Protein AF-A0AAE9J9N2-F1 (afdb_monomer)

InterPro domains:
  IPR027307 WASH complex subunit 7 [PTHR31409] (2-637)
  IPR028282 WASH complex subunit 7, central domain [PF14744] (95-453)
  IPR028283 WASH complex subunit 7, C-terminal [PF14746] (477-602)

Radius of gyration: 47.82 Å; Cα contacts (8 Å, |Δi|>4): 523; chains: 1; bounding box: 106×55×152 Å

Secondary structure (DSSP, 8-state):
-HHHHHHHHT--S---HHHHHHHHHHHHHHHHTSSS--HHHHHHHHHHHHHTTGGGSS-HHHHHHHHHHHHHHHHHT-HHHHHHHHT--HHHHH-HHHHHHHHHTHHHH---HHHHHHHHHHHHHHHHHHTTTT-HHHHHHHHHHHHIIIIIHHHHHHHHHHHHHHH-TTS---HHHHTSS-HHHHHHHHHIIIII-EEEETTEEEEHHHHHHHHHHHHHHHHHHH-GGGHHHHHHHHHHHHHHH----S-S-----STTHHHHHHHHHHTHHHHHHHEEEETTTTEEEES--SSSS--EEEHHHHHHHHHHH-TTHHHHHHHHHHHHHHHHHHHHHHHHTSHHHHHHHHHHHHHHHHHTTSS-----HHHHHHHHHHHHHTTTS-----------TT-PPPTT---------HHHHHHHHHHHHHHHHHHHHHHHHHHHHTT--TTTTHHHHHHHHHHHHHH-----HHHHHHHHHHHHHHHHHTT---HHHHHHHHHHHHHHHS---HHHHHHHHHGGGGHHHHHHHHHHHHHHHHHHHHHHTT-TT-TT-----THHHHHHHHHHHHHT-HHHHHHT-HHHHHHHHHHHHHHHHHHTSS--HHHHHHHHHHHHHHHHHHHHHHHHHHHHHHHT--

Organism: Caenorhabditis briggsae (NCBI:txid6238)

Sequence (638 aa):
MEDAKKSYVGSKNKIKVEEIAKLSLFHIAESQLVGEMNPSKNLAFNLAYEFGRLDLHVSGSDKQQVQDLMSRLDDFNCPRGLLERAAYTGLIVTDRTVMITYFDTMFQRRPDENCIKAFTSAIGGCLKASVATGHNDVILRQFRTIVEQTLFAEMVTKVDTDLRLLSNPNLKIGRYERSRIPEQEQLYVEYLLRNIKRLQLADNVISIADEVPELLQAMWYQLETLAPHNAKMYTQMFQLAEMKYGMKMLDTQLPQVGIDESVVLMDLLRNFPHFVANYCLSMQNQMFIEKSSVAKQLRLIRLEDLGKALRQHGIGIVPTAVNAAYQLIRHKMQTVFSFLAEDTVRHQVLKYLQKMEENENKKSAMYKVGWAESVVQALGQQNRTKGVLSTTPTPSEFGEMTDDGSTDQIHATHFDKFRQIITQIGNAISFIRLLCQAAEENEIDHLELFPSIKKHMEDLESSSGIPSDKSAYRLGLIKNMFERISNQGDFVGLMILEFKSLLLNNSLSQERIEVLDYFHGVLPALFLSQMNYSTAHENRIKKVFALNQHRNLVVCDDGLGAGCAFLLHVMDGWDAYDNLNWFESFVNEKEDELKLLKRSGTLSRAEELRCERLRHEHEVFCRMNHNFSIQNAVFQRK

Mean predicted aligned error: 19.54 Å

pLDDT: mean 73.06, std 16.3, range [24.91, 93.94]

Foldseek 3Di:
DVQLVVQLVPDDDDDDPVSVVLVVLVVLLVVLPPDDHAPVSLVSNVCSCVVSVSLVSDDPVVSVVVVVVSVVVVCVNCVVVVVLVVLQLVVCLVDLVNLLVCLQCCLVVVDDLVVLQVSLASQLSVLVVCVVVVCNVVSVVSNVVSCCVHNLVVLLVLLVVVLLCVLCVPPPPDPVVVVPDPPSSVVSSLCCLPPVQWRDRNPDIDGPLQVNLVVNQVVLVVVCVVPLQCLVSVLSSQVVCCVPNVRDHDDSCDPNPPPPLQVVVVVCLVVVLCQLLQWFDDVVQQKIWGNDDPDPDIDIDHLVSLLSNCVVVNPVVLVSLLVSLLVLLVVLVVVLLVVLLPPQNVVLLVVQVVVLVVCVVPPDRARALVSLVVSLVSQQCPVVPDDDDDPDDDPDPPFDDDPPPDGPPPPQTPLNVSLSSLLSNLSSLSVSVSSLVSCVVNPSQLPPCPPPVVVVVVVVVVPDPDDPVVVVVVVVVVVVVSVVCNVDSCSLLVSLVVLLVVLVVPPDDPSSLSSLVRVLSNVSNSLVVVLVVQVVVQVVVCVVVVPPPPPDPGPRRLSNLSSSLSVCSSSVCVVVNVSNVHLVNLLVVLVVVLVVLVVVPDHDPVSVVVNVVSVVSNVNSVVSVVSSVVSNVVSPDD

Structure (mmCIF, N/CA/C/O backbone):
data_AF-A0AAE9J9N2-F1
#
_entry.id   AF-A0AAE9J9N2-F1
#
loop_
_atom_site.group_PDB
_atom_site.id
_atom_site.type_symbol
_atom_site.label_atom_id
_atom_site.label_alt_id
_atom_site.label_comp_id
_atom_site.label_asym_id
_atom_site.label_entity_id
_atom_site.label_seq_id
_atom_site.pdbx_PDB_ins_code
_atom_site.Cartn_x
_atom_site.Cartn_y
_atom_site.Cartn_z
_atom_site.occupancy
_atom_site.B_iso_or_equiv
_atom_site.auth_seq_id
_atom_site.auth_comp_id
_atom_site.auth_asym_id
_atom_site.auth_atom_id
_atom_site.pdbx_PDB_model_num
ATOM 1 N N . MET A 1 1 ? 51.854 6.605 -86.767 1.00 54.28 1 MET A N 1
ATOM 2 C CA . MET A 1 1 ? 51.088 5.506 -87.407 1.00 54.28 1 MET A CA 1
ATOM 3 C C . MET A 1 1 ? 51.377 5.403 -88.899 1.00 54.28 1 MET A C 1
ATOM 5 O O . MET A 1 1 ? 51.755 4.321 -89.333 1.00 54.28 1 MET A O 1
ATOM 9 N N . GLU A 1 2 ? 51.292 6.494 -89.672 1.00 48.62 2 GLU A N 1
ATOM 10 C CA . GLU A 1 2 ? 51.681 6.464 -91.094 1.00 48.62 2 GLU A CA 1
ATOM 11 C C . GLU A 1 2 ? 53.125 6.002 -91.328 1.00 48.62 2 GLU A C 1
ATOM 13 O O . GLU A 1 2 ? 53.363 5.222 -92.243 1.00 48.62 2 GLU A O 1
ATOM 18 N N . ASP A 1 3 ? 54.077 6.419 -90.492 1.00 48.91 3 ASP A N 1
ATOM 19 C CA . ASP A 1 3 ? 55.486 6.045 -90.675 1.00 48.91 3 ASP A CA 1
ATOM 20 C C . ASP A 1 3 ? 55.768 4.580 -90.313 1.00 48.91 3 ASP A C 1
ATOM 22 O O . ASP A 1 3 ? 56.536 3.911 -91.001 1.00 48.91 3 ASP A O 1
ATOM 26 N N . ALA A 1 4 ? 55.063 4.029 -89.318 1.00 53.00 4 ALA A N 1
ATOM 27 C CA . ALA A 1 4 ? 55.102 2.600 -88.993 1.00 53.00 4 ALA A CA 1
ATOM 28 C C . ALA A 1 4 ? 54.476 1.749 -90.118 1.00 53.00 4 ALA A C 1
ATOM 30 O O . ALA A 1 4 ? 55.025 0.718 -90.505 1.00 53.00 4 ALA A O 1
ATOM 31 N N . LYS A 1 5 ? 53.371 2.229 -90.708 1.00 54.34 5 LYS A N 1
ATOM 32 C CA . LYS A 1 5 ? 52.709 1.631 -91.880 1.00 54.34 5 LYS A CA 1
ATOM 33 C C . LYS A 1 5 ? 53.618 1.673 -93.117 1.00 54.34 5 LYS A C 1
ATOM 35 O O . LYS A 1 5 ? 53.758 0.661 -93.796 1.00 54.34 5 LYS A O 1
ATOM 40 N N . LYS A 1 6 ? 54.298 2.800 -93.377 1.00 56.72 6 LYS A N 1
ATOM 41 C CA . LYS A 1 6 ? 55.289 2.959 -94.463 1.00 56.72 6 LYS A CA 1
ATOM 42 C C . LYS A 1 6 ? 56.519 2.061 -94.260 1.00 56.72 6 LYS A C 1
ATOM 44 O O . LYS A 1 6 ? 56.957 1.424 -95.214 1.00 56.72 6 LYS A O 1
ATOM 49 N N . SER A 1 7 ? 57.024 1.958 -93.027 1.00 55.16 7 SER A N 1
ATOM 50 C CA . SER A 1 7 ? 58.136 1.071 -92.642 1.00 55.16 7 SER A CA 1
ATOM 51 C C . SER A 1 7 ? 57.803 -0.412 -92.873 1.00 55.16 7 SER A C 1
ATOM 53 O O . SER A 1 7 ? 58.617 -1.159 -93.414 1.00 55.16 7 SER A O 1
ATOM 55 N N . TYR A 1 8 ? 56.570 -0.830 -92.565 1.00 52.06 8 TYR A N 1
ATOM 56 C CA . TYR A 1 8 ? 56.106 -2.208 -92.755 1.00 52.06 8 TYR A CA 1
ATOM 57 C C . TYR A 1 8 ? 55.862 -2.580 -94.231 1.00 52.06 8 TYR A C 1
ATOM 59 O O . TYR A 1 8 ? 56.260 -3.657 -94.673 1.00 52.06 8 TYR A O 1
ATOM 67 N N . VAL A 1 9 ? 55.278 -1.679 -95.033 1.00 56.84 9 VAL A N 1
ATOM 68 C CA . VAL A 1 9 ? 55.012 -1.902 -96.474 1.00 56.84 9 VAL A CA 1
ATOM 69 C C . VAL A 1 9 ? 56.305 -2.077 -97.296 1.00 56.84 9 VAL A C 1
ATOM 71 O O . VAL A 1 9 ? 56.284 -2.696 -98.360 1.00 56.84 9 VAL A O 1
ATOM 74 N N . GLY A 1 10 ? 57.453 -1.601 -96.798 1.00 55.19 10 GLY A N 1
ATOM 75 C CA . GLY A 1 10 ? 58.767 -1.783 -97.432 1.00 55.19 10 GLY A CA 1
ATOM 76 C C . GLY A 1 10 ? 59.349 -3.207 -97.359 1.00 55.19 10 GLY A C 1
ATOM 77 O O . GLY A 1 10 ? 60.293 -3.516 -98.090 1.00 55.19 10 GLY A O 1
ATOM 78 N N . SER A 1 11 ? 58.797 -4.092 -96.521 1.00 55.00 11 SER A N 1
ATOM 79 C CA . SER A 1 11 ? 59.271 -5.468 -96.313 1.00 55.00 11 SER A CA 1
ATOM 80 C C . SER A 1 11 ? 58.793 -6.412 -97.428 1.00 55.00 11 SER A C 1
ATOM 82 O O . SER A 1 11 ? 57.763 -7.076 -97.322 1.00 55.00 11 SER A O 1
ATOM 84 N N . LYS A 1 12 ? 59.539 -6.494 -98.535 1.00 50.56 12 LYS A N 1
ATOM 85 C CA . LYS A 1 12 ? 59.262 -7.434 -99.636 1.00 50.56 12 LYS A CA 1
ATOM 86 C C . LYS A 1 12 ? 59.740 -8.851 -99.297 1.00 50.56 12 LYS A C 1
ATOM 88 O O . LYS A 1 12 ? 60.901 -9.151 -99.545 1.00 50.56 12 LYS A O 1
ATOM 93 N N . ASN A 1 13 ? 58.858 -9.726 -98.804 1.00 49.97 13 ASN A N 1
ATOM 94 C CA . ASN A 1 13 ? 58.925 -11.184 -99.010 1.00 49.97 13 ASN A CA 1
ATOM 95 C C . ASN A 1 13 ? 57.584 -11.873 -98.662 1.00 49.97 13 ASN A C 1
ATOM 97 O O . ASN A 1 13 ? 56.911 -11.467 -97.733 1.00 49.97 13 ASN A O 1
ATOM 101 N N . LYS A 1 14 ? 57.207 -12.885 -99.464 1.00 51.00 14 LYS A N 1
ATOM 102 C CA . LYS A 1 14 ? 56.003 -13.759 -99.437 1.00 51.00 14 LYS A CA 1
ATOM 103 C C . LYS A 1 14 ? 55.050 -13.643 -98.225 1.00 51.00 14 LYS A C 1
ATOM 105 O O . LYS A 1 14 ? 55.364 -14.147 -97.152 1.00 51.00 14 LYS A O 1
ATOM 110 N N . ILE A 1 15 ? 53.831 -13.165 -98.507 1.00 51.81 15 ILE A N 1
ATOM 111 C CA . ILE A 1 15 ? 52.726 -12.946 -97.560 1.00 51.81 15 ILE A CA 1
ATOM 112 C C . ILE A 1 15 ? 52.381 -14.225 -96.783 1.00 51.81 15 ILE A C 1
ATOM 114 O O . ILE A 1 15 ? 51.724 -15.130 -97.305 1.00 51.81 15 ILE A O 1
ATOM 118 N N . LYS A 1 16 ? 52.809 -14.297 -95.522 1.00 59.81 16 LYS A N 1
ATOM 119 C CA . LYS A 1 16 ? 52.311 -15.285 -94.549 1.00 59.81 16 LYS A CA 1
ATOM 120 C C . LYS A 1 16 ? 50.991 -14.772 -93.962 1.00 59.81 16 LYS A C 1
ATOM 122 O O . LYS A 1 16 ? 50.820 -13.571 -93.796 1.00 59.81 16 LYS A O 1
ATOM 127 N N . VAL A 1 17 ? 50.060 -15.662 -93.601 1.00 59.00 17 VAL A N 1
ATOM 128 C CA . VAL A 1 17 ? 48.771 -15.307 -92.947 1.00 59.00 17 VAL A CA 1
ATOM 129 C C . VAL A 1 17 ? 48.971 -14.363 -91.747 1.00 59.00 17 VAL A C 1
ATOM 131 O O . VAL A 1 17 ? 48.171 -13.463 -91.504 1.00 59.00 17 VAL A O 1
ATOM 134 N N . GLU A 1 18 ? 50.097 -14.517 -91.052 1.00 61.56 18 GLU A N 1
ATOM 135 C CA . GLU A 1 18 ? 50.534 -13.676 -89.936 1.00 61.56 18 GLU A CA 1
ATOM 136 C C . GLU A 1 18 ? 50.769 -12.196 -90.316 1.00 61.56 18 GLU A C 1
ATOM 138 O O . GLU A 1 18 ? 50.543 -11.300 -89.507 1.00 61.56 18 GLU A O 1
ATOM 143 N N . GLU A 1 19 ? 51.190 -11.913 -91.549 1.00 62.19 19 GLU A N 1
ATOM 144 C CA . GLU A 1 19 ? 51.483 -10.555 -92.030 1.00 62.19 19 GLU A CA 1
ATOM 145 C C . GLU A 1 19 ? 50.202 -9.788 -92.396 1.00 62.19 19 GLU A C 1
ATOM 147 O O . GLU A 1 19 ? 50.076 -8.598 -92.105 1.00 62.19 19 GLU A O 1
ATOM 152 N N . ILE A 1 20 ? 49.191 -10.484 -92.933 1.00 65.62 20 ILE A N 1
ATOM 153 C CA . ILE A 1 20 ? 47.848 -9.919 -93.165 1.00 65.62 20 ILE A CA 1
ATOM 154 C C . ILE A 1 20 ? 47.160 -9.603 -91.831 1.00 65.62 20 ILE A C 1
ATOM 156 O O . ILE A 1 20 ? 46.513 -8.560 -91.692 1.00 65.62 20 ILE A O 1
ATOM 160 N N . ALA A 1 21 ? 47.319 -10.478 -90.833 1.00 66.69 21 ALA A N 1
ATOM 161 C CA . ALA A 1 21 ? 46.768 -10.271 -89.497 1.00 66.69 21 ALA A CA 1
ATOM 162 C C . ALA A 1 21 ? 47.352 -9.013 -88.831 1.00 66.69 21 ALA A C 1
ATOM 164 O O . ALA A 1 21 ? 46.597 -8.191 -88.312 1.00 66.69 21 ALA A O 1
ATOM 165 N N . LYS A 1 22 ? 48.673 -8.797 -88.925 1.00 70.38 22 LYS A N 1
ATOM 166 C CA . LYS A 1 22 ? 49.333 -7.583 -88.408 1.00 70.38 22 LYS A CA 1
ATOM 167 C C . LYS A 1 22 ? 48.824 -6.316 -89.097 1.00 70.38 22 LYS A C 1
ATOM 169 O O . LYS A 1 22 ? 48.486 -5.350 -88.420 1.00 70.38 22 LYS A O 1
ATOM 174 N N . LEU A 1 23 ? 48.687 -6.331 -90.423 1.00 69.38 23 LEU A N 1
ATOM 175 C CA . LEU A 1 23 ? 48.177 -5.185 -91.187 1.00 69.38 23 LEU A CA 1
ATOM 176 C C . LEU A 1 23 ? 46.710 -4.855 -90.852 1.00 69.38 23 LEU A C 1
ATOM 178 O O . LEU A 1 23 ? 46.329 -3.686 -90.790 1.00 69.38 23 LEU A O 1
ATOM 182 N N . SER A 1 24 ? 45.907 -5.881 -90.564 1.00 74.88 24 SER A N 1
ATOM 183 C CA . SER A 1 24 ? 44.525 -5.723 -90.095 1.00 74.88 24 SER A CA 1
ATOM 184 C C . SER A 1 24 ? 44.471 -5.097 -88.697 1.00 74.88 24 SER A C 1
ATOM 186 O O . SER A 1 24 ? 43.661 -4.204 -88.466 1.00 74.88 24 SER A O 1
ATOM 188 N N . LEU A 1 25 ? 45.373 -5.485 -87.787 1.00 78.12 25 LEU A N 1
ATOM 189 C CA . LEU A 1 25 ? 45.490 -4.886 -86.449 1.00 78.12 25 LEU A CA 1
ATOM 190 C C . LEU A 1 25 ? 45.898 -3.406 -86.504 1.00 78.12 25 LEU A C 1
ATOM 192 O O . LEU A 1 25 ? 45.338 -2.599 -85.766 1.00 78.12 25 LEU A O 1
ATOM 196 N N . PHE A 1 26 ? 46.791 -3.019 -87.423 1.00 75.25 26 PHE A N 1
ATOM 197 C CA . PHE A 1 26 ? 47.099 -1.605 -87.673 1.00 75.25 26 PHE A CA 1
ATOM 198 C C . PHE A 1 26 ? 45.866 -0.813 -88.118 1.00 75.25 26 PHE A C 1
ATOM 200 O O . PHE A 1 26 ? 45.637 0.292 -87.628 1.00 75.25 26 PHE A O 1
ATOM 207 N N . HIS A 1 27 ? 45.072 -1.368 -89.038 1.00 78.62 27 HIS A N 1
ATOM 208 C CA . HIS A 1 27 ? 43.861 -0.710 -89.523 1.00 78.62 27 HIS A CA 1
ATOM 209 C C . HIS A 1 27 ? 42.795 -0.595 -88.428 1.00 78.62 27 HIS A C 1
ATOM 211 O O . HIS A 1 27 ? 42.143 0.440 -88.307 1.00 78.62 27 HIS A O 1
ATOM 217 N N . ILE A 1 28 ? 42.667 -1.622 -87.584 1.00 81.06 28 ILE A N 1
ATOM 218 C CA . ILE A 1 28 ? 41.800 -1.589 -86.406 1.00 81.06 28 ILE A CA 1
ATOM 219 C C . ILE A 1 28 ? 42.264 -0.478 -85.459 1.00 81.06 28 ILE A C 1
ATOM 221 O O . ILE A 1 28 ? 41.460 0.394 -85.144 1.00 81.06 28 ILE A O 1
ATOM 225 N N . ALA A 1 29 ? 43.545 -0.427 -85.085 1.00 78.44 29 ALA A N 1
ATOM 226 C CA . ALA A 1 29 ? 44.082 0.618 -84.211 1.00 78.44 29 ALA A CA 1
ATOM 227 C C . ALA A 1 29 ? 43.863 2.035 -84.781 1.00 78.44 29 ALA A C 1
ATOM 229 O O . ALA A 1 29 ? 43.419 2.926 -84.064 1.00 78.44 29 ALA A O 1
ATOM 230 N N . GLU A 1 30 ? 44.105 2.235 -86.080 1.00 79.31 30 GLU A N 1
ATOM 231 C CA . GLU A 1 30 ? 43.841 3.499 -86.781 1.00 79.31 30 GLU A CA 1
ATOM 232 C C . GLU A 1 30 ? 42.347 3.865 -86.742 1.00 79.31 30 GLU A C 1
ATOM 234 O O . GLU A 1 30 ? 42.003 4.990 -86.396 1.00 79.31 30 GLU A O 1
ATOM 239 N N . SER A 1 31 ? 41.450 2.907 -87.004 1.00 81.12 31 SER A N 1
ATOM 240 C CA . SER A 1 31 ? 39.997 3.129 -86.983 1.00 81.12 31 SER A CA 1
ATOM 241 C C . SER A 1 31 ? 39.450 3.494 -85.600 1.00 81.12 31 SER A C 1
ATOM 243 O O . SER A 1 31 ? 38.509 4.279 -85.506 1.00 81.12 31 SER A O 1
ATOM 245 N N . GLN A 1 32 ? 40.034 2.949 -84.524 1.00 81.81 32 GLN A N 1
ATOM 246 C CA . GLN A 1 32 ? 39.579 3.227 -83.160 1.00 81.81 32 GLN A CA 1
ATOM 247 C C . GLN A 1 32 ? 39.950 4.642 -82.700 1.00 81.81 32 GLN A C 1
ATOM 249 O O . GLN A 1 32 ? 39.215 5.215 -81.901 1.00 81.81 32 GLN A O 1
ATOM 254 N N . LEU A 1 33 ? 41.031 5.219 -83.240 1.00 76.00 33 LEU A N 1
ATOM 255 C CA . LEU A 1 33 ? 41.469 6.591 -82.950 1.00 76.00 33 LEU A CA 1
ATOM 256 C C . LEU A 1 33 ? 40.646 7.668 -83.678 1.00 76.00 33 LEU A C 1
ATOM 258 O O . LEU A 1 33 ? 40.810 8.856 -83.400 1.00 76.00 33 LEU A O 1
ATOM 262 N N . VAL A 1 34 ? 39.779 7.285 -84.621 1.00 78.00 34 VAL A N 1
ATOM 263 C CA . VAL A 1 34 ? 38.943 8.231 -85.367 1.00 78.00 34 VAL A CA 1
ATOM 264 C C . VAL A 1 34 ? 37.652 8.526 -84.592 1.00 78.00 34 VAL A C 1
ATOM 266 O O . VAL A 1 34 ? 36.827 7.644 -84.328 1.00 78.00 34 VAL A O 1
ATOM 269 N N . GLY A 1 35 ? 37.453 9.806 -84.265 1.00 74.81 35 GLY A N 1
ATOM 270 C CA . GLY A 1 35 ? 36.280 10.313 -83.546 1.00 74.81 35 GLY A CA 1
ATOM 271 C C . GLY A 1 35 ? 36.447 10.313 -82.023 1.00 74.81 35 GLY A C 1
ATOM 272 O O . GLY A 1 35 ? 37.558 10.265 -81.507 1.00 74.81 35 GLY A O 1
ATOM 273 N N . GLU A 1 36 ? 35.333 10.391 -81.290 1.00 76.75 36 GLU A N 1
ATOM 274 C CA . GLU A 1 36 ? 35.352 10.383 -79.821 1.00 76.75 36 GLU A CA 1
ATOM 275 C C . GLU A 1 36 ? 35.860 9.036 -79.281 1.00 76.75 36 GLU A C 1
ATOM 277 O O . GLU A 1 36 ? 35.384 7.966 -79.694 1.00 76.75 36 GLU A O 1
ATOM 282 N N . MET A 1 37 ? 36.824 9.101 -78.356 1.00 75.44 37 MET A N 1
ATOM 283 C CA . MET A 1 37 ? 37.356 7.943 -77.637 1.00 75.44 37 MET A CA 1
ATOM 284 C C . MET A 1 37 ? 36.423 7.566 -76.485 1.00 75.44 37 MET A C 1
ATOM 286 O O . MET A 1 37 ? 35.979 8.421 -75.727 1.00 75.44 37 MET A O 1
ATOM 290 N N . ASN A 1 38 ? 36.132 6.273 -76.355 1.00 78.50 38 ASN A N 1
ATOM 291 C CA . ASN A 1 38 ? 35.371 5.702 -75.245 1.00 78.50 38 ASN A CA 1
ATOM 292 C C . ASN A 1 38 ? 36.144 4.499 -74.658 1.00 78.50 38 ASN A C 1
ATOM 294 O O . ASN A 1 38 ? 37.072 4.010 -75.311 1.00 78.50 38 ASN A O 1
ATOM 298 N N . PRO A 1 39 ? 35.792 3.987 -73.461 1.00 77.31 39 PRO A N 1
ATOM 299 C CA . PRO A 1 39 ? 36.547 2.907 -72.814 1.00 77.31 39 PRO A CA 1
ATOM 300 C C . PRO A 1 39 ? 36.705 1.646 -73.680 1.00 77.31 39 PRO A C 1
ATOM 302 O O . PRO A 1 39 ? 37.761 1.019 -73.682 1.00 77.31 39 PRO A O 1
ATOM 305 N N . SER A 1 40 ? 35.685 1.293 -74.468 1.00 79.62 40 SER A N 1
ATOM 306 C CA . SER A 1 40 ? 35.717 0.127 -75.360 1.00 79.62 40 SER A CA 1
ATOM 307 C C . SER A 1 40 ? 36.652 0.323 -76.557 1.00 79.62 40 SER A C 1
ATOM 309 O O . SER A 1 40 ? 37.394 -0.593 -76.904 1.00 79.62 40 SER A O 1
ATOM 311 N N . LYS A 1 41 ? 36.659 1.518 -77.161 1.00 82.56 41 LYS A N 1
ATOM 312 C CA . LYS A 1 41 ? 37.595 1.904 -78.225 1.00 82.56 41 LYS A CA 1
ATOM 313 C C . LYS A 1 41 ? 39.025 1.975 -77.701 1.00 82.56 41 LYS A C 1
ATOM 315 O O . LYS A 1 41 ? 39.929 1.529 -78.397 1.00 82.56 41 LYS A O 1
ATOM 320 N N . ASN A 1 42 ? 39.226 2.471 -76.475 1.00 81.31 42 ASN A N 1
ATOM 321 C CA . ASN A 1 42 ? 40.547 2.510 -75.848 1.00 81.31 42 ASN A CA 1
ATOM 322 C C . ASN A 1 42 ? 41.082 1.099 -75.585 1.00 81.31 42 ASN A C 1
ATOM 324 O O . ASN A 1 42 ? 42.218 0.801 -75.927 1.00 81.31 42 ASN A O 1
ATOM 328 N N . LEU A 1 43 ? 40.238 0.188 -75.089 1.00 81.38 43 LEU A N 1
ATOM 329 C CA . LEU A 1 43 ? 40.606 -1.218 -74.921 1.00 81.38 43 LEU A CA 1
ATOM 330 C C . LEU A 1 43 ? 40.928 -1.889 -76.265 1.00 81.38 43 LEU A C 1
ATOM 332 O O . LEU A 1 43 ? 41.944 -2.567 -76.384 1.00 81.38 43 LEU A O 1
ATOM 336 N N . ALA A 1 44 ? 40.091 -1.689 -77.286 1.00 83.00 44 ALA A N 1
ATOM 337 C CA . ALA A 1 44 ? 40.324 -2.237 -78.621 1.00 83.00 44 ALA A CA 1
ATOM 338 C C . ALA A 1 44 ? 41.609 -1.681 -79.255 1.00 83.00 44 ALA A C 1
ATOM 340 O O . ALA A 1 44 ? 42.349 -2.426 -79.898 1.00 83.00 44 ALA A O 1
ATOM 341 N N . PHE A 1 45 ? 41.903 -0.397 -79.035 1.00 83.88 45 PHE A N 1
ATOM 342 C CA . PHE A 1 45 ? 43.155 0.236 -79.432 1.00 83.88 45 PHE A CA 1
ATOM 343 C C . PHE A 1 45 ? 44.356 -0.358 -78.685 1.00 83.88 45 PHE A C 1
ATOM 345 O O . PHE A 1 45 ? 45.312 -0.771 -79.335 1.00 83.88 45 PHE A O 1
ATOM 352 N N . ASN A 1 46 ? 44.286 -0.478 -77.355 1.00 81.19 46 ASN A N 1
ATOM 353 C CA . ASN A 1 46 ? 45.342 -1.052 -76.514 1.00 81.19 46 ASN A CA 1
ATOM 354 C C . ASN A 1 46 ? 45.649 -2.502 -76.918 1.00 81.19 46 ASN A C 1
ATOM 356 O O . ASN A 1 46 ? 46.811 -2.852 -77.119 1.00 81.19 46 ASN A O 1
ATOM 360 N N . LEU A 1 47 ? 44.616 -3.322 -77.138 1.00 83.12 47 LEU A N 1
ATOM 361 C CA . LEU A 1 47 ? 44.764 -4.704 -77.601 1.00 83.12 47 LEU A CA 1
ATOM 362 C C . LEU A 1 47 ? 45.351 -4.772 -79.015 1.00 83.12 47 LEU A C 1
ATOM 364 O O . LEU A 1 47 ? 46.241 -5.578 -79.268 1.00 83.12 47 LEU A O 1
ATOM 368 N N . ALA A 1 48 ? 44.897 -3.926 -79.943 1.00 82.31 48 ALA A N 1
ATOM 369 C CA . ALA A 1 48 ? 45.455 -3.882 -81.294 1.00 82.31 48 ALA A CA 1
ATOM 370 C C . ALA A 1 48 ? 46.919 -3.404 -81.302 1.00 82.31 48 ALA A C 1
ATOM 372 O O . ALA A 1 48 ? 47.732 -3.918 -82.073 1.00 82.31 48 ALA A O 1
ATOM 373 N N . TYR A 1 49 ? 47.266 -2.465 -80.418 1.00 80.75 49 TYR A N 1
ATOM 374 C CA . TYR A 1 49 ? 48.622 -1.959 -80.225 1.00 80.75 49 TYR A CA 1
ATOM 375 C C . TYR A 1 49 ? 49.560 -3.031 -79.643 1.00 80.75 49 TYR A C 1
ATOM 377 O O . TYR A 1 49 ? 50.675 -3.210 -80.143 1.00 80.75 49 TYR A O 1
ATOM 385 N N . GLU A 1 50 ? 49.089 -3.787 -78.645 1.00 80.81 50 GLU A N 1
ATOM 386 C CA . GLU A 1 50 ? 49.831 -4.872 -77.992 1.00 80.81 50 GLU A CA 1
ATOM 387 C C . GLU A 1 50 ? 49.974 -6.110 -78.895 1.00 80.81 50 GLU A C 1
ATOM 389 O O . GLU A 1 50 ? 51.096 -6.544 -79.172 1.00 80.81 50 GLU A O 1
ATOM 394 N N . PHE A 1 51 ? 48.867 -6.647 -79.426 1.00 79.25 51 PHE A N 1
ATOM 395 C CA . PHE A 1 51 ? 48.883 -7.819 -80.315 1.00 79.25 51 PHE A CA 1
ATOM 396 C C . PHE A 1 51 ? 49.611 -7.544 -81.629 1.00 79.25 51 PHE A C 1
ATOM 398 O O . PHE A 1 51 ? 50.273 -8.429 -82.173 1.00 79.25 51 PHE A O 1
ATOM 405 N N . GLY A 1 52 ? 49.513 -6.315 -82.139 1.00 72.00 52 GLY A N 1
ATOM 406 C CA . GLY A 1 52 ? 50.222 -5.892 -83.340 1.00 72.00 52 GLY A CA 1
ATOM 407 C C . GLY A 1 52 ? 51.729 -5.724 -83.136 1.00 72.00 52 GLY A C 1
ATOM 408 O O . GLY A 1 52 ? 52.442 -5.608 -84.132 1.00 72.00 52 GLY A O 1
ATOM 409 N N . ARG A 1 53 ? 52.227 -5.706 -81.884 1.00 72.38 53 ARG A N 1
ATOM 410 C CA . ARG A 1 53 ? 53.617 -5.337 -81.540 1.00 72.38 53 ARG A CA 1
ATOM 411 C C . ARG A 1 53 ? 54.033 -4.027 -82.215 1.00 72.38 53 ARG A C 1
ATOM 413 O O . ARG A 1 53 ? 55.135 -3.888 -82.751 1.00 72.38 53 ARG A O 1
ATOM 420 N N . LEU A 1 54 ? 53.112 -3.059 -82.217 1.00 67.56 54 LEU A N 1
ATOM 421 C CA . LEU A 1 54 ? 53.308 -1.760 -82.871 1.00 67.56 54 LEU A CA 1
ATOM 422 C C . LEU A 1 54 ? 54.459 -0.972 -82.234 1.00 67.56 54 LEU A C 1
ATOM 424 O O . LEU A 1 54 ? 55.104 -0.148 -82.876 1.00 67.56 54 LEU A O 1
ATOM 428 N N . ASP A 1 55 ? 54.765 -1.321 -80.990 1.00 67.69 55 ASP A N 1
ATOM 429 C CA . ASP A 1 55 ? 55.854 -0.830 -80.167 1.00 67.69 55 ASP A CA 1
ATOM 430 C C . ASP A 1 55 ? 57.265 -1.110 -80.726 1.00 67.69 55 ASP A C 1
ATOM 432 O O . ASP A 1 55 ? 58.220 -0.465 -80.288 1.00 67.69 55 ASP A O 1
ATOM 436 N N . LEU A 1 56 ? 57.409 -2.071 -81.648 1.00 70.06 56 LEU A N 1
ATOM 437 C CA . LEU A 1 56 ? 58.661 -2.388 -82.350 1.00 70.06 56 LEU A CA 1
ATOM 438 C C . LEU A 1 56 ? 58.846 -1.571 -83.640 1.00 70.06 56 LEU A C 1
ATOM 440 O O . LEU A 1 56 ? 59.952 -1.505 -84.171 1.00 70.06 56 LEU A O 1
ATOM 444 N N . HIS A 1 57 ? 57.770 -0.971 -84.156 1.00 67.38 57 HIS A N 1
ATOM 445 C CA . HIS A 1 57 ? 57.731 -0.291 -85.456 1.00 67.38 57 HIS A CA 1
ATOM 446 C C . HIS A 1 57 ? 57.661 1.241 -85.348 1.00 67.38 57 HIS A C 1
ATOM 448 O O . HIS A 1 57 ? 57.609 1.933 -86.365 1.00 67.38 57 HIS A O 1
ATOM 454 N N . VAL A 1 58 ? 57.668 1.766 -84.123 1.00 67.31 58 VAL A N 1
ATOM 455 C CA . VAL A 1 58 ? 57.651 3.193 -83.790 1.00 67.31 58 VAL A CA 1
ATOM 456 C C . VAL A 1 58 ? 59.017 3.585 -83.213 1.00 67.31 58 VAL A C 1
ATOM 458 O O . VAL A 1 58 ? 59.641 2.799 -82.499 1.00 67.31 58 VAL A O 1
ATOM 461 N N . SER A 1 59 ? 59.507 4.783 -83.546 1.00 69.19 59 SER A N 1
ATOM 462 C CA . SER A 1 59 ? 60.792 5.291 -83.050 1.00 69.19 59 SER A CA 1
ATOM 463 C C . SER A 1 59 ? 60.780 5.439 -81.516 1.00 69.19 59 SER A C 1
ATOM 465 O O . SER A 1 59 ? 59.723 5.605 -80.906 1.00 69.19 59 SER A O 1
ATOM 467 N N . GLY A 1 60 ? 61.946 5.366 -80.863 1.00 69.00 60 GLY A N 1
ATOM 468 C CA . GLY A 1 60 ? 62.028 5.347 -79.394 1.00 69.00 60 GLY A CA 1
ATOM 469 C C . GLY A 1 60 ? 61.386 6.557 -78.695 1.00 69.00 60 GLY A C 1
ATOM 470 O O . GLY A 1 60 ? 60.770 6.382 -77.646 1.00 69.00 60 GLY A O 1
ATOM 471 N N . SER A 1 61 ? 61.467 7.757 -79.283 1.00 71.06 61 SER A N 1
ATOM 472 C CA . SER A 1 61 ? 60.832 8.974 -78.751 1.00 71.06 61 SER A CA 1
ATOM 473 C C . SER A 1 61 ? 59.312 8.951 -78.893 1.00 71.06 61 SER A C 1
ATOM 475 O O . SER A 1 61 ? 58.589 9.303 -77.962 1.00 71.06 61 SER A O 1
ATOM 477 N N . ASP A 1 62 ? 58.820 8.487 -80.040 1.00 74.00 62 ASP A N 1
ATOM 478 C CA . ASP A 1 62 ? 57.389 8.458 -80.344 1.00 74.00 62 ASP A CA 1
ATOM 479 C C . ASP A 1 62 ? 56.689 7.340 -79.561 1.00 74.00 62 ASP A C 1
ATOM 481 O O . ASP A 1 62 ? 55.527 7.469 -79.182 1.00 74.00 62 ASP A O 1
ATOM 485 N N . LYS A 1 63 ? 57.412 6.256 -79.246 1.00 73.25 63 LYS A N 1
ATOM 486 C CA . LYS A 1 63 ? 56.928 5.158 -78.400 1.00 73.25 63 LYS A CA 1
ATOM 487 C C . LYS A 1 63 ? 56.551 5.650 -77.004 1.00 73.25 63 LYS A C 1
ATOM 489 O O . LYS A 1 63 ? 55.487 5.290 -76.506 1.00 73.25 63 LYS A O 1
ATOM 494 N N . GLN A 1 64 ? 57.400 6.477 -76.396 1.00 77.62 64 GLN A N 1
ATOM 495 C CA . GLN A 1 64 ? 57.141 7.038 -75.071 1.00 77.62 64 GLN A CA 1
ATOM 496 C C . GLN A 1 64 ? 55.960 8.017 -75.103 1.00 77.62 64 GLN A C 1
ATOM 498 O O . GLN A 1 64 ? 55.077 7.936 -74.258 1.00 77.62 64 GLN A O 1
ATOM 503 N N . GLN A 1 65 ? 55.874 8.865 -76.133 1.00 80.94 65 GLN A N 1
ATOM 504 C CA . GLN A 1 65 ? 54.739 9.780 -76.301 1.00 80.94 65 GLN A CA 1
ATOM 505 C C . GLN A 1 65 ? 53.404 9.048 -76.480 1.00 80.94 65 GLN A C 1
ATOM 507 O O . GLN A 1 65 ? 52.395 9.460 -75.912 1.00 80.94 65 GLN A O 1
ATOM 512 N N . VAL A 1 66 ? 53.381 7.956 -77.250 1.00 77.19 66 VAL A N 1
ATOM 513 C CA . VAL A 1 66 ? 52.173 7.139 -77.434 1.00 77.19 66 VAL A CA 1
ATOM 514 C C . VAL A 1 66 ? 51.760 6.478 -76.117 1.00 77.19 66 VAL A C 1
ATOM 516 O O . VAL A 1 66 ? 50.584 6.525 -75.772 1.00 77.19 66 VAL A O 1
ATOM 519 N N . GLN A 1 67 ? 52.709 5.938 -75.347 1.00 78.06 67 GLN A N 1
ATOM 520 C CA . GLN A 1 67 ? 52.432 5.360 -74.027 1.00 78.06 67 GLN A CA 1
ATOM 521 C C . GLN A 1 67 ? 51.904 6.403 -73.027 1.00 78.06 67 GLN A C 1
ATOM 523 O O . GLN A 1 67 ? 50.931 6.132 -72.324 1.00 78.06 67 GLN A O 1
ATOM 528 N N . ASP A 1 68 ? 52.477 7.608 -73.009 1.00 82.50 68 ASP A N 1
ATOM 529 C CA . ASP A 1 68 ? 52.012 8.705 -72.153 1.00 82.50 68 ASP A CA 1
ATOM 530 C C . ASP A 1 68 ? 50.595 9.162 -72.532 1.00 82.50 68 ASP A C 1
ATOM 532 O O . ASP A 1 68 ? 49.761 9.420 -71.663 1.00 82.50 68 ASP A O 1
ATOM 536 N N . LEU A 1 69 ? 50.292 9.248 -73.831 1.00 82.31 69 LEU A N 1
ATOM 537 C CA . LEU A 1 69 ? 48.956 9.602 -74.314 1.00 82.31 69 LEU A CA 1
ATOM 538 C C . LEU A 1 69 ? 47.925 8.507 -74.019 1.00 82.31 69 LEU A C 1
ATOM 540 O O . LEU A 1 69 ? 46.810 8.840 -73.625 1.00 82.31 69 LEU A O 1
ATOM 544 N N . MET A 1 70 ? 48.291 7.229 -74.155 1.00 78.00 70 MET A N 1
ATOM 545 C CA . MET A 1 70 ? 47.436 6.093 -73.786 1.00 78.00 70 MET A CA 1
ATOM 546 C C . MET A 1 70 ? 47.109 6.109 -72.291 1.00 78.00 70 MET A C 1
ATOM 548 O O . MET A 1 70 ? 45.938 6.052 -71.929 1.00 78.00 70 MET A O 1
ATOM 552 N N . SER A 1 71 ? 48.123 6.300 -71.441 1.00 80.81 71 SER A N 1
ATOM 553 C CA . SER A 1 71 ? 47.962 6.413 -69.985 1.00 80.81 71 SER A CA 1
ATOM 554 C C . SER A 1 71 ? 47.027 7.566 -69.603 1.00 80.81 71 SER A C 1
ATOM 556 O O . SER A 1 71 ? 46.071 7.393 -68.849 1.00 80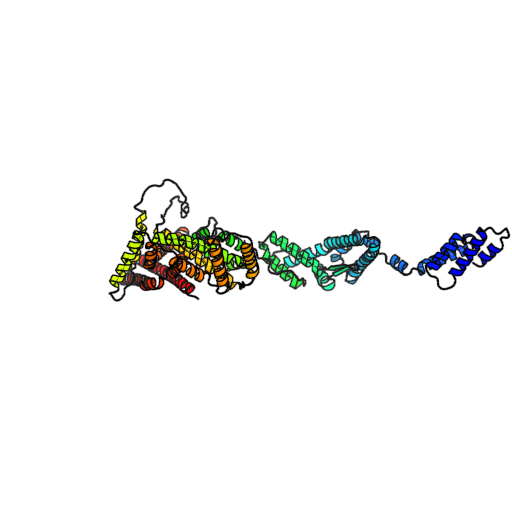.81 71 SER A O 1
ATOM 558 N N . ARG A 1 72 ? 47.217 8.741 -70.218 1.00 81.81 72 ARG A N 1
ATOM 559 C CA . ARG A 1 72 ? 46.336 9.897 -70.001 1.00 81.81 72 ARG A CA 1
ATOM 560 C C . ARG A 1 72 ? 44.911 9.637 -70.482 1.00 81.81 72 ARG A C 1
ATOM 562 O O . ARG A 1 72 ? 43.974 10.078 -69.828 1.00 81.81 72 ARG A O 1
ATOM 569 N N . LEU A 1 73 ? 44.726 8.960 -71.615 1.00 79.56 73 LEU A N 1
ATOM 570 C CA . LEU A 1 73 ? 43.397 8.607 -72.119 1.00 79.56 73 LEU A CA 1
ATOM 571 C C . LEU A 1 73 ? 42.693 7.599 -71.207 1.00 79.56 73 LEU A C 1
ATOM 573 O O . LEU A 1 73 ? 41.494 7.743 -70.990 1.00 79.56 73 LEU A O 1
ATOM 577 N N . ASP A 1 74 ? 43.410 6.626 -70.645 1.00 77.00 74 ASP A N 1
ATOM 578 C CA . ASP A 1 74 ? 42.856 5.698 -69.653 1.00 77.00 74 ASP A CA 1
ATOM 579 C C . ASP A 1 74 ? 42.383 6.437 -68.390 1.00 77.00 74 ASP A C 1
ATOM 581 O O . ASP A 1 74 ? 41.271 6.197 -67.911 1.00 77.00 74 ASP A O 1
ATOM 585 N N . ASP A 1 75 ? 43.165 7.408 -67.918 1.00 74.56 75 ASP A N 1
ATOM 586 C CA . ASP A 1 75 ? 42.795 8.286 -66.806 1.00 74.56 75 ASP A CA 1
ATOM 587 C C . ASP A 1 75 ? 41.563 9.159 -67.148 1.00 74.56 75 ASP A C 1
ATOM 589 O O . ASP A 1 75 ? 40.579 9.186 -66.403 1.00 74.56 75 ASP A O 1
ATOM 593 N N . PHE A 1 76 ? 41.556 9.833 -68.306 1.00 76.62 76 PHE A N 1
ATOM 594 C CA . PHE A 1 76 ? 40.452 10.709 -68.735 1.00 76.62 76 PHE A CA 1
ATOM 595 C C . PHE A 1 76 ? 39.149 9.963 -69.036 1.00 76.62 76 PHE A C 1
ATOM 597 O O . PHE A 1 76 ? 38.072 10.517 -68.817 1.00 76.62 76 PHE A O 1
ATOM 604 N N . ASN A 1 77 ? 39.222 8.721 -69.518 1.00 76.50 77 ASN A N 1
ATOM 605 C CA . ASN A 1 77 ? 38.046 7.906 -69.827 1.00 76.50 77 ASN A CA 1
ATOM 606 C C . ASN A 1 77 ? 37.361 7.340 -68.568 1.00 76.50 77 ASN A C 1
ATOM 608 O O . ASN A 1 77 ? 36.261 6.793 -68.671 1.00 76.50 77 ASN A O 1
ATOM 612 N N . CYS A 1 78 ? 37.960 7.497 -67.380 1.00 72.50 78 CYS A N 1
ATOM 613 C CA . CYS A 1 78 ? 37.388 7.066 -66.105 1.00 72.50 78 CYS A CA 1
ATOM 614 C C . CYS A 1 78 ? 37.446 8.173 -65.026 1.00 72.50 78 CYS A C 1
ATOM 616 O O . CYS A 1 78 ? 38.016 7.974 -63.947 1.00 72.50 78 CYS A O 1
ATOM 618 N N . PRO A 1 79 ? 36.803 9.339 -65.247 1.00 74.25 79 PRO A N 1
ATOM 619 C CA . PRO A 1 79 ? 36.884 10.469 -64.316 1.00 74.25 79 PRO A CA 1
ATOM 620 C C . PRO A 1 79 ? 36.291 10.128 -62.942 1.00 74.25 79 PRO A C 1
ATOM 622 O O . PRO A 1 79 ? 36.762 10.603 -61.910 1.00 74.25 79 PRO A O 1
ATOM 625 N N . ARG A 1 80 ? 35.286 9.244 -62.912 1.00 72.69 80 ARG A N 1
ATOM 626 C CA . ARG A 1 80 ? 34.691 8.728 -61.678 1.00 72.69 80 ARG A CA 1
ATOM 627 C C . ARG A 1 80 ? 35.666 7.849 -60.890 1.00 72.69 80 ARG A C 1
ATOM 629 O O . ARG A 1 80 ? 35.780 8.028 -59.685 1.00 72.69 80 ARG A O 1
ATOM 636 N N . GLY A 1 81 ? 36.406 6.966 -61.563 1.00 71.69 81 GLY A N 1
ATOM 637 C CA . GLY A 1 81 ? 37.415 6.121 -60.920 1.00 71.69 81 GLY A CA 1
ATOM 638 C C . GLY A 1 81 ? 38.601 6.927 -60.386 1.00 71.69 81 GLY A C 1
ATOM 639 O O . GLY A 1 81 ? 39.117 6.622 -59.315 1.00 71.69 81 GLY A O 1
ATOM 640 N N . LEU A 1 82 ? 39.000 8.001 -61.077 1.00 76.25 82 LEU A N 1
ATOM 641 C CA . LEU A 1 82 ? 40.005 8.940 -60.568 1.00 76.25 82 LEU A CA 1
ATOM 642 C C . LEU A 1 82 ? 39.535 9.667 -59.306 1.00 76.25 82 LEU A C 1
ATOM 644 O O . LEU A 1 82 ? 40.286 9.743 -58.336 1.00 76.25 82 LEU A O 1
ATOM 648 N N . LEU A 1 83 ? 38.297 10.168 -59.298 1.00 75.12 83 LEU A N 1
ATOM 649 C CA . LEU A 1 83 ? 37.712 10.813 -58.120 1.00 75.12 83 LEU A CA 1
ATOM 650 C C . LEU A 1 83 ? 37.593 9.839 -56.941 1.00 75.12 83 LEU A C 1
ATOM 652 O O . LEU A 1 83 ? 37.944 10.199 -55.822 1.00 75.12 83 LEU A O 1
ATOM 656 N N . GLU A 1 84 ? 37.167 8.599 -57.187 1.00 73.06 84 GLU A N 1
ATOM 657 C CA . GLU A 1 84 ? 37.076 7.552 -56.162 1.00 73.06 84 GLU A CA 1
ATOM 658 C C . GLU A 1 84 ? 38.458 7.175 -55.599 1.00 73.06 84 GLU A C 1
ATOM 660 O O . GLU A 1 84 ? 38.603 7.012 -54.388 1.00 73.06 84 GLU A O 1
ATOM 665 N N . ARG A 1 85 ? 39.497 7.111 -56.445 1.00 74.00 85 ARG A N 1
ATOM 666 C CA . ARG A 1 85 ? 40.886 6.872 -56.014 1.00 74.00 85 ARG A CA 1
ATOM 667 C C . ARG A 1 85 ? 41.465 8.046 -55.225 1.00 74.00 85 ARG A C 1
ATOM 669 O O . ARG A 1 85 ? 42.144 7.823 -54.227 1.00 74.00 85 ARG A O 1
ATOM 676 N N . ALA A 1 86 ? 41.206 9.280 -55.654 1.00 73.38 86 ALA A N 1
ATOM 677 C CA . ALA A 1 86 ? 41.707 10.485 -54.994 1.00 73.38 86 ALA A CA 1
ATOM 678 C C . ALA A 1 86 ? 41.006 10.760 -53.652 1.00 73.38 86 ALA A C 1
ATOM 680 O O . ALA A 1 86 ? 41.630 11.271 -52.726 1.00 73.38 86 ALA A O 1
ATOM 681 N N . ALA A 1 87 ? 39.728 10.392 -53.530 1.00 70.31 87 ALA A N 1
ATOM 682 C CA . ALA A 1 87 ? 38.932 10.535 -52.313 1.00 70.31 87 ALA A CA 1
ATOM 683 C C . ALA A 1 87 ? 38.939 9.273 -51.427 1.00 70.31 87 ALA A C 1
ATOM 685 O O . ALA A 1 87 ? 38.092 9.136 -50.542 1.00 70.31 87 ALA A O 1
ATOM 686 N N . TYR A 1 88 ? 39.864 8.332 -51.653 1.00 73.50 88 TYR A N 1
ATOM 687 C CA . TYR A 1 88 ? 39.897 7.076 -50.911 1.00 73.50 88 TYR A CA 1
ATOM 688 C C . TYR A 1 88 ? 40.354 7.282 -49.460 1.00 73.50 88 TYR A C 1
ATOM 690 O O . TYR A 1 88 ? 41.523 7.530 -49.171 1.00 73.50 88 TYR A O 1
ATOM 698 N N . THR A 1 89 ? 39.426 7.110 -48.524 1.00 73.62 89 THR A N 1
ATOM 699 C CA . THR A 1 89 ? 39.627 7.304 -47.078 1.00 73.62 89 THR A CA 1
ATOM 700 C C . THR A 1 89 ? 39.887 5.999 -46.314 1.00 73.62 89 THR A C 1
ATOM 702 O O . THR A 1 89 ? 39.872 5.986 -45.083 1.00 73.62 89 THR A O 1
ATOM 705 N N . GLY A 1 90 ? 40.160 4.889 -47.016 1.00 72.44 90 GLY A N 1
ATOM 706 C CA . GLY A 1 90 ? 40.203 3.534 -46.438 1.00 72.44 90 GLY A CA 1
ATOM 707 C C . GLY A 1 90 ? 41.203 3.327 -45.301 1.00 72.44 90 GLY A C 1
ATOM 708 O O . GLY A 1 90 ? 40.993 2.458 -44.454 1.00 72.44 90 GLY A O 1
ATOM 709 N N . LEU A 1 91 ? 42.255 4.146 -45.226 1.00 73.25 91 LEU A N 1
ATOM 710 C CA . LEU A 1 91 ? 43.230 4.094 -44.136 1.00 73.25 91 LEU A CA 1
ATOM 711 C C . LEU A 1 91 ? 42.585 4.382 -42.768 1.00 73.25 91 LEU A C 1
ATOM 713 O O . LEU A 1 91 ? 42.930 3.723 -41.793 1.00 73.25 91 LEU A O 1
ATOM 717 N N . ILE A 1 92 ? 41.604 5.293 -42.714 1.00 75.94 92 ILE A N 1
ATOM 718 C CA . ILE A 1 92 ? 40.898 5.684 -41.478 1.00 75.94 92 ILE A CA 1
ATOM 719 C C . ILE A 1 92 ? 40.123 4.500 -40.890 1.00 75.94 92 ILE A C 1
ATOM 721 O O . ILE A 1 92 ? 40.017 4.365 -39.676 1.00 75.94 92 ILE A O 1
ATOM 725 N N . VAL A 1 93 ? 39.585 3.635 -41.752 1.00 72.81 93 VAL A N 1
ATOM 726 C CA . VAL A 1 93 ? 38.831 2.444 -41.337 1.00 72.81 93 VAL A CA 1
ATOM 727 C C . VAL A 1 93 ? 39.751 1.258 -41.056 1.00 72.81 93 VAL A C 1
ATOM 729 O O . VAL A 1 93 ? 39.450 0.438 -40.191 1.00 72.81 93 VAL A O 1
ATOM 732 N N . THR A 1 94 ? 40.873 1.163 -41.772 1.00 73.88 94 THR A N 1
ATOM 733 C CA . THR A 1 94 ? 41.829 0.058 -41.616 1.00 73.88 94 THR A CA 1
ATOM 734 C C . THR A 1 94 ? 42.573 0.151 -40.283 1.00 73.88 94 THR A C 1
ATOM 736 O O . THR A 1 94 ? 42.772 -0.869 -39.625 1.00 73.88 94 THR A O 1
ATOM 739 N N . ASP A 1 95 ? 42.938 1.362 -39.852 1.00 80.88 95 ASP A N 1
ATOM 740 C CA . ASP A 1 95 ? 43.551 1.594 -38.545 1.00 80.88 95 ASP A CA 1
ATOM 741 C C . ASP A 1 95 ? 42.520 2.087 -37.520 1.00 80.88 95 ASP A C 1
ATOM 743 O O . ASP A 1 95 ? 42.145 3.261 -37.474 1.00 80.88 95 ASP A O 1
ATOM 747 N N . ARG A 1 96 ? 42.092 1.176 -36.639 1.00 80.94 96 ARG A N 1
ATOM 748 C CA . ARG A 1 96 ? 41.144 1.475 -35.553 1.00 80.94 96 ARG A CA 1
ATOM 749 C C . ARG A 1 96 ? 41.644 2.568 -34.611 1.00 80.94 96 ARG A C 1
ATOM 751 O O . ARG A 1 96 ? 40.825 3.277 -34.028 1.00 80.94 96 ARG A O 1
ATOM 758 N N . THR A 1 97 ? 42.960 2.716 -34.471 1.00 85.62 97 THR A N 1
ATOM 759 C CA . THR A 1 97 ? 43.580 3.688 -33.564 1.00 85.62 97 THR A CA 1
ATOM 760 C C . THR A 1 97 ? 43.162 5.106 -33.924 1.00 85.62 97 THR A C 1
ATOM 762 O O . THR A 1 97 ? 42.836 5.891 -33.042 1.00 85.62 97 THR A O 1
ATOM 765 N N . VAL A 1 98 ? 43.062 5.417 -35.221 1.00 86.19 98 VAL A N 1
ATOM 766 C CA . VAL A 1 98 ? 42.669 6.748 -35.703 1.00 86.19 98 VAL A CA 1
ATOM 767 C C . VAL A 1 98 ? 41.253 7.106 -35.251 1.00 86.19 98 VAL A C 1
ATOM 769 O O . VAL A 1 98 ? 41.021 8.219 -34.778 1.00 86.19 98 VAL A O 1
ATOM 772 N N . MET A 1 99 ? 40.309 6.164 -35.356 1.00 85.62 99 MET A N 1
ATOM 773 C CA . MET A 1 99 ? 38.928 6.370 -34.908 1.00 85.62 99 MET A CA 1
ATOM 774 C C . MET A 1 99 ? 38.842 6.516 -33.389 1.00 85.62 99 MET A C 1
ATOM 776 O O . MET A 1 99 ? 38.198 7.447 -32.909 1.00 85.62 99 MET A O 1
ATOM 780 N N . ILE A 1 100 ? 39.526 5.643 -32.645 1.00 88.25 100 ILE A N 1
ATOM 781 C CA . ILE A 1 100 ? 39.556 5.688 -31.178 1.00 88.25 100 ILE A CA 1
ATOM 782 C C . ILE A 1 100 ? 40.129 7.028 -30.712 1.00 88.25 100 ILE A C 1
ATOM 784 O O . ILE A 1 100 ? 39.453 7.763 -30.002 1.00 88.25 100 ILE A O 1
ATOM 788 N N . THR A 1 101 ? 41.323 7.405 -31.178 1.00 88.88 101 THR A N 1
ATOM 789 C CA . THR A 1 101 ? 41.971 8.667 -30.799 1.00 88.88 101 THR A CA 1
ATOM 790 C C . THR A 1 101 ? 41.133 9.881 -31.190 1.00 88.88 101 THR A C 1
ATOM 792 O O . THR A 1 101 ? 41.115 10.871 -30.458 1.00 88.88 101 THR A O 1
ATOM 795 N N . TYR A 1 102 ? 40.414 9.837 -32.319 1.00 90.50 102 TYR A N 1
ATOM 796 C CA . TYR A 1 102 ? 39.551 10.944 -32.717 1.00 90.50 102 TYR A CA 1
ATOM 797 C C . TYR A 1 102 ? 38.441 11.200 -31.689 1.00 90.50 102 TYR A C 1
ATOM 799 O O . TYR A 1 102 ? 38.280 12.342 -31.251 1.00 90.50 102 TYR A O 1
ATOM 807 N N . PHE A 1 103 ? 37.697 10.164 -31.298 1.00 90.00 103 PHE A N 1
ATOM 808 C CA . PHE A 1 103 ? 36.594 10.314 -30.349 1.00 90.00 103 PHE A CA 1
ATOM 809 C C . PHE A 1 103 ? 37.073 10.502 -28.903 1.00 90.00 103 PHE A C 1
ATOM 811 O O . PHE A 1 103 ? 36.495 11.319 -28.196 1.00 90.00 103 PHE A O 1
ATOM 818 N N . ASP A 1 104 ? 38.161 9.844 -28.501 1.00 88.69 104 ASP A N 1
ATOM 819 C CA . ASP A 1 104 ? 38.767 9.962 -27.163 1.00 88.69 104 ASP A CA 1
ATOM 820 C C . ASP A 1 104 ? 39.289 11.385 -26.882 1.00 88.69 104 ASP A C 1
ATOM 822 O O . ASP A 1 104 ? 39.158 11.937 -25.796 1.00 88.69 104 ASP A O 1
ATOM 826 N N . THR A 1 105 ? 39.810 12.065 -27.907 1.00 89.19 105 THR A N 1
ATOM 827 C CA . THR A 1 105 ? 40.283 13.457 -27.781 1.00 89.19 105 THR A CA 1
ATOM 828 C C . THR A 1 105 ? 39.207 14.500 -28.103 1.00 89.19 105 THR A C 1
ATOM 830 O O . THR A 1 105 ? 39.514 15.694 -28.206 1.00 89.19 105 THR A O 1
ATOM 833 N N . MET A 1 106 ? 37.944 14.099 -28.295 1.00 88.00 106 MET A N 1
ATOM 834 C CA . MET A 1 106 ? 36.892 15.001 -28.777 1.00 88.00 106 MET A CA 1
ATOM 835 C C . MET A 1 106 ? 36.583 16.125 -27.777 1.00 88.00 106 MET A C 1
ATOM 837 O O . MET A 1 106 ? 36.465 17.277 -28.192 1.00 88.00 106 MET A O 1
ATOM 841 N N . PHE A 1 107 ? 36.522 15.838 -26.474 1.00 85.75 107 PHE A N 1
ATOM 842 C CA . PHE A 1 107 ? 36.242 16.848 -25.438 1.00 85.75 107 PHE A CA 1
ATOM 843 C C . PHE A 1 107 ? 37.398 17.830 -25.213 1.00 85.75 107 PHE A C 1
ATOM 845 O O . PHE A 1 107 ? 37.178 18.983 -24.831 1.00 85.75 107 PHE A O 1
ATOM 852 N N . GLN A 1 108 ? 38.626 17.402 -25.514 1.00 85.75 108 GLN A N 1
ATOM 853 C CA . GLN A 1 108 ? 39.818 18.248 -25.444 1.00 85.75 108 GLN A CA 1
ATOM 854 C C . GLN A 1 108 ? 39.909 19.181 -26.657 1.00 85.75 108 GLN A C 1
ATOM 856 O O . GLN A 1 108 ? 40.153 20.376 -26.503 1.00 85.75 108 GLN A O 1
ATOM 861 N N . ARG A 1 109 ? 39.690 18.642 -27.866 1.00 87.38 109 ARG A N 1
ATOM 862 C CA . ARG A 1 109 ? 39.820 19.383 -29.133 1.00 87.38 109 ARG A CA 1
ATOM 863 C C . ARG A 1 109 ? 38.597 20.228 -29.478 1.00 87.38 109 ARG A C 1
ATOM 865 O O . ARG A 1 109 ? 38.752 21.246 -30.142 1.00 87.38 109 ARG A O 1
ATOM 872 N N . ARG A 1 110 ? 37.406 19.795 -29.053 1.00 88.88 110 ARG A N 1
ATOM 873 C CA . ARG A 1 110 ? 36.103 20.443 -29.287 1.00 88.88 110 ARG A CA 1
ATOM 874 C C . ARG A 1 110 ? 35.874 20.818 -30.760 1.00 88.88 110 ARG A C 1
ATOM 876 O O . ARG A 1 110 ? 35.689 21.996 -31.065 1.00 88.88 110 ARG A O 1
ATOM 883 N N . PRO A 1 111 ? 35.953 19.842 -31.685 1.00 88.50 111 PRO A N 1
ATOM 884 C CA . PRO A 1 111 ? 35.735 20.099 -33.103 1.00 88.50 111 PRO A CA 1
ATOM 885 C C . PRO A 1 111 ? 34.343 20.688 -33.367 1.00 88.50 111 PRO A C 1
ATOM 887 O O . PRO A 1 111 ? 33.370 20.361 -32.690 1.00 88.50 111 PRO A O 1
ATOM 890 N N . ASP A 1 112 ? 34.247 21.542 -34.382 1.00 88.00 112 ASP A N 1
ATOM 891 C CA . ASP A 1 112 ? 32.969 22.075 -34.839 1.00 88.00 112 ASP A CA 1
ATOM 892 C C . ASP A 1 112 ? 32.166 21.019 -35.620 1.00 88.00 112 ASP A C 1
ATOM 894 O O . ASP A 1 112 ? 32.665 19.959 -36.020 1.00 88.00 112 ASP A O 1
ATOM 898 N N . GLU A 1 113 ? 30.894 21.325 -35.868 1.00 87.94 113 GLU A N 1
ATOM 899 C CA . GLU A 1 113 ? 29.983 20.464 -36.625 1.00 87.94 113 GLU A CA 1
ATOM 900 C C . GLU A 1 113 ? 30.556 20.056 -37.994 1.00 87.94 113 GLU A C 1
ATOM 902 O O . GLU A 1 113 ? 30.396 18.908 -38.414 1.00 87.94 113 GLU A O 1
ATOM 907 N N . ASN A 1 114 ? 31.273 20.956 -38.677 1.00 88.19 114 ASN A N 1
ATOM 908 C CA . ASN A 1 114 ? 31.866 20.670 -39.983 1.00 88.19 114 ASN A CA 1
ATOM 909 C C . ASN A 1 114 ? 32.989 19.638 -39.885 1.00 88.19 114 ASN A C 1
ATOM 911 O O . ASN A 1 114 ? 33.025 18.712 -40.694 1.00 88.19 114 ASN A O 1
ATOM 915 N N . CYS A 1 115 ? 33.875 19.750 -38.891 1.00 89.31 115 CYS A N 1
ATOM 916 C CA . CYS A 1 115 ? 34.930 18.765 -38.664 1.00 89.31 115 CYS A CA 1
ATOM 917 C C . CYS A 1 115 ? 34.361 17.375 -38.355 1.00 89.31 115 CYS A C 1
ATOM 919 O O . CYS A 1 115 ? 34.884 16.370 -38.841 1.00 89.31 115 CYS A O 1
ATOM 921 N N . ILE A 1 116 ? 33.279 17.306 -37.577 1.00 88.94 116 ILE A N 1
ATOM 922 C CA . ILE A 1 116 ? 32.623 16.039 -37.224 1.00 88.94 116 ILE A CA 1
ATOM 923 C C . ILE A 1 116 ? 31.927 15.433 -38.446 1.00 88.94 116 ILE A C 1
ATOM 925 O O . ILE A 1 116 ? 32.076 14.237 -38.717 1.00 88.94 116 ILE A O 1
ATOM 929 N N . LYS A 1 117 ? 31.231 16.250 -39.244 1.00 88.00 117 LYS A N 1
ATOM 930 C CA . LYS A 1 117 ? 30.629 15.822 -40.517 1.00 88.00 117 LYS A CA 1
ATOM 931 C C . LYS A 1 117 ? 31.676 15.368 -41.528 1.00 88.00 117 LYS A C 1
ATOM 933 O O . LYS A 1 117 ? 31.479 14.355 -42.187 1.00 88.00 117 LYS A O 1
ATOM 938 N N . ALA A 1 118 ? 32.797 16.074 -41.641 1.00 87.19 118 ALA A N 1
ATOM 939 C CA . ALA A 1 118 ? 33.882 15.697 -42.540 1.00 87.19 118 ALA A CA 1
ATOM 940 C C . ALA A 1 118 ? 34.482 14.339 -42.147 1.00 87.19 118 ALA A C 1
ATOM 942 O O . ALA A 1 118 ? 34.659 13.474 -43.003 1.00 87.19 118 ALA A O 1
ATOM 943 N N . PHE A 1 119 ? 34.725 14.119 -40.851 1.00 88.94 119 PHE A N 1
ATOM 944 C CA . PHE A 1 119 ? 35.258 12.854 -40.347 1.00 88.94 119 PHE A CA 1
ATOM 945 C C . PHE A 1 119 ? 34.280 11.684 -40.543 1.00 88.94 119 PHE A C 1
ATOM 947 O O . PHE A 1 119 ? 34.653 10.633 -41.062 1.00 88.94 119 PHE A O 1
ATOM 954 N N . THR A 1 120 ? 33.006 11.872 -40.199 1.00 87.75 120 THR A N 1
ATOM 955 C CA . THR A 1 120 ? 31.964 10.844 -40.387 1.00 87.75 120 THR A CA 1
ATOM 956 C C . THR A 1 120 ? 31.672 10.564 -41.866 1.00 87.75 120 THR A C 1
ATOM 958 O O . THR A 1 120 ? 31.503 9.407 -42.249 1.00 87.75 120 THR A O 1
ATOM 961 N N . SER A 1 121 ? 31.723 11.586 -42.727 1.00 86.00 121 SER A N 1
ATOM 962 C CA . SER A 1 121 ? 31.629 11.449 -44.187 1.00 86.00 121 SER A CA 1
ATOM 963 C C . SER A 1 121 ? 32.805 10.663 -44.771 1.00 86.00 121 SER A C 1
ATOM 965 O O . SER A 1 121 ? 32.599 9.789 -45.614 1.00 86.00 121 SER A O 1
ATOM 967 N N . ALA A 1 122 ? 34.027 10.891 -44.274 1.00 85.69 122 ALA A N 1
ATOM 968 C CA . ALA A 1 122 ? 35.203 10.125 -44.680 1.00 85.69 122 ALA A CA 1
ATOM 969 C C . ALA A 1 122 ? 35.031 8.624 -44.388 1.00 85.69 122 ALA A C 1
ATOM 971 O O . ALA A 1 122 ? 35.336 7.790 -45.239 1.00 85.69 122 ALA A O 1
ATOM 972 N N . ILE A 1 123 ? 34.468 8.269 -43.231 1.00 85.06 123 ILE A N 1
ATOM 973 C CA . ILE A 1 123 ? 34.157 6.873 -42.884 1.00 85.06 123 ILE A CA 1
ATOM 974 C C . ILE A 1 123 ? 33.001 6.341 -43.746 1.00 85.06 123 ILE A C 1
ATOM 976 O O . ILE A 1 123 ? 33.071 5.225 -44.262 1.00 85.06 123 ILE A O 1
ATOM 980 N N . GLY A 1 124 ? 31.962 7.151 -43.971 1.00 82.88 124 GLY A N 1
ATOM 981 C CA . GLY A 1 124 ? 30.837 6.811 -44.845 1.00 82.88 124 GLY A CA 1
ATOM 982 C C . GLY A 1 124 ? 31.256 6.518 -46.292 1.00 82.88 124 GLY A C 1
ATOM 983 O O . GLY A 1 124 ? 30.693 5.625 -46.925 1.00 82.88 124 GLY A O 1
ATOM 984 N N . GLY A 1 125 ? 32.278 7.208 -46.807 1.00 79.69 125 GLY A N 1
ATOM 985 C CA . GLY A 1 125 ? 32.878 6.929 -48.115 1.00 79.69 125 GLY A CA 1
ATOM 986 C C . GLY A 1 125 ? 33.476 5.521 -48.201 1.00 79.69 125 GLY A C 1
ATOM 987 O O . GLY A 1 125 ? 33.185 4.780 -49.141 1.00 79.69 125 GLY A O 1
ATOM 988 N N . CYS A 1 126 ? 34.230 5.102 -47.179 1.00 77.81 126 CYS A N 1
ATOM 989 C CA . CYS A 1 126 ? 34.741 3.730 -47.081 1.00 77.81 126 CYS A CA 1
ATOM 990 C C . CYS A 1 126 ? 33.624 2.700 -46.958 1.00 77.81 126 CYS A C 1
ATOM 992 O O . CYS A 1 126 ? 33.733 1.602 -47.498 1.00 77.81 126 CYS A O 1
ATOM 994 N N . LEU A 1 127 ? 32.554 3.055 -46.249 1.00 78.12 127 LEU A N 1
ATOM 995 C CA . LEU A 1 127 ? 31.418 2.174 -46.052 1.00 78.12 127 LEU A CA 1
ATOM 996 C C . LEU A 1 127 ? 30.702 1.859 -47.368 1.00 78.12 127 LEU A C 1
ATOM 998 O O . LEU A 1 127 ? 30.371 0.711 -47.638 1.00 78.12 127 LEU A O 1
ATOM 1002 N N . LYS A 1 128 ? 30.534 2.863 -48.234 1.00 75.94 128 LYS A N 1
ATOM 1003 C CA . LYS A 1 128 ? 29.983 2.658 -49.581 1.00 75.94 128 LYS A CA 1
ATOM 1004 C C . LYS A 1 128 ? 30.878 1.758 -50.434 1.00 75.94 128 LYS A C 1
ATOM 1006 O O . LYS A 1 128 ? 30.367 0.920 -51.170 1.00 75.94 128 LYS A O 1
ATOM 1011 N N . ALA A 1 129 ? 32.200 1.885 -50.304 1.00 72.81 129 ALA A N 1
ATOM 1012 C CA . ALA A 1 129 ? 33.150 1.026 -51.009 1.00 72.81 129 ALA A CA 1
ATOM 1013 C C . ALA A 1 129 ? 33.145 -0.426 -50.485 1.00 72.81 129 ALA A C 1
ATOM 1015 O O . ALA A 1 129 ? 33.282 -1.366 -51.267 1.00 72.81 129 ALA A O 1
ATOM 1016 N N . SER A 1 130 ? 32.939 -0.635 -49.181 1.00 74.50 130 SER A N 1
ATOM 1017 C CA . SER A 1 130 ? 32.921 -1.968 -48.562 1.00 74.50 130 SER A CA 1
ATOM 1018 C C . SER A 1 130 ? 31.636 -2.764 -48.816 1.00 74.50 130 SER A C 1
ATOM 1020 O O . SER A 1 130 ? 31.610 -3.971 -48.563 1.00 74.50 130 SER A O 1
ATOM 1022 N N . VAL A 1 131 ? 30.594 -2.139 -49.382 1.00 76.38 131 VAL A N 1
ATOM 1023 C CA . VAL A 1 131 ? 29.418 -2.847 -49.922 1.00 76.38 131 VAL A CA 1
ATOM 1024 C C . VAL A 1 131 ? 29.844 -3.840 -51.005 1.00 76.38 131 VAL A C 1
ATOM 1026 O O . VAL A 1 131 ? 29.381 -4.977 -51.005 1.00 76.38 131 VAL A O 1
ATOM 1029 N N . ALA A 1 132 ? 30.783 -3.454 -51.877 1.00 70.62 132 ALA A N 1
ATOM 1030 C CA . ALA A 1 132 ? 31.280 -4.319 -52.947 1.00 70.62 132 ALA A CA 1
ATOM 1031 C C . ALA A 1 132 ? 32.063 -5.539 -52.426 1.00 70.62 132 ALA A C 1
ATOM 1033 O O . ALA A 1 132 ? 32.152 -6.552 -53.115 1.00 70.62 132 ALA A O 1
ATOM 1034 N N . THR A 1 133 ? 32.618 -5.460 -51.211 1.00 72.81 133 THR A N 1
ATOM 1035 C CA . THR A 1 133 ? 33.407 -6.533 -50.584 1.00 72.81 133 THR A CA 1
ATOM 1036 C C . THR A 1 133 ? 32.641 -7.305 -49.506 1.00 72.81 133 THR A C 1
ATOM 1038 O O . THR A 1 133 ? 33.203 -8.232 -48.928 1.00 72.81 133 THR A O 1
ATOM 1041 N N . GLY A 1 134 ? 31.395 -6.930 -49.191 1.00 74.56 134 GLY A N 1
ATOM 1042 C CA . GLY A 1 134 ? 30.578 -7.564 -48.147 1.00 74.56 134 GLY A CA 1
ATOM 1043 C C . GLY A 1 134 ? 31.015 -7.280 -46.700 1.00 74.56 134 GLY A C 1
ATOM 1044 O O . GLY A 1 134 ? 30.513 -7.916 -45.780 1.00 74.56 134 GLY A O 1
ATOM 1045 N N . HIS A 1 135 ? 31.934 -6.335 -46.467 1.00 77.69 135 HIS A N 1
ATOM 1046 C CA . HIS A 1 135 ? 32.483 -6.032 -45.130 1.00 77.69 135 HIS A CA 1
ATOM 1047 C C . HIS A 1 135 ? 31.793 -4.848 -44.420 1.00 77.69 135 HIS A C 1
ATOM 1049 O O . HIS A 1 135 ? 32.248 -4.405 -43.363 1.00 77.69 135 HIS A O 1
ATOM 1055 N N . ASN A 1 136 ? 30.695 -4.337 -44.981 1.00 80.50 136 ASN A N 1
ATOM 1056 C CA . ASN A 1 136 ? 29.952 -3.173 -44.485 1.00 80.50 136 ASN A CA 1
ATOM 1057 C C . ASN A 1 136 ? 29.530 -3.320 -43.003 1.00 80.50 136 ASN A C 1
ATOM 1059 O O . ASN A 1 136 ? 29.904 -2.504 -42.158 1.00 80.50 136 ASN A O 1
ATOM 1063 N N . ASP A 1 137 ? 28.872 -4.428 -42.653 1.00 80.00 137 ASP A N 1
ATOM 1064 C CA . ASP A 1 137 ? 28.342 -4.656 -41.298 1.00 80.00 137 ASP A CA 1
ATOM 1065 C C . ASP A 1 137 ? 29.424 -4.764 -40.220 1.00 80.00 137 ASP A C 1
ATOM 1067 O O . ASP A 1 137 ? 29.180 -4.498 -39.041 1.00 80.00 137 ASP A O 1
ATOM 1071 N N . VAL A 1 138 ? 30.623 -5.207 -40.601 1.00 82.44 138 VAL A N 1
ATOM 1072 C CA . VAL A 1 138 ? 31.757 -5.338 -39.682 1.00 82.44 138 VAL A CA 1
ATOM 1073 C C . VAL A 1 138 ? 32.303 -3.957 -39.329 1.00 82.44 138 VAL A C 1
ATOM 1075 O O . VAL A 1 138 ? 32.602 -3.700 -38.165 1.00 82.44 138 VAL A O 1
ATOM 1078 N N . ILE A 1 139 ? 32.386 -3.059 -40.312 1.00 81.31 139 ILE A N 1
ATOM 1079 C CA . ILE A 1 139 ? 32.853 -1.682 -40.122 1.00 81.31 139 ILE A CA 1
ATOM 1080 C C . ILE A 1 139 ? 31.836 -0.885 -39.300 1.00 81.31 139 ILE A C 1
ATOM 1082 O O . ILE A 1 139 ? 32.228 -0.188 -38.367 1.00 81.31 139 ILE A O 1
ATOM 1086 N N . LEU A 1 140 ? 30.536 -1.041 -39.575 1.00 83.62 140 LEU A N 1
ATOM 1087 C CA . LEU A 1 140 ? 29.472 -0.388 -38.803 1.00 83.62 140 LEU A CA 1
ATOM 1088 C C . LEU A 1 140 ? 29.476 -0.798 -37.334 1.00 83.62 140 LEU A C 1
ATOM 1090 O O . LEU A 1 140 ? 29.434 0.065 -36.459 1.00 83.62 140 LEU A O 1
ATOM 1094 N N . ARG A 1 141 ? 29.566 -2.104 -37.054 1.00 84.81 141 ARG A N 1
ATOM 1095 C CA . ARG A 1 141 ? 29.639 -2.603 -35.676 1.00 84.81 141 ARG A CA 1
ATOM 1096 C C . ARG A 1 141 ? 30.875 -2.082 -34.956 1.00 84.81 141 ARG A C 1
ATOM 1098 O O . ARG A 1 141 ? 30.760 -1.614 -33.832 1.00 84.81 141 ARG A O 1
ATOM 1105 N N . GLN A 1 142 ? 32.034 -2.102 -35.616 1.00 84.88 142 GLN A N 1
ATOM 1106 C CA . GLN A 1 142 ? 33.267 -1.558 -35.043 1.00 84.88 142 GLN A CA 1
ATOM 1107 C C . GLN A 1 142 ? 33.147 -0.065 -34.736 1.00 84.88 142 GLN A C 1
ATOM 1109 O O . GLN A 1 142 ? 33.529 0.359 -33.650 1.00 84.88 142 GLN A O 1
ATOM 1114 N N . PHE A 1 143 ? 32.589 0.721 -35.658 1.00 86.94 143 PHE A N 1
ATOM 1115 C CA . PHE A 1 143 ? 32.366 2.145 -35.441 1.00 86.94 143 PHE A CA 1
ATOM 1116 C C . PHE A 1 143 ? 31.424 2.393 -34.259 1.00 86.94 143 PHE A C 1
ATOM 1118 O O . PHE A 1 143 ? 31.750 3.198 -33.390 1.00 86.94 143 PHE A O 1
ATOM 1125 N N . ARG A 1 144 ? 30.297 1.668 -34.185 1.00 87.62 144 ARG A N 1
ATOM 1126 C CA . ARG A 1 144 ? 29.337 1.796 -33.079 1.00 87.62 144 ARG A CA 1
ATOM 1127 C C . ARG A 1 144 ? 29.999 1.487 -31.736 1.00 87.62 144 ARG A C 1
ATOM 1129 O O . ARG A 1 144 ? 29.922 2.311 -30.835 1.00 87.62 144 ARG A O 1
ATOM 1136 N N . THR A 1 145 ? 30.735 0.378 -31.642 1.00 88.44 145 THR A N 1
ATOM 1137 C CA . THR A 1 145 ? 31.462 0.003 -30.419 1.00 88.44 145 THR A CA 1
ATOM 1138 C C . THR A 1 145 ? 32.495 1.053 -30.010 1.00 88.44 145 THR A C 1
ATOM 1140 O O . THR A 1 145 ? 32.612 1.352 -28.827 1.00 88.44 145 THR A O 1
ATOM 1143 N N . ILE A 1 146 ? 33.230 1.640 -30.961 1.00 88.81 146 ILE A N 1
ATOM 1144 C CA . ILE A 1 146 ? 34.200 2.701 -30.651 1.00 88.81 146 ILE A CA 1
ATOM 1145 C C . ILE A 1 146 ? 33.475 3.932 -30.102 1.00 88.81 146 ILE A C 1
ATOM 1147 O O . ILE A 1 146 ? 33.840 4.416 -29.037 1.00 88.81 146 ILE A O 1
ATOM 1151 N N . VAL A 1 147 ? 32.423 4.405 -30.777 1.00 90.06 147 VAL A N 1
ATOM 1152 C CA . VAL A 1 147 ? 31.647 5.574 -30.332 1.00 90.06 147 VAL A CA 1
ATOM 1153 C C . VAL A 1 147 ? 31.026 5.349 -28.951 1.00 90.06 147 VAL A C 1
ATOM 1155 O O . VAL A 1 147 ? 31.085 6.247 -28.113 1.00 90.06 147 VAL A O 1
ATOM 1158 N N . GLU A 1 148 ? 30.486 4.158 -28.689 1.00 88.19 148 GLU A N 1
ATOM 1159 C CA . GLU A 1 148 ? 29.949 3.775 -27.379 1.00 88.19 148 GLU A CA 1
ATOM 1160 C C . GLU A 1 148 ? 31.029 3.820 -26.285 1.00 88.19 148 GLU A C 1
ATOM 1162 O O . GLU A 1 148 ? 30.815 4.420 -25.231 1.00 88.19 148 GLU A O 1
ATOM 1167 N N . GLN A 1 149 ? 32.201 3.228 -26.543 1.00 88.75 149 GLN A N 1
ATOM 1168 C CA . GLN A 1 149 ? 33.285 3.100 -25.562 1.00 88.75 149 GLN A CA 1
ATOM 1169 C C . GLN A 1 149 ? 34.038 4.403 -25.291 1.00 88.75 149 GLN A C 1
ATOM 1171 O O . GLN A 1 149 ? 34.561 4.567 -24.192 1.00 88.75 149 GLN A O 1
ATOM 1176 N N . THR A 1 150 ? 34.113 5.315 -26.262 1.00 89.44 150 THR A N 1
ATOM 1177 C CA . THR A 1 150 ? 34.840 6.581 -26.104 1.00 89.44 150 THR A CA 1
ATOM 1178 C C . THR A 1 150 ? 33.882 7.747 -25.884 1.00 89.44 150 THR A C 1
ATOM 1180 O O . THR A 1 150 ? 33.867 8.347 -24.815 1.00 89.44 150 THR A O 1
ATOM 1183 N N . LEU A 1 151 ? 33.035 8.059 -26.872 1.00 90.38 151 LEU A N 1
ATOM 1184 C CA . LEU A 1 151 ? 32.218 9.271 -26.854 1.00 90.38 151 LEU A CA 1
ATOM 1185 C C . LEU A 1 151 ? 31.071 9.147 -25.849 1.00 90.38 151 LEU A C 1
ATOM 1187 O O . LEU A 1 151 ? 30.926 10.007 -24.985 1.00 90.38 151 LEU A O 1
ATOM 1191 N N . PHE A 1 152 ? 30.258 8.091 -25.943 1.00 92.06 152 PHE A N 1
ATOM 1192 C CA . PHE A 1 152 ? 29.086 7.951 -25.074 1.00 92.06 152 PHE A CA 1
ATOM 1193 C C . PHE A 1 152 ? 29.471 7.666 -23.627 1.00 92.06 152 PHE A C 1
ATOM 1195 O O . PHE A 1 152 ? 28.924 8.312 -22.738 1.00 92.06 152 PHE A O 1
ATOM 1202 N N . ALA A 1 153 ? 30.445 6.788 -23.378 1.00 89.50 153 ALA A N 1
ATOM 1203 C CA . ALA A 1 153 ? 30.940 6.529 -22.026 1.00 89.50 153 ALA A CA 1
ATOM 1204 C C . ALA A 1 153 ? 31.420 7.812 -21.321 1.00 89.50 153 ALA A C 1
ATOM 1206 O O . ALA A 1 153 ? 31.069 8.064 -20.162 1.00 89.50 153 ALA A O 1
ATOM 1207 N N . GLU A 1 154 ? 32.171 8.662 -22.027 1.00 88.69 154 GLU A N 1
ATOM 1208 C CA . GLU A 1 154 ? 32.622 9.938 -21.479 1.00 88.69 154 GLU A CA 1
ATOM 1209 C C . GLU A 1 154 ? 31.464 10.941 -21.299 1.00 88.69 154 GLU A C 1
ATOM 1211 O O . GLU A 1 154 ? 31.384 11.592 -20.253 1.00 88.69 154 GLU A O 1
ATOM 1216 N N . MET A 1 155 ? 30.514 11.024 -22.243 1.00 89.50 155 MET A N 1
ATOM 1217 C CA . MET A 1 155 ? 29.310 11.861 -22.093 1.00 89.50 155 MET A CA 1
ATOM 1218 C C . MET A 1 155 ? 28.475 11.457 -20.877 1.00 89.50 155 MET A C 1
ATOM 1220 O O . MET A 1 155 ? 28.136 12.314 -20.063 1.00 89.50 155 MET A O 1
ATOM 1224 N N . VAL A 1 156 ? 28.171 10.166 -20.732 1.00 90.62 156 VAL A N 1
ATOM 1225 C CA . VAL A 1 156 ? 27.373 9.613 -19.626 1.00 90.62 156 VAL A CA 1
ATOM 1226 C C . VAL A 1 156 ? 28.032 9.938 -18.288 1.00 90.62 156 VAL A C 1
ATOM 1228 O O . VAL A 1 156 ? 27.368 10.429 -17.379 1.00 90.62 156 VAL A O 1
ATOM 1231 N N . THR A 1 157 ? 29.352 9.761 -18.188 1.00 88.44 157 THR A N 1
ATOM 1232 C CA . THR A 1 157 ? 30.104 10.044 -16.958 1.00 88.44 157 THR A CA 1
ATOM 1233 C C . THR A 1 157 ? 30.057 11.531 -16.595 1.00 88.44 157 THR A C 1
ATOM 1235 O O . THR A 1 157 ? 29.814 11.881 -15.437 1.00 88.44 157 THR A O 1
ATOM 1238 N N . LYS A 1 158 ? 30.257 12.432 -17.569 1.00 87.25 158 LYS A N 1
ATOM 1239 C CA . LYS A 1 158 ? 30.217 13.884 -17.323 1.00 87.25 158 LYS A CA 1
ATOM 1240 C C . LYS A 1 158 ? 28.807 14.374 -16.978 1.00 87.25 158 LYS A C 1
ATOM 1242 O O . LYS A 1 158 ? 28.674 15.188 -16.065 1.00 87.25 158 LYS A O 1
ATOM 1247 N N . VAL A 1 159 ? 27.774 13.875 -17.663 1.00 88.44 159 VAL A N 1
ATOM 1248 C CA . VAL A 1 159 ? 26.368 14.228 -17.391 1.00 88.44 159 VAL A CA 1
ATOM 1249 C C . VAL A 1 159 ? 25.922 13.704 -16.025 1.00 88.44 159 VAL A C 1
ATOM 1251 O O . VAL A 1 159 ? 25.348 14.468 -15.253 1.00 88.44 159 VAL A O 1
ATOM 1254 N N . ASP A 1 160 ? 26.227 12.450 -15.677 1.00 88.44 160 ASP A N 1
ATOM 1255 C CA . ASP A 1 160 ? 25.902 11.895 -14.354 1.00 88.44 160 ASP A CA 1
ATOM 1256 C C . ASP A 1 160 ? 26.551 12.705 -13.236 1.00 88.44 160 ASP A C 1
ATOM 1258 O O . ASP A 1 160 ? 25.868 13.124 -12.301 1.00 88.44 160 ASP A O 1
ATOM 1262 N N . THR A 1 161 ? 27.854 12.975 -13.362 1.00 85.06 161 THR A N 1
ATOM 1263 C CA . THR A 1 161 ? 28.600 13.711 -12.337 1.00 85.06 161 THR A CA 1
ATOM 1264 C C . THR A 1 161 ? 28.000 15.100 -12.135 1.00 85.06 161 THR A C 1
ATOM 1266 O O . THR A 1 161 ? 27.777 15.518 -11.002 1.00 85.06 161 THR A O 1
ATOM 1269 N N . ASP A 1 162 ? 27.680 15.806 -13.218 1.00 85.12 162 ASP A N 1
ATOM 1270 C CA . ASP A 1 162 ? 27.041 17.118 -13.158 1.00 85.12 162 ASP A CA 1
ATOM 1271 C C . ASP A 1 162 ? 25.676 17.094 -12.459 1.00 85.12 162 ASP A C 1
ATOM 1273 O O . ASP A 1 162 ? 25.444 17.831 -11.500 1.00 85.12 162 ASP A O 1
ATOM 1277 N N . LEU A 1 163 ? 24.776 16.216 -12.902 1.00 85.94 163 LEU A N 1
ATOM 1278 C CA . LEU A 1 163 ? 23.423 16.130 -12.355 1.00 85.94 163 LEU A CA 1
ATOM 1279 C C . LEU A 1 163 ? 23.437 15.701 -10.884 1.00 85.94 163 LEU A C 1
ATOM 1281 O O . LEU A 1 163 ? 22.670 16.225 -10.074 1.00 85.94 163 LEU A O 1
ATOM 1285 N N . ARG A 1 164 ? 24.359 14.811 -10.506 1.00 83.62 164 ARG A N 1
ATOM 1286 C CA . ARG A 1 164 ? 24.548 14.358 -9.123 1.00 83.62 164 ARG A CA 1
ATOM 1287 C C . ARG A 1 164 ? 25.069 15.479 -8.218 1.00 83.62 164 ARG A C 1
ATOM 1289 O O . ARG A 1 164 ? 24.639 15.579 -7.067 1.00 83.62 164 ARG A O 1
ATOM 1296 N N . LEU A 1 165 ? 25.950 16.344 -8.732 1.00 78.88 165 LEU A N 1
ATOM 1297 C CA . LEU A 1 165 ? 26.415 17.550 -8.033 1.00 78.88 165 LEU A CA 1
ATOM 1298 C C . LEU A 1 165 ? 25.283 18.575 -7.856 1.00 78.88 165 LEU A C 1
ATOM 1300 O O . LEU A 1 165 ? 25.169 19.170 -6.783 1.00 78.88 165 LEU A O 1
ATOM 1304 N N . LEU A 1 166 ? 24.445 18.769 -8.880 1.00 77.00 166 LEU A N 1
ATOM 1305 C CA . LEU A 1 166 ? 23.308 19.697 -8.844 1.00 77.00 166 LEU A CA 1
ATOM 1306 C C . LEU A 1 166 ? 22.196 19.231 -7.896 1.00 77.00 166 LEU A C 1
ATOM 1308 O O . LEU A 1 166 ? 21.625 20.043 -7.170 1.00 77.00 166 LEU A O 1
ATOM 1312 N 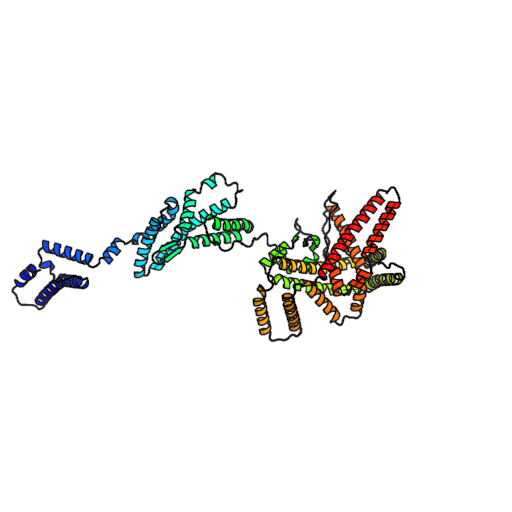N . SER A 1 167 ? 21.917 17.928 -7.863 1.00 73.88 167 SER A N 1
ATOM 1313 C CA . SER A 1 167 ? 20.871 17.348 -7.016 1.00 73.88 167 SER A CA 1
ATOM 1314 C C . SER A 1 167 ? 21.231 17.353 -5.522 1.00 73.88 167 SER A C 1
ATOM 1316 O O . SER A 1 167 ? 20.338 17.332 -4.680 1.00 73.88 167 SER A O 1
ATOM 1318 N N . ASN A 1 168 ? 22.520 17.440 -5.167 1.00 70.06 168 ASN A N 1
ATOM 1319 C CA . ASN A 1 168 ? 22.997 17.498 -3.781 1.00 70.06 168 ASN A CA 1
ATOM 1320 C C . ASN A 1 168 ? 23.770 18.797 -3.475 1.00 70.06 168 ASN A C 1
ATOM 1322 O O . ASN A 1 168 ? 24.994 18.776 -3.297 1.00 70.06 168 ASN A O 1
ATOM 1326 N N . PRO A 1 169 ? 23.081 19.939 -3.303 1.00 58.97 169 PRO A N 1
ATOM 1327 C CA . PRO A 1 169 ? 23.742 21.209 -2.998 1.00 58.97 169 PRO A CA 1
ATOM 1328 C C . PRO A 1 169 ? 24.465 21.208 -1.636 1.00 58.97 169 PRO A C 1
ATOM 1330 O O . PRO A 1 169 ? 25.425 21.961 -1.455 1.00 58.97 169 PRO A O 1
ATOM 1333 N N . ASN A 1 170 ? 24.041 20.339 -0.706 1.00 52.19 170 ASN A N 1
ATOM 1334 C CA . ASN A 1 170 ? 24.544 20.240 0.671 1.00 52.19 170 ASN A CA 1
ATOM 1335 C C . ASN A 1 170 ? 25.685 19.230 0.867 1.00 52.19 170 ASN A C 1
ATOM 1337 O O . ASN A 1 170 ? 26.262 19.178 1.958 1.00 52.19 170 ASN A O 1
ATOM 1341 N N . LEU A 1 171 ? 26.034 18.429 -0.149 1.00 53.78 171 LEU A N 1
ATOM 1342 C CA . LEU A 1 171 ? 27.259 17.635 -0.087 1.00 53.78 171 LEU A CA 1
ATOM 1343 C C . LEU A 1 171 ? 28.429 18.622 -0.008 1.00 53.78 171 LEU A C 1
ATOM 1345 O O . LEU A 1 171 ? 28.651 19.416 -0.925 1.00 53.78 171 LEU A O 1
ATOM 1349 N N . LYS A 1 172 ? 29.188 18.580 1.096 1.00 47.00 172 LYS A N 1
ATOM 1350 C CA . LYS A 1 172 ? 30.482 19.267 1.224 1.00 47.00 172 LYS A CA 1
ATOM 1351 C C . LYS A 1 172 ? 31.511 18.566 0.334 1.00 47.00 172 LYS A C 1
ATOM 1353 O O . LYS A 1 172 ? 32.492 18.015 0.816 1.00 47.00 172 LYS A O 1
ATOM 1358 N N . ILE A 1 173 ? 31.265 18.577 -0.969 1.00 48.62 173 ILE A N 1
ATOM 1359 C CA . ILE A 1 173 ? 32.267 18.289 -1.983 1.00 48.62 173 ILE A CA 1
ATOM 1360 C C . ILE A 1 173 ? 33.347 19.348 -1.779 1.00 48.62 173 ILE A C 1
ATOM 1362 O O . ILE A 1 173 ? 33.060 20.552 -1.790 1.00 48.62 173 ILE A O 1
ATOM 1366 N N . GLY A 1 174 ? 34.574 18.915 -1.490 1.00 44.84 174 GLY A N 1
ATOM 1367 C CA . GLY A 1 174 ? 35.690 19.837 -1.321 1.00 44.84 174 GLY A CA 1
ATOM 136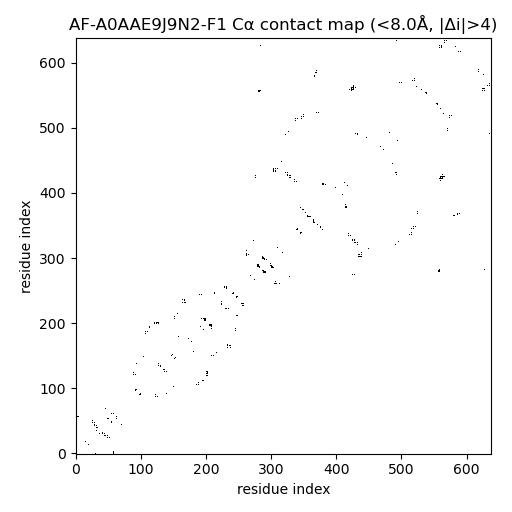8 C C . GLY A 1 174 ? 35.786 20.745 -2.549 1.00 44.84 174 GLY A C 1
ATOM 1369 O O . GLY A 1 174 ? 35.532 20.301 -3.669 1.00 44.84 174 GLY A O 1
ATOM 1370 N N . ARG A 1 175 ? 36.171 22.019 -2.373 1.00 45.47 175 ARG A N 1
ATOM 1371 C CA . ARG A 1 175 ? 36.347 22.979 -3.489 1.00 45.47 175 ARG A CA 1
ATOM 1372 C C . ARG A 1 175 ? 37.194 22.421 -4.656 1.00 45.47 175 ARG A C 1
ATOM 1374 O O . ARG A 1 175 ? 37.062 22.911 -5.767 1.00 45.47 175 ARG A O 1
ATOM 1381 N N . TYR A 1 176 ? 38.000 21.389 -4.396 1.00 46.94 176 TYR A N 1
ATOM 1382 C CA . TYR A 1 176 ? 38.848 20.651 -5.334 1.00 46.94 176 TYR A CA 1
ATOM 1383 C C . TYR A 1 176 ? 38.124 19.727 -6.339 1.00 46.94 176 TYR A C 1
ATOM 1385 O O . TYR A 1 176 ? 38.663 19.481 -7.415 1.00 46.94 176 TYR A O 1
ATOM 1393 N N . GLU A 1 177 ? 36.934 19.201 -6.034 1.00 49.62 177 GLU A N 1
ATOM 1394 C CA . GLU A 1 177 ? 36.207 18.283 -6.938 1.00 49.62 177 GLU A CA 1
ATOM 1395 C C . GLU A 1 177 ? 35.270 19.035 -7.893 1.00 49.62 177 GLU A C 1
ATOM 1397 O O . GLU A 1 177 ? 35.192 18.694 -9.070 1.00 49.62 177 GLU A O 1
ATOM 1402 N N . ARG A 1 178 ? 34.658 20.142 -7.441 1.00 49.22 178 ARG A N 1
ATOM 1403 C CA . ARG A 1 178 ? 33.904 21.056 -8.325 1.00 49.22 178 ARG A CA 1
ATOM 1404 C C . ARG A 1 178 ? 34.795 21.749 -9.364 1.00 49.22 178 ARG A C 1
ATOM 1406 O O . ARG A 1 178 ? 34.305 22.121 -10.419 1.00 49.22 178 ARG A O 1
ATOM 1413 N N . SER A 1 179 ? 36.095 21.896 -9.093 1.00 49.97 179 SER A N 1
ATOM 1414 C CA . SER A 1 179 ? 37.069 22.481 -10.026 1.00 49.97 179 SER A CA 1
ATOM 1415 C C . SER A 1 179 ? 37.630 21.497 -11.063 1.00 49.97 179 SER A C 1
ATOM 1417 O O . SER A 1 179 ? 38.439 21.907 -11.890 1.00 49.97 179 SER A O 1
ATOM 1419 N N . ARG A 1 180 ? 37.275 20.202 -11.002 1.00 51.97 180 ARG A N 1
ATOM 1420 C CA . ARG A 1 180 ? 37.818 19.166 -11.904 1.00 51.97 180 ARG A CA 1
ATOM 1421 C C . ARG A 1 180 ? 37.053 18.995 -13.212 1.00 51.97 180 ARG A C 1
ATOM 1423 O O . ARG A 1 180 ? 37.633 18.441 -14.135 1.00 51.97 180 ARG A O 1
ATOM 1430 N N . ILE A 1 181 ? 35.803 19.450 -13.303 1.00 56.22 181 ILE A N 1
ATOM 1431 C CA . ILE A 1 181 ? 35.074 19.497 -14.575 1.00 56.22 181 ILE A CA 1
ATOM 1432 C C . ILE A 1 181 ? 35.297 20.898 -15.141 1.00 56.22 181 ILE A C 1
ATOM 1434 O O . ILE A 1 181 ? 34.776 21.860 -14.572 1.00 56.22 181 ILE A O 1
ATOM 1438 N N . PRO A 1 182 ? 36.080 21.068 -16.218 1.00 64.31 182 PRO A N 1
ATOM 1439 C CA . PRO A 1 182 ? 36.182 22.362 -16.865 1.00 64.31 182 PRO A CA 1
ATOM 1440 C C . PRO A 1 182 ? 34.786 22.754 -17.351 1.00 64.31 182 PRO A C 1
ATOM 1442 O O . PRO A 1 182 ? 34.165 22.012 -18.109 1.00 64.31 182 PRO A O 1
ATOM 1445 N N . GLU A 1 183 ? 34.300 23.928 -16.951 1.00 69.38 183 GLU A N 1
ATOM 1446 C CA . GLU A 1 183 ? 33.003 24.486 -17.379 1.00 69.38 183 GLU A CA 1
ATOM 1447 C C . GLU A 1 183 ? 32.833 24.411 -18.912 1.00 69.38 183 GLU A C 1
ATOM 1449 O O . GLU A 1 183 ? 31.763 24.131 -19.442 1.00 69.38 183 GLU A O 1
ATOM 1454 N N . GLN A 1 184 ? 33.948 24.530 -19.633 1.00 74.06 184 GLN A N 1
ATOM 1455 C CA . GLN A 1 184 ? 34.027 24.413 -21.084 1.00 74.06 184 GLN A CA 1
ATOM 1456 C C . GLN A 1 184 ? 33.750 23.006 -21.646 1.00 74.06 184 GLN A C 1
ATOM 1458 O O . GLN A 1 184 ? 33.232 22.896 -22.753 1.00 74.06 184 GLN A O 1
ATOM 1463 N N . GLU A 1 185 ? 34.100 21.931 -20.934 1.00 77.75 185 GLU A N 1
ATOM 1464 C CA . GLU A 1 185 ? 33.787 20.560 -21.369 1.00 77.75 185 GLU A CA 1
ATOM 1465 C C . GLU A 1 185 ? 32.298 20.263 -21.205 1.00 77.75 185 GLU A C 1
ATOM 1467 O O . GLU A 1 185 ? 31.693 19.606 -22.049 1.00 77.75 185 GLU A O 1
ATOM 1472 N N . GLN A 1 186 ? 31.693 20.803 -20.149 1.00 79.62 186 GLN A N 1
ATOM 1473 C CA . GLN A 1 186 ? 30.270 20.657 -19.879 1.00 79.62 186 GLN A CA 1
ATOM 1474 C C . GLN A 1 186 ? 29.419 21.430 -20.898 1.00 79.62 186 GLN A C 1
ATOM 1476 O O . GLN A 1 186 ? 28.467 20.885 -21.453 1.00 79.62 186 GLN A O 1
ATOM 1481 N N . LEU A 1 187 ? 29.840 22.651 -21.247 1.00 82.50 187 LEU A N 1
ATOM 1482 C CA . LEU A 1 187 ? 29.269 23.418 -22.360 1.00 82.50 187 LEU A CA 1
ATOM 1483 C C . LEU A 1 187 ? 29.389 22.674 -23.699 1.00 82.50 187 LEU A C 1
ATOM 1485 O O . LEU A 1 187 ? 28.508 22.771 -24.553 1.00 82.50 187 LEU A O 1
ATOM 1489 N N . TYR A 1 188 ? 30.465 21.909 -23.893 1.00 86.81 188 TYR A N 1
ATOM 1490 C CA . TYR A 1 188 ? 30.635 21.112 -25.103 1.00 86.81 188 TYR A CA 1
ATOM 1491 C C . TYR A 1 188 ? 29.702 19.889 -25.136 1.00 86.81 188 TYR A C 1
ATOM 1493 O O . TYR A 1 188 ? 29.162 19.570 -26.192 1.00 86.81 188 TYR A O 1
ATOM 1501 N N . VAL A 1 189 ? 29.420 19.249 -23.995 1.00 85.81 189 VAL A N 1
ATOM 1502 C CA . VAL A 1 189 ? 28.370 18.213 -23.897 1.00 85.81 189 VAL A CA 1
ATOM 1503 C C . VAL A 1 189 ? 27.003 18.785 -24.291 1.00 85.81 189 VAL A C 1
ATOM 1505 O O . VAL A 1 189 ? 26.295 18.182 -25.100 1.00 85.81 189 VAL A O 1
ATOM 1508 N N . GLU A 1 190 ? 26.650 19.976 -23.794 1.00 84.75 190 GLU A N 1
ATOM 1509 C CA . GLU A 1 190 ? 25.421 20.672 -24.201 1.00 84.75 190 GLU A CA 1
ATOM 1510 C C . GLU A 1 190 ? 25.411 20.987 -25.706 1.00 84.75 190 GLU A C 1
ATOM 1512 O O . GLU A 1 190 ? 24.392 20.787 -26.370 1.00 84.75 190 GLU A O 1
ATOM 1517 N N . TYR A 1 191 ? 26.544 21.419 -26.268 1.00 86.69 191 TYR A N 1
ATOM 1518 C CA . TYR A 1 191 ? 26.700 21.657 -27.706 1.00 86.69 191 TYR A CA 1
ATOM 1519 C C . TYR A 1 191 ? 26.447 20.388 -28.538 1.00 86.69 191 TYR A C 1
ATOM 1521 O O . TYR A 1 191 ? 25.696 20.440 -29.514 1.00 86.69 191 TYR A O 1
ATOM 1529 N N . LEU A 1 192 ? 27.010 19.240 -28.142 1.00 86.38 192 LEU A N 1
ATOM 1530 C CA . LEU A 1 192 ? 26.810 17.958 -28.832 1.00 86.38 192 LEU A CA 1
ATOM 1531 C C . LEU A 1 192 ? 25.333 17.529 -28.831 1.00 86.38 192 LEU A C 1
ATOM 1533 O O . LEU A 1 192 ? 24.800 17.133 -29.873 1.00 86.38 192 LEU A O 1
ATOM 1537 N N . LEU A 1 193 ? 24.662 17.652 -27.683 1.00 85.50 193 LEU A N 1
ATOM 1538 C CA . LEU A 1 193 ? 23.258 17.262 -27.504 1.00 85.50 193 LEU A CA 1
ATOM 1539 C C . LEU A 1 193 ? 22.276 18.218 -28.194 1.00 85.50 193 LEU A C 1
ATOM 1541 O O . LEU A 1 193 ? 21.220 17.786 -28.654 1.00 85.50 193 LEU A O 1
ATOM 1545 N N . ARG A 1 194 ? 22.605 19.512 -28.298 1.00 83.69 194 ARG A N 1
ATOM 1546 C CA . ARG A 1 194 ? 21.719 20.518 -28.907 1.00 83.69 194 ARG A CA 1
ATOM 1547 C C . ARG A 1 194 ? 21.931 20.696 -30.405 1.00 83.69 194 ARG A C 1
ATOM 1549 O O . ARG A 1 194 ? 20.939 20.859 -31.112 1.00 83.69 194 ARG A O 1
ATOM 1556 N N . ASN A 1 195 ? 23.172 20.659 -30.889 1.00 83.25 195 ASN A N 1
ATOM 1557 C CA . ASN A 1 195 ? 23.491 21.035 -32.271 1.00 83.25 195 ASN A CA 1
ATOM 1558 C C . ASN A 1 195 ? 23.790 19.834 -33.167 1.00 83.25 195 ASN A C 1
ATOM 1560 O O . ASN A 1 195 ? 23.291 19.783 -34.285 1.00 83.25 195 ASN A O 1
ATOM 1564 N N . ILE A 1 196 ? 24.554 18.850 -32.685 1.00 83.94 196 ILE A N 1
ATOM 1565 C CA . ILE A 1 196 ? 24.941 17.706 -33.522 1.00 83.94 196 ILE A CA 1
ATOM 1566 C C . ILE A 1 196 ? 23.819 16.680 -33.562 1.00 83.94 196 ILE A C 1
ATOM 1568 O O . ILE A 1 196 ? 23.376 16.323 -34.650 1.00 83.94 196 ILE A O 1
ATOM 1572 N N . LYS A 1 197 ? 23.324 16.250 -32.390 1.00 82.75 197 LYS A N 1
ATOM 1573 C CA . LYS A 1 197 ? 22.237 15.268 -32.166 1.00 82.75 197 LYS A CA 1
ATOM 1574 C C . LYS A 1 197 ? 22.432 13.878 -32.783 1.00 82.75 197 LYS A C 1
ATOM 1576 O O . LYS A 1 197 ? 21.987 12.903 -32.190 1.00 82.75 197 LYS A O 1
ATOM 1581 N N . ARG A 1 198 ? 23.037 13.764 -33.965 1.00 88.81 198 ARG A N 1
ATOM 1582 C CA . ARG A 1 198 ? 23.130 12.567 -34.800 1.00 88.81 198 ARG A CA 1
ATOM 1583 C C . ARG A 1 198 ? 24.450 12.559 -35.573 1.00 88.81 198 ARG A C 1
ATOM 1585 O O . ARG A 1 198 ? 24.859 13.574 -36.129 1.00 88.81 198 ARG A O 1
ATOM 1592 N N . LEU A 1 199 ? 25.088 11.397 -35.640 1.00 86.56 199 LEU A N 1
ATOM 1593 C CA . LEU A 1 199 ? 26.268 11.127 -36.457 1.00 86.56 199 LEU A CA 1
ATOM 1594 C C . LEU A 1 199 ? 25.825 10.366 -37.713 1.00 86.56 199 LEU A C 1
ATOM 1596 O O . LEU A 1 199 ? 25.293 9.260 -37.612 1.00 86.56 199 LEU A O 1
ATOM 1600 N N . GLN A 1 200 ? 26.024 10.963 -38.890 1.00 84.69 200 GLN A N 1
ATOM 1601 C CA . GLN A 1 200 ? 25.624 10.385 -40.177 1.00 84.69 200 GLN A CA 1
ATOM 1602 C C . GLN A 1 200 ? 26.781 9.590 -40.798 1.00 84.69 200 GLN A C 1
ATOM 1604 O O . GLN A 1 200 ? 27.831 10.157 -41.089 1.00 84.69 200 GLN A O 1
ATOM 1609 N N . LEU A 1 201 ? 26.574 8.302 -41.076 1.00 83.06 201 LEU A N 1
ATOM 1610 C CA . LEU A 1 201 ? 27.519 7.431 -41.779 1.00 83.06 201 LEU A CA 1
ATOM 1611 C C . LEU A 1 201 ? 26.868 6.834 -43.023 1.00 83.06 201 LEU A C 1
ATOM 1613 O O . LEU A 1 201 ? 26.186 5.815 -42.945 1.00 83.06 201 LEU A O 1
ATOM 1617 N N . ALA A 1 202 ? 27.114 7.450 -44.182 1.00 78.94 202 ALA A N 1
ATOM 1618 C CA . ALA A 1 202 ? 26.427 7.101 -45.427 1.00 78.94 202 ALA A CA 1
ATOM 1619 C C . ALA A 1 202 ? 24.900 7.082 -45.216 1.00 78.94 202 ALA A C 1
ATOM 1621 O O . ALA A 1 202 ? 24.328 8.144 -44.976 1.00 78.94 202 ALA A O 1
ATOM 1622 N N . ASP A 1 203 ? 24.271 5.907 -45.259 1.00 79.44 203 ASP A N 1
ATOM 1623 C CA . ASP A 1 203 ? 22.823 5.735 -45.084 1.00 79.44 203 ASP A CA 1
ATOM 1624 C C . ASP A 1 203 ? 22.427 5.410 -43.627 1.00 79.44 203 ASP A C 1
ATOM 1626 O O . ASP A 1 203 ? 21.245 5.406 -43.293 1.00 79.44 203 ASP A O 1
ATOM 1630 N N . ASN A 1 204 ? 23.402 5.185 -42.738 1.00 81.25 204 ASN A N 1
ATOM 1631 C CA . ASN A 1 204 ? 23.184 4.867 -41.326 1.00 81.25 204 ASN A CA 1
ATOM 1632 C C . ASN A 1 204 ? 23.316 6.104 -40.435 1.00 81.25 204 ASN A C 1
ATOM 1634 O O . ASN A 1 204 ? 24.131 6.993 -40.692 1.00 81.25 204 ASN A O 1
ATOM 1638 N N . VAL A 1 205 ? 22.542 6.142 -39.350 1.00 84.94 205 VAL A N 1
ATOM 1639 C CA . VAL A 1 205 ? 22.505 7.271 -38.411 1.00 84.94 205 VAL A CA 1
ATOM 1640 C C . VAL A 1 205 ? 22.628 6.757 -36.986 1.00 84.94 205 VAL A C 1
ATOM 1642 O O . VAL A 1 205 ? 21.846 5.908 -36.575 1.00 84.94 205 VAL A O 1
ATOM 1645 N N . ILE A 1 206 ? 23.583 7.292 -36.226 1.00 86.31 206 ILE A N 1
ATOM 1646 C CA . ILE A 1 206 ? 23.703 7.044 -34.783 1.00 86.31 206 ILE A CA 1
ATOM 1647 C C . ILE A 1 206 ? 23.219 8.291 -34.049 1.00 86.31 206 ILE A C 1
ATOM 1649 O O . ILE A 1 206 ? 23.772 9.376 -34.234 1.00 86.31 206 ILE A O 1
ATOM 1653 N N . SER A 1 207 ? 22.168 8.158 -33.241 1.00 87.31 207 SER A N 1
ATOM 1654 C CA . SER A 1 207 ? 21.534 9.286 -32.555 1.00 87.31 207 SER A CA 1
ATOM 1655 C C . SER A 1 207 ? 22.129 9.488 -31.166 1.00 87.31 207 SER A C 1
ATOM 1657 O O . SER A 1 207 ? 21.847 8.736 -30.244 1.00 87.31 207 SER A O 1
ATOM 1659 N N . ILE A 1 208 ? 22.926 10.541 -30.989 1.00 86.94 208 ILE A N 1
ATOM 1660 C CA . ILE A 1 208 ? 23.449 10.937 -29.670 1.00 86.94 208 ILE A CA 1
ATOM 1661 C C . ILE A 1 208 ? 22.287 11.309 -28.737 1.00 86.94 208 ILE A C 1
ATOM 1663 O O . ILE A 1 208 ? 22.314 11.009 -27.548 1.00 86.94 208 ILE A O 1
ATOM 1667 N N . ALA A 1 209 ? 21.265 11.965 -29.293 1.00 85.00 209 ALA A N 1
ATOM 1668 C CA . ALA A 1 209 ? 20.116 12.460 -28.545 1.00 85.00 209 ALA A CA 1
ATOM 1669 C C . ALA A 1 209 ? 19.207 11.352 -27.991 1.00 85.00 209 ALA A C 1
ATOM 1671 O O . ALA A 1 209 ? 18.452 11.641 -27.070 1.00 85.00 209 ALA A O 1
ATOM 1672 N N . ASP A 1 210 ? 19.285 10.129 -28.525 1.00 85.50 210 ASP A N 1
ATOM 1673 C CA . ASP A 1 210 ? 18.481 8.991 -28.062 1.00 85.50 210 ASP A CA 1
ATOM 1674 C C . ASP A 1 210 ? 19.336 8.015 -27.227 1.00 85.50 210 ASP A C 1
ATOM 1676 O O . ASP A 1 210 ? 18.938 7.628 -26.131 1.00 85.50 210 ASP A O 1
ATOM 1680 N N . GLU A 1 211 ? 20.560 7.707 -27.677 1.00 86.44 211 GLU A N 1
ATOM 1681 C CA . GLU A 1 211 ? 21.440 6.716 -27.034 1.00 86.44 211 GLU A CA 1
ATOM 1682 C C . GLU A 1 211 ? 21.976 7.192 -25.671 1.00 86.44 211 GLU A C 1
ATOM 1684 O O . GLU A 1 211 ? 22.066 6.413 -24.725 1.00 86.44 211 GLU A O 1
ATOM 1689 N N . VAL A 1 212 ? 22.328 8.480 -25.526 1.00 88.38 212 VAL A N 1
ATOM 1690 C CA . VAL A 1 212 ? 22.855 9.005 -24.250 1.00 88.38 212 VAL A CA 1
ATOM 1691 C C . VAL A 1 212 ? 21.789 8.968 -23.139 1.00 88.38 212 VAL A C 1
ATOM 1693 O O . VAL A 1 212 ? 22.104 8.473 -22.053 1.00 88.38 212 VAL A O 1
ATOM 1696 N N . PRO A 1 213 ? 20.540 9.431 -23.365 1.00 86.81 213 PRO A N 1
ATOM 1697 C CA . PRO A 1 213 ? 19.441 9.248 -22.415 1.00 86.81 213 PRO A CA 1
ATOM 1698 C C . PRO A 1 213 ? 19.159 7.792 -22.042 1.00 86.81 213 PRO A C 1
ATOM 1700 O O . PRO A 1 213 ? 18.957 7.509 -20.863 1.00 86.81 213 PRO A O 1
ATOM 1703 N N . GLU A 1 214 ? 19.163 6.875 -23.013 1.00 87.69 214 GLU A N 1
ATOM 1704 C CA . GLU A 1 214 ? 18.906 5.448 -22.781 1.00 87.69 214 GLU A CA 1
ATOM 1705 C C . GLU A 1 214 ? 19.988 4.814 -21.891 1.00 87.69 214 GLU A C 1
ATOM 1707 O O . GLU A 1 214 ? 19.676 4.122 -20.920 1.00 87.69 214 GLU A O 1
ATOM 1712 N N . LEU A 1 215 ? 21.264 5.123 -22.148 1.00 87.00 215 LEU A N 1
ATOM 1713 C CA . LEU A 1 215 ? 22.383 4.655 -21.324 1.00 87.00 215 LEU A CA 1
ATOM 1714 C C . LEU A 1 215 ? 22.337 5.225 -19.899 1.00 87.00 215 LEU A C 1
ATOM 1716 O O . LEU A 1 215 ? 22.566 4.491 -18.934 1.00 87.00 215 LEU A O 1
ATOM 1720 N N . LEU A 1 216 ? 22.024 6.518 -19.751 1.00 87.94 216 LEU A N 1
ATOM 1721 C CA . LEU A 1 216 ? 21.867 7.160 -18.440 1.00 87.94 216 LEU A CA 1
ATOM 1722 C C . LEU A 1 216 ? 20.705 6.549 -17.653 1.00 87.94 216 LEU A C 1
ATOM 1724 O O . LEU A 1 216 ? 20.869 6.243 -16.474 1.00 87.94 216 LEU A O 1
ATOM 1728 N N . GLN A 1 217 ? 19.563 6.324 -18.310 1.00 86.25 217 GLN A N 1
ATOM 1729 C CA . GLN A 1 217 ? 18.417 5.632 -17.726 1.00 86.25 217 GLN A CA 1
ATOM 1730 C C . GLN A 1 217 ? 18.822 4.254 -17.223 1.00 86.25 217 GLN A C 1
ATOM 1732 O O . GLN A 1 217 ? 18.700 3.993 -16.030 1.00 86.25 217 GLN A O 1
ATOM 1737 N N . ALA A 1 218 ? 19.345 3.392 -18.098 1.00 85.00 218 ALA A N 1
ATOM 1738 C CA . ALA A 1 218 ? 19.726 2.031 -17.736 1.00 85.00 218 ALA A CA 1
ATOM 1739 C C . ALA A 1 218 ? 20.689 2.005 -16.536 1.00 85.00 218 ALA A C 1
ATOM 1741 O O . ALA A 1 218 ? 20.500 1.224 -15.601 1.00 85.00 218 ALA A O 1
ATOM 1742 N N . MET A 1 219 ? 21.670 2.914 -16.518 1.00 85.00 219 MET A N 1
ATOM 1743 C CA . MET A 1 219 ? 22.606 3.063 -15.407 1.00 85.00 219 MET A CA 1
ATOM 1744 C C . MET A 1 219 ? 21.911 3.497 -14.108 1.00 85.00 219 MET A C 1
ATOM 1746 O O . MET A 1 219 ? 22.150 2.893 -13.063 1.00 85.00 219 MET A O 1
ATOM 1750 N N . TRP A 1 220 ? 21.059 4.526 -14.135 1.00 84.94 220 TRP A N 1
ATOM 1751 C CA . TRP A 1 220 ? 20.367 5.013 -12.936 1.00 84.94 220 TRP A CA 1
ATOM 1752 C C . TRP A 1 220 ? 19.368 3.996 -12.388 1.00 84.94 220 TRP A C 1
ATOM 1754 O O . TRP A 1 220 ? 19.384 3.745 -11.185 1.00 84.94 220 TRP A O 1
ATOM 1764 N N . TYR A 1 221 ? 18.593 3.339 -13.256 1.00 78.62 221 TYR A N 1
ATOM 1765 C CA . TYR A 1 221 ? 17.717 2.229 -12.877 1.00 78.62 221 TYR A CA 1
ATOM 1766 C C . TYR A 1 221 ? 18.517 1.115 -12.185 1.00 78.62 221 TYR A C 1
ATOM 1768 O O . TYR A 1 221 ? 18.159 0.674 -11.093 1.00 78.62 221 TYR A O 1
ATOM 1776 N N . GLN A 1 222 ? 19.649 0.694 -12.761 1.00 78.94 222 GLN A N 1
ATOM 1777 C CA . GLN A 1 222 ? 20.497 -0.336 -12.155 1.00 78.94 222 GLN A CA 1
ATOM 1778 C C . GLN A 1 222 ? 21.068 0.109 -10.797 1.00 78.94 222 GLN A C 1
ATOM 1780 O O . GLN A 1 222 ? 21.073 -0.666 -9.839 1.00 78.94 222 GLN A O 1
ATOM 1785 N N . LEU A 1 223 ? 21.515 1.357 -10.667 1.00 76.94 223 LEU A N 1
ATOM 1786 C CA . LEU A 1 223 ? 22.029 1.880 -9.398 1.00 76.94 223 LEU A CA 1
ATOM 1787 C C . LEU A 1 223 ? 20.941 2.013 -8.324 1.00 76.94 223 LEU A C 1
ATOM 1789 O O . LEU A 1 223 ? 21.229 1.811 -7.144 1.00 76.94 223 LEU A O 1
ATOM 1793 N N . GLU A 1 224 ? 19.704 2.318 -8.707 1.00 68.94 224 GLU A N 1
ATOM 1794 C CA . GLU A 1 224 ? 18.564 2.346 -7.792 1.00 68.94 224 GLU A CA 1
ATOM 1795 C C . GLU A 1 224 ? 18.208 0.948 -7.286 1.00 68.94 224 GLU A C 1
ATOM 1797 O O . GLU A 1 224 ? 18.019 0.778 -6.081 1.00 68.94 224 GLU A O 1
ATOM 1802 N N . THR A 1 225 ? 18.230 -0.073 -8.155 1.00 64.94 225 THR A N 1
ATOM 1803 C CA . THR A 1 225 ? 18.016 -1.466 -7.716 1.00 64.94 225 THR A CA 1
ATOM 1804 C C . THR A 1 225 ? 19.040 -1.919 -6.670 1.00 64.94 225 THR A C 1
ATOM 1806 O O . THR A 1 225 ? 18.714 -2.711 -5.789 1.00 64.94 225 THR A O 1
ATOM 1809 N N . LEU A 1 226 ? 20.267 -1.390 -6.722 1.00 68.00 226 LEU A N 1
ATOM 1810 C CA . LEU A 1 226 ? 21.324 -1.676 -5.748 1.00 68.00 226 LEU A CA 1
ATOM 1811 C C . LEU A 1 226 ? 21.202 -0.837 -4.464 1.00 68.00 226 LEU A C 1
ATOM 1813 O O . LEU A 1 226 ? 21.633 -1.279 -3.399 1.00 68.00 226 LEU A O 1
ATOM 1817 N N . ALA A 1 227 ? 20.643 0.373 -4.549 1.00 65.31 227 ALA A N 1
ATOM 1818 C CA . ALA A 1 227 ? 20.548 1.322 -3.440 1.00 65.31 227 ALA A CA 1
ATOM 1819 C C . ALA A 1 227 ? 19.198 2.077 -3.437 1.00 65.31 227 ALA A C 1
ATOM 1821 O O . ALA A 1 227 ? 19.158 3.269 -3.765 1.00 65.31 227 ALA A O 1
ATOM 1822 N N . PRO A 1 228 ? 18.105 1.436 -2.975 1.00 60.38 228 PRO A N 1
ATOM 1823 C CA . PRO A 1 228 ? 16.745 1.986 -3.077 1.00 60.38 228 PRO A CA 1
ATOM 1824 C C . PRO A 1 228 ? 16.535 3.299 -2.304 1.00 60.38 228 PRO A C 1
ATOM 1826 O O . PRO A 1 228 ? 15.730 4.146 -2.680 1.00 60.38 228 PRO A O 1
ATOM 1829 N N . HIS A 1 229 ? 17.325 3.534 -1.251 1.00 60.56 229 HIS A N 1
ATOM 1830 C CA . HIS A 1 229 ? 17.290 4.773 -0.464 1.00 60.56 229 HIS A CA 1
ATOM 1831 C C . HIS A 1 229 ? 17.687 6.032 -1.262 1.00 60.56 229 HIS A C 1
ATOM 1833 O O . HIS A 1 229 ? 17.408 7.146 -0.820 1.00 60.56 229 HIS A O 1
ATOM 1839 N N . ASN A 1 230 ? 18.312 5.873 -2.436 1.00 68.19 230 ASN A N 1
ATOM 1840 C CA . ASN A 1 230 ? 18.699 6.970 -3.326 1.00 68.19 230 ASN A CA 1
ATOM 1841 C C . ASN A 1 230 ? 17.658 7.265 -4.423 1.00 68.19 230 ASN A C 1
ATOM 1843 O O . ASN A 1 230 ? 17.896 8.144 -5.247 1.00 68.19 230 ASN A O 1
ATOM 1847 N N . ALA A 1 231 ? 16.490 6.611 -4.422 1.00 66.75 231 ALA A N 1
ATOM 1848 C CA . ALA A 1 231 ? 15.433 6.823 -5.421 1.00 66.75 231 ALA A CA 1
ATOM 1849 C C . ALA A 1 231 ? 15.042 8.305 -5.583 1.00 66.75 231 ALA A C 1
ATOM 1851 O O . ALA A 1 231 ? 14.891 8.821 -6.691 1.00 66.75 231 ALA A O 1
ATOM 1852 N N . LYS A 1 232 ? 14.966 9.045 -4.467 1.00 71.88 232 LYS A N 1
ATOM 1853 C CA . LYS A 1 232 ? 14.665 10.487 -4.476 1.00 71.88 232 LYS A CA 1
ATOM 1854 C C . LYS A 1 232 ? 15.734 11.311 -5.202 1.00 71.88 232 LYS A C 1
ATOM 1856 O O . LYS A 1 232 ? 15.400 12.284 -5.872 1.00 71.88 232 LYS A O 1
ATOM 1861 N N . MET A 1 233 ? 17.001 10.920 -5.071 1.00 74.62 233 MET A N 1
ATOM 1862 C CA . MET A 1 233 ? 18.121 11.555 -5.764 1.00 74.62 233 MET A CA 1
ATOM 1863 C C . MET A 1 233 ? 18.047 11.303 -7.267 1.00 74.62 233 MET A C 1
ATOM 1865 O O . MET A 1 233 ? 18.142 12.246 -8.046 1.00 74.62 233 MET A O 1
ATOM 1869 N N . TYR A 1 234 ? 17.809 10.056 -7.681 1.00 79.50 234 TYR A N 1
ATOM 1870 C CA . TYR A 1 234 ? 17.677 9.730 -9.100 1.00 79.50 234 TYR A CA 1
ATOM 1871 C C . TYR A 1 234 ? 16.457 10.410 -9.726 1.00 79.50 234 TYR A C 1
ATOM 1873 O O . TYR A 1 234 ? 16.590 11.017 -10.783 1.00 79.50 234 TYR A O 1
ATOM 1881 N N . THR A 1 235 ? 15.319 10.464 -9.024 1.00 76.38 235 THR A N 1
ATOM 1882 C CA . THR A 1 235 ? 14.124 11.222 -9.450 1.00 76.38 235 THR A CA 1
ATOM 1883 C C . THR A 1 235 ? 14.441 12.700 -9.725 1.00 76.38 235 THR A C 1
ATOM 1885 O O . THR A 1 235 ? 14.019 13.261 -10.736 1.00 76.38 235 THR A O 1
ATOM 1888 N N . GLN A 1 236 ? 15.218 13.345 -8.850 1.00 79.62 236 GLN A N 1
ATOM 1889 C CA . GLN A 1 236 ? 15.661 14.726 -9.061 1.00 79.62 236 GLN A CA 1
ATOM 1890 C C . GLN A 1 236 ? 16.624 14.845 -10.249 1.00 79.62 236 GLN A C 1
ATOM 1892 O O . GLN A 1 236 ? 16.506 15.780 -11.040 1.00 79.62 236 GLN A O 1
ATOM 1897 N N . MET A 1 237 ? 17.547 13.895 -10.415 1.00 84.38 237 MET A N 1
ATOM 1898 C CA . MET A 1 237 ? 18.462 13.859 -11.560 1.00 84.38 237 MET A CA 1
ATOM 1899 C C . MET A 1 237 ? 17.717 13.702 -12.894 1.00 84.38 237 MET A C 1
ATOM 1901 O O . MET A 1 237 ? 18.089 14.370 -13.857 1.00 84.38 237 MET A O 1
ATOM 1905 N N . PHE A 1 238 ? 16.634 12.917 -12.944 1.00 83.25 238 PHE A N 1
ATOM 1906 C CA . PHE A 1 238 ? 15.764 12.798 -14.121 1.00 83.25 238 PHE A CA 1
ATOM 1907 C C . PHE A 1 238 ? 15.148 14.141 -14.529 1.00 83.25 238 PHE A C 1
ATOM 1909 O O . PHE A 1 238 ? 15.245 14.538 -15.690 1.00 83.25 238 PHE A O 1
ATOM 1916 N N . GLN A 1 239 ? 14.588 14.881 -13.569 1.00 81.81 239 GLN A N 1
ATOM 1917 C CA . GLN A 1 239 ? 14.008 16.206 -13.822 1.00 81.81 239 GLN A CA 1
ATOM 1918 C C . GLN A 1 239 ? 15.072 17.222 -14.265 1.00 81.81 239 GLN A C 1
ATOM 1920 O O . GLN A 1 239 ? 14.857 18.008 -15.188 1.00 81.81 239 GLN A O 1
ATOM 1925 N N . LEU A 1 240 ? 16.251 17.189 -13.637 1.00 84.62 240 LEU A N 1
ATOM 1926 C CA . LEU A 1 240 ? 17.365 18.069 -13.990 1.00 84.62 240 LEU A CA 1
ATOM 1927 C C . LEU A 1 240 ? 17.935 17.762 -15.384 1.00 84.62 240 LEU A C 1
ATOM 1929 O O . LEU A 1 240 ? 18.333 18.691 -16.089 1.00 84.62 240 LEU A O 1
ATOM 1933 N N . ALA A 1 241 ? 17.954 16.492 -15.804 1.00 87.19 241 ALA A N 1
ATOM 1934 C CA . ALA A 1 241 ? 18.385 16.090 -17.142 1.00 87.19 241 ALA A CA 1
ATOM 1935 C C . ALA A 1 241 ? 17.487 16.693 -18.233 1.00 87.19 241 ALA A C 1
ATOM 1937 O O . ALA A 1 241 ? 17.987 17.222 -19.231 1.00 87.19 241 ALA A O 1
ATOM 1938 N N . GLU A 1 242 ? 16.171 16.678 -18.016 1.00 84.50 242 GLU A N 1
ATOM 1939 C CA . GLU A 1 242 ? 15.206 17.297 -18.923 1.00 84.50 242 GLU A CA 1
ATOM 1940 C C . GLU A 1 242 ? 15.361 18.825 -18.945 1.00 84.50 242 GLU A C 1
ATOM 1942 O O . GLU A 1 242 ? 15.482 19.421 -20.015 1.00 84.50 242 GLU A O 1
ATOM 1947 N N . MET A 1 243 ? 15.457 19.467 -17.776 1.00 83.12 243 MET A N 1
ATOM 1948 C CA . MET A 1 243 ? 15.555 20.929 -17.678 1.00 83.12 243 MET A CA 1
ATOM 1949 C C . MET A 1 243 ? 16.861 21.502 -18.250 1.00 83.12 243 MET A C 1
ATOM 1951 O O . MET A 1 243 ? 16.833 22.522 -18.940 1.00 83.12 243 MET A O 1
ATOM 1955 N N . LYS A 1 244 ? 18.014 20.884 -17.956 1.00 83.81 244 LYS A N 1
ATOM 1956 C CA . LYS A 1 244 ? 19.335 21.406 -18.353 1.00 83.81 244 LYS A CA 1
ATOM 1957 C C . LYS A 1 244 ? 19.712 20.986 -19.775 1.00 83.81 244 LYS A C 1
ATOM 1959 O O . LYS A 1 244 ? 20.060 21.825 -20.615 1.00 83.81 244 LYS A O 1
ATOM 1964 N N . TYR A 1 245 ? 19.607 19.690 -20.060 1.00 84.56 245 TYR A N 1
ATOM 1965 C CA . TYR A 1 245 ? 20.085 19.103 -21.310 1.00 84.56 245 TYR A CA 1
ATOM 1966 C C . TYR A 1 245 ? 18.982 18.913 -22.361 1.00 84.56 245 TYR A C 1
ATOM 1968 O O . TYR A 1 245 ? 19.303 18.655 -23.521 1.00 84.56 245 TYR A O 1
ATOM 1976 N N . GLY A 1 246 ? 17.701 19.077 -22.006 1.00 81.19 246 GLY A N 1
ATOM 1977 C CA . GLY A 1 246 ? 16.582 18.845 -22.927 1.00 81.19 246 GLY A CA 1
ATOM 1978 C C . GLY A 1 246 ? 16.394 17.369 -23.283 1.00 81.19 246 GLY A C 1
ATOM 1979 O O . GLY A 1 246 ? 15.841 17.061 -24.339 1.00 81.19 246 GLY A O 1
ATOM 1980 N N . MET A 1 247 ? 16.907 16.461 -22.445 1.00 85.12 247 MET A N 1
ATOM 1981 C CA . MET A 1 247 ? 16.801 15.017 -22.647 1.00 85.12 247 MET A CA 1
ATOM 1982 C C . MET A 1 247 ? 15.386 14.551 -22.314 1.00 85.12 247 MET A C 1
ATOM 1984 O O . MET A 1 247 ? 14.896 14.790 -21.213 1.00 85.12 247 MET A O 1
ATOM 1988 N N . LYS A 1 248 ? 14.739 13.857 -23.252 1.00 77.12 248 LYS A N 1
ATOM 1989 C CA . LYS A 1 248 ? 13.447 13.215 -23.000 1.00 77.12 248 LYS A CA 1
ATOM 1990 C C . LYS A 1 248 ? 13.692 11.900 -22.279 1.00 77.12 248 LYS A C 1
ATOM 1992 O O . LYS A 1 248 ? 14.123 10.934 -22.905 1.00 77.12 248 LYS A O 1
ATOM 1997 N N . MET A 1 249 ? 13.449 11.884 -20.974 1.00 74.56 249 MET A N 1
ATOM 1998 C CA . MET A 1 249 ? 13.616 10.681 -20.170 1.00 74.56 249 MET A CA 1
ATOM 1999 C C . MET A 1 249 ? 12.305 9.893 -20.051 1.00 74.56 249 MET A C 1
ATOM 2001 O O . MET A 1 249 ? 11.224 10.481 -20.073 1.00 74.56 249 MET A O 1
ATOM 2005 N N . LEU A 1 250 ? 12.396 8.564 -19.948 1.00 65.44 250 LEU A N 1
ATOM 2006 C CA . LEU A 1 250 ? 11.249 7.697 -19.679 1.00 65.44 250 LEU A CA 1
ATOM 2007 C C . LEU A 1 250 ? 10.944 7.699 -18.174 1.00 65.44 250 LEU A C 1
ATOM 2009 O O . LEU A 1 250 ? 11.753 7.230 -17.379 1.00 65.44 250 LEU A O 1
ATOM 2013 N N . ASP A 1 251 ? 9.762 8.231 -17.864 1.00 57.75 251 ASP A N 1
ATOM 2014 C CA . ASP A 1 251 ? 9.065 8.348 -16.578 1.00 57.75 251 ASP A CA 1
ATOM 2015 C C . ASP A 1 251 ? 9.818 9.000 -15.396 1.00 57.75 251 ASP A C 1
ATOM 2017 O O . ASP A 1 251 ? 10.945 8.672 -15.040 1.00 57.75 251 ASP A O 1
ATOM 2021 N N . THR A 1 252 ? 9.143 9.953 -14.751 1.00 53.38 252 THR A N 1
ATOM 2022 C CA . THR A 1 252 ? 9.660 10.745 -13.617 1.00 53.38 252 THR A CA 1
ATOM 2023 C C . THR A 1 252 ? 9.271 10.156 -12.262 1.00 53.38 252 THR A C 1
ATOM 2025 O O . THR A 1 252 ? 9.656 10.700 -11.227 1.00 53.38 252 THR A O 1
ATOM 2028 N N . GLN A 1 253 ? 8.521 9.052 -12.247 1.00 51.03 253 GLN A N 1
ATOM 2029 C CA . GLN A 1 253 ? 8.043 8.399 -11.031 1.00 51.03 253 GLN A CA 1
ATOM 2030 C C . GLN A 1 253 ? 8.543 6.961 -10.947 1.00 51.03 253 GLN A C 1
ATOM 2032 O O . GLN A 1 253 ? 7.786 5.996 -11.012 1.00 51.03 253 GLN A O 1
ATOM 2037 N N . LEU A 1 254 ? 9.850 6.823 -10.742 1.00 51.06 254 LEU A N 1
ATOM 2038 C CA . LEU A 1 254 ? 10.395 5.591 -10.191 1.00 51.06 254 LEU A CA 1
ATOM 2039 C C . LEU A 1 254 ? 9.668 5.260 -8.876 1.00 51.06 254 LEU A C 1
ATOM 2041 O O . LEU A 1 254 ? 9.459 6.174 -8.064 1.00 51.06 254 LEU A O 1
ATOM 2045 N N . PRO A 1 255 ? 9.251 3.996 -8.648 1.00 46.22 255 PRO A N 1
ATOM 2046 C CA . PRO A 1 255 ? 8.594 3.612 -7.410 1.00 46.22 255 PRO A CA 1
ATOM 2047 C C . PRO A 1 255 ? 9.530 3.963 -6.258 1.00 46.22 255 PRO A C 1
ATOM 2049 O O . PRO A 1 255 ? 10.575 3.346 -6.092 1.00 46.22 255 PRO A O 1
ATOM 2052 N N . GLN A 1 256 ? 9.185 4.984 -5.474 1.00 46.19 256 GLN A N 1
ATOM 2053 C CA . GLN A 1 256 ? 9.994 5.382 -4.331 1.00 46.19 256 GLN A CA 1
ATOM 2054 C C . GLN A 1 256 ? 9.919 4.259 -3.296 1.00 46.19 256 GLN A C 1
ATOM 2056 O O . GLN A 1 256 ? 8.984 4.192 -2.498 1.00 46.19 256 GLN A O 1
ATOM 2061 N N . VAL A 1 257 ? 10.892 3.350 -3.336 1.00 46.06 257 VAL A N 1
ATOM 2062 C CA . VAL A 1 257 ? 11.041 2.246 -2.385 1.00 46.06 257 VAL A CA 1
ATOM 2063 C C . VAL A 1 257 ? 11.567 2.839 -1.075 1.00 46.06 257 VAL A C 1
ATOM 2065 O O . VAL A 1 257 ? 12.736 2.731 -0.711 1.00 46.06 257 VAL A O 1
ATOM 2068 N N . GLY A 1 258 ? 10.690 3.524 -0.345 1.00 46.34 258 GLY A N 1
ATOM 2069 C CA . GLY A 1 258 ? 10.801 3.574 1.104 1.00 46.34 258 GLY A CA 1
ATOM 2070 C C . GLY A 1 258 ? 10.386 2.202 1.613 1.00 46.34 258 GLY A C 1
ATOM 2071 O O . GLY A 1 258 ? 9.254 1.821 1.350 1.00 46.34 258 GLY A O 1
ATOM 2072 N N . ILE A 1 259 ? 11.319 1.468 2.238 1.00 47.16 259 ILE A N 1
ATOM 2073 C CA . ILE A 1 259 ? 11.149 0.188 2.963 1.00 47.16 259 ILE A CA 1
ATOM 2074 C C . ILE A 1 259 ? 9.714 -0.349 2.866 1.00 47.16 259 ILE A C 1
ATOM 2076 O O . ILE A 1 259 ? 8.902 -0.076 3.740 1.00 47.16 259 ILE A O 1
ATOM 2080 N N . ASP A 1 260 ? 9.431 -1.038 1.762 1.00 51.75 260 ASP A N 1
ATOM 2081 C CA . ASP A 1 260 ? 8.239 -1.819 1.422 1.00 51.75 260 ASP A CA 1
ATOM 2082 C C . ASP A 1 260 ? 7.095 -1.864 2.467 1.00 51.75 260 ASP A C 1
ATOM 2084 O O . ASP A 1 260 ? 6.741 -2.910 3.010 1.00 51.75 260 ASP A O 1
ATOM 2088 N N . GLU A 1 261 ? 6.431 -0.732 2.720 1.00 54.09 261 GLU A N 1
ATOM 2089 C CA . GLU A 1 261 ? 5.196 -0.684 3.523 1.00 54.09 261 GLU A CA 1
ATOM 2090 C C . GLU A 1 261 ? 4.076 -1.521 2.860 1.00 54.09 261 GLU A C 1
ATOM 2092 O O . GLU A 1 261 ? 3.123 -1.942 3.517 1.00 54.09 261 GLU A O 1
ATOM 2097 N N . SER A 1 262 ? 4.227 -1.843 1.569 1.00 54.19 262 SER A N 1
ATOM 2098 C CA . SER A 1 262 ? 3.300 -2.657 0.786 1.00 54.19 262 SER A CA 1
ATOM 2099 C C . SER A 1 262 ? 3.570 -4.168 0.822 1.00 54.19 262 SER A C 1
ATOM 2101 O O . SER A 1 262 ? 2.612 -4.932 0.922 1.00 54.19 262 SER A O 1
ATOM 2103 N N . VAL A 1 263 ? 4.829 -4.640 0.803 1.00 57.66 263 VAL A N 1
ATOM 2104 C CA . VAL A 1 263 ? 5.144 -6.078 1.022 1.00 57.66 263 VAL A CA 1
ATOM 2105 C C . VAL A 1 263 ? 4.685 -6.496 2.406 1.00 57.66 263 VAL A C 1
ATOM 2107 O O . VAL A 1 263 ? 4.137 -7.570 2.617 1.00 57.66 263 VAL A O 1
ATOM 2110 N N . VAL A 1 264 ? 4.811 -5.568 3.335 1.00 63.56 264 VAL A N 1
ATOM 2111 C CA . VAL A 1 264 ? 4.287 -5.646 4.682 1.00 63.56 264 VAL A CA 1
ATOM 2112 C C . VAL A 1 264 ? 2.778 -5.836 4.702 1.00 63.56 264 VAL A C 1
ATOM 2114 O O . VAL A 1 264 ? 2.293 -6.693 5.435 1.00 63.56 264 VAL A O 1
ATOM 2117 N N . LEU A 1 265 ? 2.028 -5.079 3.897 1.00 71.94 265 LEU A N 1
ATOM 2118 C CA . LEU A 1 265 ? 0.587 -5.275 3.789 1.00 71.94 265 LEU A CA 1
ATOM 2119 C C . LEU A 1 265 ? 0.267 -6.674 3.248 1.00 71.94 265 LEU A C 1
ATOM 2121 O O . LEU A 1 265 ? -0.639 -7.330 3.753 1.00 71.94 265 LEU A O 1
ATOM 2125 N N . MET A 1 266 ? 1.042 -7.167 2.281 1.00 71.44 266 MET A N 1
ATOM 2126 C CA . MET A 1 266 ? 0.875 -8.520 1.741 1.00 71.44 266 MET A CA 1
ATOM 2127 C C . MET A 1 266 ? 1.182 -9.614 2.774 1.00 71.44 266 MET A C 1
ATOM 2129 O O . MET A 1 266 ? 0.438 -10.593 2.863 1.00 71.44 266 MET A O 1
ATOM 2133 N N . ASP A 1 267 ? 2.213 -9.440 3.600 1.00 71.31 267 ASP A N 1
ATOM 2134 C CA . ASP A 1 267 ? 2.520 -10.347 4.711 1.00 71.31 267 ASP A CA 1
ATOM 2135 C C . ASP A 1 267 ? 1.423 -10.323 5.786 1.00 71.31 267 ASP A C 1
ATOM 2137 O O . ASP A 1 267 ? 1.030 -11.371 6.309 1.00 71.31 267 ASP A O 1
ATOM 2141 N N . LEU A 1 268 ? 0.866 -9.142 6.073 1.00 76.69 268 LEU A N 1
ATOM 2142 C CA . LEU A 1 268 ? -0.268 -8.988 6.984 1.00 76.69 268 LEU A CA 1
ATOM 2143 C C . LEU A 1 268 ? -1.532 -9.655 6.438 1.00 76.69 268 LEU A C 1
ATOM 2145 O O . LEU A 1 268 ? -2.236 -10.317 7.194 1.00 76.69 268 LEU A O 1
ATOM 2149 N N . LEU A 1 269 ? -1.806 -9.546 5.136 1.00 75.94 269 LEU A N 1
ATOM 2150 C CA . LEU A 1 269 ? -2.929 -10.233 4.492 1.00 75.94 269 LEU A CA 1
ATOM 2151 C C . LEU A 1 269 ? -2.741 -11.750 4.475 1.00 75.94 269 LEU A C 1
ATOM 2153 O O . LEU A 1 269 ? -3.703 -12.490 4.683 1.00 75.94 269 LEU A O 1
ATOM 2157 N N . ARG A 1 270 ? -1.503 -12.229 4.297 1.00 79.75 270 ARG A N 1
ATOM 2158 C CA . ARG A 1 270 ? -1.173 -13.658 4.386 1.00 79.75 270 ARG A CA 1
ATOM 2159 C C . ARG A 1 270 ? -1.442 -14.215 5.786 1.00 79.75 270 ARG A C 1
ATOM 2161 O O . ARG A 1 270 ? -1.869 -15.361 5.900 1.00 79.75 270 ARG A O 1
ATOM 2168 N N . ASN A 1 271 ? -1.230 -13.418 6.836 1.00 85.19 271 ASN A N 1
ATOM 2169 C CA . ASN A 1 271 ? -1.540 -13.789 8.217 1.00 85.19 271 ASN A CA 1
ATOM 2170 C C . ASN A 1 271 ? -2.572 -12.847 8.860 1.00 85.19 271 ASN A C 1
ATOM 2172 O O . ASN A 1 271 ? -2.368 -12.293 9.945 1.00 85.19 271 ASN A O 1
ATOM 2176 N N . PHE A 1 272 ? -3.711 -12.692 8.182 1.00 89.31 272 PHE A N 1
ATOM 2177 C CA . PHE A 1 272 ? -4.771 -11.777 8.601 1.00 89.31 272 PHE A CA 1
ATOM 2178 C C . PHE A 1 272 ? -5.277 -12.005 10.044 1.00 89.31 272 PHE A C 1
ATOM 2180 O O . PHE A 1 272 ? -5.457 -11.023 10.768 1.00 89.31 272 PHE A O 1
ATOM 2187 N N . PRO A 1 273 ? -5.452 -13.252 10.540 1.00 88.69 273 PRO A N 1
ATOM 2188 C CA . PRO A 1 273 ? -5.850 -13.477 11.932 1.00 88.69 273 PRO A CA 1
ATOM 2189 C C . PRO A 1 273 ? -4.856 -12.927 12.958 1.00 88.69 273 PRO A C 1
ATOM 2191 O O . PRO A 1 273 ? -5.276 -12.380 13.978 1.00 88.69 273 PRO A O 1
ATOM 2194 N N . HIS A 1 274 ? -3.555 -13.039 12.681 1.00 87.12 274 HIS A N 1
ATOM 2195 C CA . HIS A 1 274 ? -2.506 -12.502 13.542 1.00 87.12 274 HIS A CA 1
ATOM 2196 C C . HIS A 1 274 ? -2.516 -10.971 13.546 1.00 87.12 274 HIS A C 1
ATOM 2198 O O . HIS A 1 274 ? -2.444 -10.361 14.611 1.00 87.12 274 HIS A O 1
ATOM 2204 N N . PHE A 1 275 ? -2.675 -10.349 12.374 1.00 89.00 275 PHE A N 1
ATOM 2205 C CA . PHE A 1 275 ? -2.821 -8.897 12.253 1.00 89.00 275 PHE A CA 1
ATOM 2206 C C . PHE A 1 275 ? -3.975 -8.374 13.123 1.00 89.00 275 PHE A C 1
ATOM 2208 O O . PHE A 1 275 ? -3.787 -7.527 13.993 1.00 89.00 275 PHE A O 1
ATOM 2215 N N . VAL A 1 276 ? -5.166 -8.942 12.957 1.00 89.56 276 VAL A N 1
ATOM 2216 C CA . VAL A 1 276 ? -6.370 -8.502 13.670 1.00 89.56 276 VAL A CA 1
ATOM 2217 C C . VAL A 1 276 ? -6.242 -8.663 15.197 1.00 89.56 276 VAL A C 1
ATOM 2219 O O . VAL A 1 276 ? -6.819 -7.878 15.955 1.00 89.56 276 VAL A O 1
ATOM 2222 N N . ALA A 1 277 ? -5.483 -9.662 15.661 1.00 86.38 277 ALA A N 1
ATOM 2223 C CA . ALA A 1 277 ? -5.230 -9.905 17.080 1.00 86.38 277 ALA A CA 1
ATOM 2224 C C . ALA A 1 277 ? -4.185 -8.951 17.684 1.00 86.38 277 ALA A C 1
ATOM 2226 O O . ALA A 1 277 ? -4.382 -8.472 18.806 1.00 86.38 277 ALA A O 1
ATOM 2227 N N . ASN A 1 278 ? -3.118 -8.648 16.941 1.00 83.06 278 ASN A N 1
ATOM 2228 C CA . ASN A 1 278 ? -1.931 -7.958 17.455 1.00 83.06 278 ASN A CA 1
ATOM 2229 C C . ASN A 1 278 ? -1.871 -6.467 17.139 1.00 83.06 278 ASN A C 1
ATOM 2231 O O . ASN A 1 278 ? -0.960 -5.793 17.608 1.00 83.06 278 ASN A O 1
ATOM 2235 N N . TYR A 1 279 ? -2.842 -5.934 16.401 1.00 86.12 279 TYR A N 1
ATOM 2236 C CA . TYR A 1 279 ? -2.929 -4.510 16.111 1.00 86.12 279 TYR A CA 1
ATOM 2237 C C . TYR A 1 279 ? -4.121 -3.877 16.835 1.00 86.12 279 TYR A C 1
ATOM 2239 O O . TYR A 1 279 ? -5.185 -4.476 17.003 1.00 86.12 279 TYR A O 1
ATOM 2247 N N . CYS A 1 280 ? -3.909 -2.657 17.304 1.00 85.88 280 CYS A N 1
ATOM 2248 C CA . CYS A 1 280 ? -4.894 -1.770 17.890 1.00 85.88 280 CYS A CA 1
ATOM 2249 C C . CYS A 1 280 ? -5.385 -0.788 16.832 1.00 85.88 280 CYS A C 1
ATOM 2251 O O . CYS A 1 280 ? -4.585 -0.130 16.164 1.00 85.88 280 CYS A O 1
ATOM 2253 N N . LEU A 1 281 ? -6.701 -0.667 16.709 1.00 89.00 281 LEU A N 1
ATOM 2254 C CA . LEU A 1 281 ? -7.327 0.324 15.851 1.00 89.00 281 LEU A CA 1
ATOM 2255 C C . LEU A 1 281 ? -7.387 1.679 16.566 1.00 89.00 281 LEU A C 1
ATOM 2257 O O . LEU A 1 281 ? -7.910 1.776 17.679 1.00 89.00 281 LEU A O 1
ATOM 2261 N N . SER A 1 282 ? -6.902 2.721 15.892 1.00 88.00 282 SER A N 1
ATOM 2262 C CA . SER A 1 282 ? -7.153 4.119 16.241 1.00 88.00 282 SER A CA 1
ATOM 2263 C C . SER A 1 282 ? -7.995 4.744 15.138 1.00 88.00 282 SER A C 1
ATOM 2265 O O . SER A 1 282 ? -7.483 5.111 14.076 1.00 88.00 282 SER A O 1
ATOM 2267 N N . MET A 1 283 ? -9.301 4.846 15.375 1.00 79.69 283 MET A N 1
ATOM 2268 C CA . MET A 1 283 ? -10.236 5.342 14.364 1.00 79.69 283 MET A CA 1
ATOM 2269 C C . MET A 1 283 ? -10.031 6.824 14.079 1.00 79.69 283 MET A C 1
ATOM 2271 O O . MET A 1 283 ? -10.054 7.227 12.919 1.00 79.69 283 MET A O 1
ATOM 2275 N N . GLN A 1 284 ? -9.786 7.622 15.122 1.00 81.38 284 GLN A N 1
ATOM 2276 C CA . GLN A 1 284 ? -9.577 9.065 14.994 1.00 81.38 284 GLN A CA 1
ATOM 2277 C C . GLN A 1 284 ? -8.387 9.401 14.088 1.00 81.38 284 GLN A C 1
ATOM 2279 O O . GLN A 1 284 ? -8.430 10.378 13.346 1.00 81.38 284 GLN A O 1
ATOM 2284 N N . ASN A 1 285 ? -7.341 8.573 14.140 1.00 82.44 285 ASN A N 1
ATOM 2285 C CA . ASN A 1 285 ? -6.127 8.758 13.350 1.00 82.44 285 ASN A CA 1
ATOM 2286 C C . ASN A 1 285 ? -6.107 7.889 12.081 1.00 82.44 285 ASN A C 1
ATOM 2288 O O . ASN A 1 285 ? -5.090 7.873 11.393 1.00 82.44 285 ASN A O 1
ATOM 2292 N N . GLN A 1 286 ? -7.183 7.139 11.803 1.00 86.69 286 GLN A N 1
ATOM 2293 C CA . GLN A 1 286 ? -7.304 6.240 10.648 1.00 86.69 286 GLN A CA 1
ATOM 2294 C C . GLN A 1 286 ? -6.073 5.333 10.464 1.00 86.69 286 GLN A C 1
ATOM 2296 O O . GLN A 1 286 ? -5.493 5.229 9.381 1.00 86.69 286 GLN A O 1
ATOM 2301 N N . MET A 1 287 ? -5.641 4.698 11.559 1.00 88.56 287 MET A N 1
ATOM 2302 C CA . MET A 1 287 ? -4.410 3.908 11.588 1.00 88.56 287 MET A CA 1
ATOM 2303 C C . MET A 1 287 ? -4.509 2.675 12.489 1.00 88.56 287 MET A C 1
ATOM 2305 O O . MET A 1 287 ? -5.263 2.652 13.466 1.00 88.56 287 MET A O 1
ATOM 2309 N N . PHE A 1 288 ? -3.673 1.681 12.193 1.00 88.88 288 PHE A N 1
ATOM 2310 C CA . PHE A 1 288 ? -3.411 0.537 13.060 1.00 88.88 288 PHE A CA 1
ATOM 2311 C C . PHE A 1 288 ? -2.036 0.649 13.711 1.00 88.88 288 PHE A C 1
ATOM 2313 O O . PHE A 1 288 ? -1.059 1.039 13.070 1.00 88.88 288 PHE A O 1
ATOM 2320 N N . ILE A 1 289 ? -1.971 0.279 14.987 1.00 85.81 289 ILE A N 1
ATOM 2321 C CA . ILE A 1 289 ? -0.770 0.342 15.821 1.00 85.81 289 ILE A CA 1
ATOM 2322 C C . ILE A 1 289 ? -0.488 -1.056 16.361 1.00 85.81 289 ILE A C 1
ATOM 2324 O O . ILE A 1 289 ? -1.370 -1.675 16.947 1.00 85.81 289 ILE A O 1
ATOM 2328 N N . GLU A 1 290 ? 0.722 -1.565 16.179 1.00 81.19 290 GLU A N 1
ATOM 2329 C CA . GLU A 1 290 ? 1.135 -2.848 16.751 1.00 81.19 290 GLU A CA 1
ATOM 2330 C C . GLU A 1 290 ? 1.116 -2.798 18.291 1.00 81.19 290 GLU A C 1
ATOM 2332 O O . GLU A 1 290 ? 1.618 -1.852 18.897 1.00 81.19 290 GLU A O 1
ATOM 2337 N N . LYS A 1 291 ? 0.512 -3.805 18.936 1.00 75.44 291 LYS A N 1
ATOM 2338 C CA . LYS A 1 291 ? 0.338 -3.867 20.399 1.00 75.44 291 LYS A CA 1
ATOM 2339 C C . LYS A 1 291 ? 1.652 -4.088 21.140 1.00 75.44 291 LYS A C 1
ATOM 2341 O O . LYS A 1 291 ? 1.855 -3.513 22.204 1.00 75.44 291 LYS A O 1
ATOM 2346 N N . SER A 1 292 ? 2.508 -4.944 20.594 1.00 67.69 292 SER A N 1
ATOM 2347 C CA . SER A 1 292 ? 3.820 -5.279 21.141 1.00 67.69 292 SER A CA 1
ATOM 2348 C C . SER A 1 292 ? 4.732 -5.694 19.996 1.00 67.69 292 SER A C 1
ATOM 2350 O O . SER A 1 292 ? 4.289 -6.366 19.064 1.00 67.69 292 SER A O 1
ATOM 2352 N N . SER A 1 293 ? 5.994 -5.281 20.061 1.00 62.56 293 SER A N 1
ATOM 2353 C CA . SER A 1 293 ? 7.003 -5.632 19.071 1.00 62.56 293 SER A CA 1
ATOM 2354 C C . SER A 1 293 ? 8.255 -6.130 19.771 1.00 62.56 293 SER A C 1
ATOM 2356 O O . SER A 1 293 ? 8.682 -5.574 20.780 1.00 62.56 293 SER A O 1
ATOM 2358 N N . VAL A 1 294 ? 8.882 -7.162 19.202 1.00 54.84 294 VAL A N 1
ATOM 2359 C CA . VAL A 1 294 ? 10.224 -7.604 19.621 1.00 54.84 294 VAL A CA 1
ATOM 2360 C C . VAL A 1 294 ? 11.266 -6.530 19.275 1.00 54.84 294 VAL A C 1
ATOM 2362 O O . VAL A 1 294 ? 12.317 -6.430 19.908 1.00 54.84 294 VAL A O 1
ATOM 2365 N N . ALA A 1 295 ? 10.978 -5.705 18.264 1.00 55.75 295 ALA A N 1
ATOM 2366 C CA . ALA A 1 295 ? 11.802 -4.568 17.899 1.00 55.75 295 ALA A CA 1
ATOM 2367 C C . ALA A 1 295 ? 11.601 -3.399 18.879 1.00 55.75 295 ALA A C 1
ATOM 2369 O O . ALA A 1 295 ? 10.531 -3.205 19.445 1.00 55.75 295 ALA A O 1
ATOM 2370 N N . LYS A 1 296 ? 12.614 -2.531 19.013 1.00 56.56 296 LYS A N 1
ATOM 2371 C CA . LYS A 1 296 ? 12.521 -1.290 19.814 1.00 56.56 296 LYS A CA 1
ATOM 2372 C C . LYS A 1 296 ? 11.542 -0.246 19.242 1.00 56.56 296 LYS A C 1
ATOM 2374 O O . LYS A 1 296 ? 11.475 0.869 19.752 1.00 56.56 296 LYS A O 1
ATOM 2379 N N . GLN A 1 297 ? 10.846 -0.564 18.153 1.00 58.34 297 GLN A N 1
ATOM 2380 C CA . GLN A 1 297 ? 9.917 0.312 17.450 1.00 58.34 297 GLN A CA 1
ATOM 2381 C C . GLN A 1 297 ? 8.630 -0.462 17.171 1.00 58.34 297 GLN A C 1
ATOM 2383 O O . GLN A 1 297 ? 8.690 -1.605 16.726 1.00 58.34 297 GLN A O 1
ATOM 2388 N N . LEU A 1 298 ? 7.483 0.171 17.424 1.00 70.44 298 LEU A N 1
ATOM 2389 C CA . LEU A 1 298 ? 6.174 -0.372 17.071 1.00 70.44 298 LEU A CA 1
ATOM 2390 C C . LEU A 1 298 ? 5.865 -0.080 15.609 1.00 70.44 298 LEU A C 1
ATOM 2392 O O . LEU A 1 298 ? 6.132 1.020 15.114 1.00 70.44 298 LEU A O 1
ATOM 2396 N N . ARG A 1 299 ? 5.243 -1.045 14.938 1.00 76.50 299 ARG A N 1
ATOM 2397 C CA . ARG A 1 299 ? 4.755 -0.846 13.581 1.00 76.50 299 ARG A CA 1
ATOM 2398 C C . ARG A 1 299 ? 3.470 -0.018 13.546 1.00 76.50 299 ARG A C 1
ATOM 2400 O O . ARG A 1 299 ? 2.561 -0.223 14.349 1.00 76.50 299 ARG A O 1
ATOM 2407 N N . LEU A 1 300 ? 3.377 0.869 12.557 1.00 83.38 300 LEU A N 1
ATOM 2408 C CA . LEU A 1 300 ? 2.188 1.666 12.258 1.00 83.38 300 LEU A CA 1
ATOM 2409 C C . LEU A 1 300 ? 1.743 1.397 10.818 1.00 83.38 300 LEU A C 1
ATOM 2411 O O . LEU A 1 300 ? 2.584 1.254 9.935 1.00 83.38 300 LEU A O 1
ATOM 2415 N N . ILE A 1 301 ? 0.433 1.336 10.594 1.00 86.88 301 ILE A N 1
ATOM 2416 C CA . ILE A 1 301 ? -0.173 1.241 9.260 1.00 86.88 301 ILE A CA 1
ATOM 2417 C C . ILE A 1 301 ? -1.176 2.377 9.153 1.00 86.88 301 ILE A C 1
ATOM 2419 O O . ILE A 1 301 ? -2.194 2.367 9.848 1.00 86.88 301 ILE A O 1
ATOM 2423 N N . ARG A 1 302 ? -0.879 3.371 8.321 1.00 87.69 302 ARG A N 1
ATOM 2424 C CA . ARG A 1 302 ? -1.755 4.524 8.087 1.00 87.69 302 ARG A CA 1
ATOM 2425 C C . ARG A 1 302 ? -2.526 4.349 6.788 1.00 87.69 302 ARG A C 1
ATOM 2427 O O . ARG A 1 302 ? -2.150 3.551 5.931 1.00 87.69 302 ARG A O 1
ATOM 2434 N N . LEU A 1 303 ? -3.556 5.167 6.614 1.00 85.44 303 LEU A N 1
ATOM 2435 C CA . LEU A 1 303 ? -4.305 5.251 5.364 1.00 85.44 303 LEU A CA 1
ATOM 2436 C C . LEU A 1 303 ? -3.402 5.502 4.140 1.00 85.44 303 LEU A C 1
ATOM 2438 O O . LEU A 1 303 ? -3.535 4.824 3.125 1.00 85.44 303 LEU A O 1
ATOM 2442 N N . GLU A 1 304 ? -2.416 6.396 4.267 1.00 83.19 304 GLU A N 1
ATOM 2443 C CA . GLU A 1 304 ? -1.428 6.677 3.211 1.00 83.19 304 GLU A CA 1
ATOM 2444 C C . GLU A 1 304 ? -0.646 5.426 2.782 1.00 83.19 304 GLU A C 1
ATOM 2446 O O . GLU A 1 304 ? -0.344 5.248 1.600 1.00 83.19 304 GLU A O 1
ATOM 2451 N N . ASP A 1 305 ? -0.322 4.553 3.738 1.00 83.12 305 ASP A N 1
ATOM 2452 C CA . ASP A 1 305 ? 0.473 3.347 3.510 1.00 83.12 305 ASP A CA 1
ATOM 2453 C C . ASP A 1 305 ? -0.372 2.281 2.786 1.00 83.12 305 ASP A C 1
ATOM 2455 O O . ASP A 1 305 ? 0.116 1.616 1.869 1.00 83.12 305 ASP A O 1
ATOM 2459 N N . LEU A 1 306 ? -1.673 2.199 3.103 1.00 83.75 306 LEU A N 1
ATOM 2460 C CA . LEU A 1 306 ? -2.644 1.404 2.339 1.00 83.75 306 LEU A CA 1
ATOM 2461 C C . LEU A 1 306 ? -2.781 1.925 0.902 1.00 83.75 306 LEU A C 1
ATOM 2463 O O . LEU A 1 306 ? -2.783 1.135 -0.040 1.00 83.75 306 LEU A O 1
ATOM 2467 N N . GLY A 1 307 ? -2.820 3.247 0.719 1.00 79.62 307 GLY A N 1
ATOM 2468 C CA . GLY A 1 307 ? -2.878 3.867 -0.604 1.00 79.62 307 GLY A CA 1
ATOM 2469 C C . GLY A 1 307 ? -1.646 3.579 -1.466 1.00 79.62 307 GLY A C 1
ATOM 2470 O O . GLY A 1 307 ? -1.766 3.218 -2.636 1.00 79.62 307 GLY A O 1
ATOM 2471 N N . LYS A 1 308 ? -0.441 3.654 -0.881 1.00 76.75 308 LYS A N 1
ATOM 2472 C CA . LYS A 1 308 ? 0.802 3.236 -1.558 1.00 76.75 308 LYS A CA 1
ATOM 2473 C C . LYS A 1 308 ? 0.755 1.764 -1.959 1.00 76.75 308 LYS A C 1
ATOM 2475 O O . LYS A 1 308 ? 1.142 1.435 -3.078 1.00 76.75 308 LYS A O 1
ATOM 2480 N N . ALA A 1 309 ? 0.272 0.892 -1.075 1.00 77.12 309 ALA A N 1
ATOM 2481 C CA . ALA A 1 309 ? 0.171 -0.531 -1.366 1.00 77.12 309 ALA A CA 1
ATOM 2482 C C . ALA A 1 309 ? -0.813 -0.821 -2.510 1.00 77.12 309 ALA A C 1
ATOM 2484 O O . ALA A 1 309 ? -0.502 -1.632 -3.379 1.00 77.12 309 ALA A O 1
ATOM 2485 N N . LEU A 1 310 ? -1.945 -0.114 -2.566 1.00 74.62 310 LEU A N 1
ATOM 2486 C CA . LEU A 1 310 ? -2.896 -0.214 -3.675 1.00 74.62 310 LEU A CA 1
ATOM 2487 C C . LEU A 1 310 ? -2.297 0.257 -5.006 1.00 74.62 310 LEU A C 1
ATOM 2489 O O . LEU A 1 310 ? -2.518 -0.394 -6.023 1.00 74.62 310 LEU A O 1
ATOM 2493 N N . ARG A 1 311 ? -1.485 1.323 -5.011 1.00 72.25 311 ARG A N 1
ATOM 2494 C CA . ARG A 1 311 ? -0.763 1.763 -6.221 1.00 72.25 311 ARG A CA 1
ATOM 2495 C C . ARG A 1 311 ? 0.269 0.743 -6.703 1.00 72.25 311 ARG A C 1
ATOM 2497 O O . ARG A 1 311 ? 0.467 0.601 -7.901 1.00 72.25 311 ARG A O 1
ATOM 2504 N N . GLN A 1 312 ? 0.935 0.050 -5.781 1.00 70.31 312 GLN A N 1
ATOM 2505 C CA . GLN A 1 312 ? 2.011 -0.887 -6.117 1.00 70.31 312 GLN A CA 1
ATOM 2506 C C . GLN A 1 312 ? 1.504 -2.273 -6.533 1.00 70.31 312 GLN A C 1
ATOM 2508 O O . GLN A 1 312 ? 2.060 -2.876 -7.445 1.00 70.31 312 GLN A O 1
ATOM 2513 N N . HIS A 1 313 ? 0.456 -2.781 -5.885 1.00 69.00 313 HIS A N 1
ATOM 2514 C CA . HIS A 1 313 ? -0.052 -4.145 -6.103 1.00 69.00 313 HIS A CA 1
ATOM 2515 C C . HIS A 1 313 ? -1.401 -4.191 -6.835 1.00 69.00 313 HIS A C 1
ATOM 2517 O O . HIS A 1 313 ? -1.896 -5.270 -7.163 1.00 69.00 313 HIS A O 1
ATOM 2523 N N . GLY A 1 314 ? -2.006 -3.032 -7.091 1.00 61.38 314 GLY A N 1
ATOM 2524 C CA . GLY A 1 314 ? -3.304 -2.898 -7.741 1.00 61.38 314 GLY A CA 1
ATOM 2525 C C . GLY A 1 314 ? -4.499 -3.161 -6.819 1.00 61.38 314 GLY A C 1
ATOM 2526 O O . GLY A 1 314 ? -4.391 -3.671 -5.700 1.00 61.38 314 GLY A O 1
ATOM 2527 N N . ILE A 1 315 ? -5.694 -2.854 -7.330 1.00 67.12 315 ILE A N 1
ATOM 2528 C CA . ILE A 1 315 ? -6.968 -2.994 -6.600 1.00 67.12 315 ILE A CA 1
ATOM 2529 C C . ILE A 1 315 ? -7.314 -4.452 -6.240 1.00 67.12 315 ILE A C 1
ATOM 2531 O O . ILE A 1 315 ? -8.136 -4.692 -5.359 1.00 67.12 315 ILE A O 1
ATOM 2535 N N . GLY A 1 316 ? -6.660 -5.445 -6.859 1.00 61.97 316 GLY A N 1
ATOM 2536 C CA . GLY A 1 316 ? -6.858 -6.877 -6.578 1.00 61.97 316 GLY A CA 1
ATOM 2537 C C . GLY A 1 316 ? -6.560 -7.290 -5.126 1.00 61.97 316 GLY A C 1
ATOM 2538 O O . GLY A 1 316 ? -7.011 -8.346 -4.670 1.00 61.97 316 GLY A O 1
ATOM 2539 N N . ILE A 1 317 ? -5.868 -6.436 -4.365 1.00 73.94 317 ILE A N 1
ATOM 2540 C CA . ILE A 1 317 ? -5.709 -6.590 -2.917 1.00 73.94 317 ILE A CA 1
ATOM 2541 C C . ILE A 1 317 ? -7.054 -6.488 -2.178 1.00 73.94 317 ILE A C 1
ATOM 2543 O O . ILE A 1 317 ? -7.283 -7.254 -1.239 1.00 73.94 317 ILE A O 1
ATOM 2547 N N . VAL A 1 318 ? -7.953 -5.585 -2.590 1.00 75.62 318 VAL A N 1
ATOM 2548 C CA . VAL A 1 318 ? -9.194 -5.282 -1.852 1.00 75.62 318 VAL A CA 1
ATOM 2549 C C . VAL A 1 318 ? -10.090 -6.516 -1.718 1.00 75.62 318 VAL A C 1
ATOM 2551 O O . VAL A 1 318 ? -10.422 -6.876 -0.588 1.00 75.62 318 VAL A O 1
ATOM 2554 N N . PRO A 1 319 ? -10.425 -7.259 -2.790 1.00 66.88 319 PRO A N 1
ATOM 2555 C CA . PRO A 1 319 ? -11.268 -8.442 -2.643 1.00 66.88 319 PRO A CA 1
ATOM 2556 C C . PRO A 1 319 ? -10.600 -9.578 -1.861 1.00 66.88 319 PRO A C 1
ATOM 2558 O O . PRO A 1 319 ? -11.274 -10.322 -1.146 1.00 66.88 319 PRO A O 1
ATOM 2561 N N . THR A 1 320 ? -9.274 -9.703 -1.958 1.00 72.75 320 THR A N 1
ATOM 2562 C CA . THR A 1 320 ? -8.500 -10.690 -1.190 1.00 72.75 320 THR A CA 1
ATOM 2563 C C . THR A 1 320 ? -8.600 -10.402 0.307 1.00 72.75 320 THR A C 1
ATOM 2565 O O . THR A 1 320 ? -8.891 -11.304 1.097 1.00 72.75 320 THR A O 1
ATOM 2568 N N . ALA A 1 321 ? -8.433 -9.133 0.687 1.00 78.94 321 ALA A N 1
ATOM 2569 C CA . ALA A 1 321 ? -8.627 -8.660 2.049 1.00 78.94 321 ALA A CA 1
ATOM 2570 C C . ALA A 1 321 ? -10.062 -8.897 2.534 1.00 78.94 321 ALA A C 1
ATOM 2572 O O . ALA A 1 321 ? -10.253 -9.468 3.608 1.00 78.94 321 ALA A O 1
ATOM 2573 N N . VAL A 1 322 ? -11.067 -8.525 1.732 1.00 77.19 322 VAL A N 1
ATOM 2574 C CA . VAL A 1 322 ? -12.493 -8.714 2.058 1.00 77.19 322 VAL A CA 1
ATOM 2575 C C . VAL A 1 322 ? -12.802 -10.186 2.316 1.00 77.19 322 VAL A C 1
ATOM 2577 O O . VAL A 1 322 ? -13.450 -10.512 3.308 1.00 77.19 322 VAL A O 1
ATOM 2580 N N . ASN A 1 323 ? -12.294 -11.096 1.483 1.00 74.88 323 ASN A N 1
ATOM 2581 C CA . ASN A 1 323 ? -12.479 -12.531 1.679 1.00 74.88 323 ASN A CA 1
ATOM 2582 C C . ASN A 1 323 ? -11.804 -13.034 2.969 1.00 74.88 323 ASN A C 1
ATOM 2584 O O . ASN A 1 323 ? -12.412 -13.800 3.719 1.00 74.88 323 ASN A O 1
ATOM 2588 N N . ALA A 1 324 ? -10.578 -12.587 3.268 1.00 78.81 324 ALA A N 1
ATOM 2589 C CA . ALA A 1 324 ? -9.893 -12.942 4.512 1.00 78.81 324 ALA A CA 1
ATOM 2590 C C . ALA A 1 324 ? -10.662 -12.445 5.751 1.00 78.81 324 ALA A C 1
ATOM 2592 O O . ALA A 1 324 ? -10.869 -13.205 6.704 1.00 78.81 324 ALA A O 1
ATOM 2593 N N . ALA A 1 325 ? -11.154 -11.203 5.712 1.00 83.69 325 ALA A N 1
ATOM 2594 C CA . ALA A 1 325 ? -11.983 -10.627 6.764 1.00 83.69 325 ALA A CA 1
ATOM 2595 C C . ALA A 1 325 ? -13.305 -11.382 6.925 1.00 83.69 325 ALA A C 1
ATOM 2597 O O . ALA A 1 325 ? -13.644 -11.774 8.040 1.00 83.69 325 ALA A O 1
ATOM 2598 N N . TYR A 1 326 ? -14.010 -11.671 5.830 1.00 79.56 326 TYR A N 1
ATOM 2599 C CA . TYR A 1 326 ? -15.258 -12.431 5.848 1.00 79.56 326 TYR A CA 1
ATOM 2600 C C . TYR A 1 326 ? -15.078 -13.809 6.495 1.00 79.56 326 TYR A C 1
ATOM 2602 O O . TYR A 1 326 ? -15.846 -14.183 7.382 1.00 79.56 326 TYR A O 1
ATOM 2610 N N . GLN A 1 327 ? -14.042 -14.560 6.103 1.00 78.75 327 GLN A N 1
ATOM 2611 C CA . GLN A 1 327 ? -13.777 -15.884 6.673 1.00 78.75 327 GLN A CA 1
ATOM 2612 C C . GLN A 1 327 ? -13.497 -15.810 8.178 1.00 78.75 327 GLN A C 1
ATOM 2614 O O . GLN A 1 327 ? -14.042 -16.606 8.951 1.00 78.75 327 GLN A O 1
ATOM 2619 N N . LEU A 1 328 ? -12.694 -14.828 8.598 1.00 86.81 328 LEU A N 1
ATOM 2620 C CA . LEU A 1 328 ? -12.375 -14.592 10.002 1.00 86.81 328 LEU A CA 1
ATOM 2621 C C . LEU A 1 328 ? -13.623 -14.219 10.811 1.00 86.81 328 LEU A C 1
ATOM 2623 O O . LEU A 1 328 ? -13.861 -14.807 11.867 1.00 86.81 328 LEU A O 1
ATOM 2627 N N . ILE A 1 329 ? -14.434 -13.281 10.314 1.00 87.19 329 ILE A N 1
ATOM 2628 C CA . ILE A 1 329 ? -15.664 -12.827 10.975 1.00 87.19 329 ILE A CA 1
ATOM 2629 C C . ILE A 1 329 ? -16.658 -13.979 11.073 1.00 87.19 329 ILE A C 1
ATOM 2631 O O . ILE A 1 329 ? -17.214 -14.204 12.142 1.00 87.19 329 ILE A O 1
ATOM 2635 N N . ARG A 1 330 ? -16.827 -14.773 10.009 1.00 81.25 330 ARG A N 1
ATOM 2636 C CA . ARG A 1 330 ? -17.713 -15.943 10.007 1.00 81.25 330 ARG A CA 1
ATOM 2637 C C . ARG A 1 330 ? -17.327 -16.958 11.077 1.00 81.25 330 ARG A C 1
ATOM 2639 O O . ARG A 1 330 ? -18.201 -17.465 11.775 1.00 81.25 330 ARG A O 1
ATOM 2646 N N . HIS A 1 331 ? -16.036 -17.252 11.217 1.00 84.12 331 HIS A N 1
ATOM 2647 C CA . HIS A 1 331 ? -15.561 -18.164 12.254 1.00 84.12 331 HIS A CA 1
ATOM 2648 C C . HIS A 1 331 ? -15.772 -17.582 13.660 1.00 84.12 331 HIS A C 1
ATOM 2650 O O . HIS A 1 331 ? -16.314 -18.257 14.531 1.00 84.12 331 HIS A O 1
ATOM 2656 N N . LYS A 1 332 ? -15.424 -16.306 13.871 1.00 88.75 332 LYS A N 1
ATOM 2657 C CA . LYS A 1 332 ? -15.590 -15.634 15.169 1.00 88.75 332 LYS A CA 1
ATOM 2658 C C . LYS A 1 332 ? -17.053 -15.441 15.565 1.00 88.75 332 LYS A C 1
ATOM 2660 O O . LYS A 1 332 ? -17.365 -15.564 16.744 1.00 88.75 332 LYS A O 1
ATOM 2665 N N . MET A 1 333 ? -17.954 -15.208 14.611 1.00 85.69 333 MET A N 1
ATOM 2666 C CA . MET A 1 333 ? -19.394 -15.132 14.866 1.00 85.69 333 MET A CA 1
ATOM 2667 C C . MET A 1 333 ? -19.942 -16.429 15.452 1.00 85.69 333 MET A C 1
ATOM 2669 O O . MET A 1 333 ? -20.762 -16.379 16.360 1.00 85.69 333 MET A O 1
ATOM 2673 N N . GLN A 1 334 ? -19.473 -17.591 14.988 1.00 84.00 334 GLN A N 1
ATOM 2674 C CA . GLN A 1 334 ? -19.879 -18.868 15.581 1.00 84.00 334 GLN A CA 1
ATOM 2675 C C . GLN A 1 334 ? -19.490 -18.930 17.060 1.00 84.00 334 GLN A C 1
ATOM 2677 O O . GLN A 1 334 ? -20.320 -19.296 17.887 1.00 84.00 334 GLN A O 1
ATOM 2682 N N . THR A 1 335 ? -18.274 -18.493 17.403 1.00 87.00 335 THR A N 1
ATOM 2683 C CA . THR A 1 335 ? -17.828 -18.393 18.797 1.00 87.00 335 THR A CA 1
ATOM 2684 C C . THR A 1 335 ? -18.657 -17.388 19.598 1.00 87.00 335 THR A C 1
ATOM 2686 O O . THR A 1 335 ? -18.979 -17.661 20.750 1.00 87.00 335 THR A O 1
ATOM 2689 N N . VAL A 1 336 ? -19.037 -16.252 18.998 1.00 88.31 336 VAL A N 1
ATOM 2690 C CA . VAL A 1 336 ? -19.916 -15.257 19.635 1.00 88.31 336 VAL A CA 1
ATOM 2691 C C . VAL A 1 336 ? -21.276 -15.870 19.963 1.00 88.31 336 VAL A C 1
ATOM 2693 O O . VAL A 1 336 ? -21.726 -15.761 21.099 1.00 88.31 336 VAL A O 1
ATOM 2696 N N . PHE A 1 337 ? -21.904 -16.573 19.019 1.00 87.00 337 PHE A N 1
ATOM 2697 C CA . PHE A 1 337 ? -23.187 -17.233 19.267 1.00 87.00 337 PHE A CA 1
ATOM 2698 C C . PHE A 1 337 ? -23.083 -18.352 20.298 1.00 87.00 337 PHE A C 1
ATOM 2700 O O . PHE A 1 337 ? -23.951 -18.454 21.158 1.00 87.00 337 PHE A O 1
ATOM 2707 N N . SER A 1 338 ? -22.022 -19.162 20.254 1.00 85.81 338 SER A N 1
ATOM 2708 C CA . SER A 1 338 ? -21.785 -20.197 21.264 1.00 85.81 338 SER A CA 1
ATOM 2709 C C . SER A 1 338 ? -21.617 -19.610 22.663 1.00 85.81 338 SER A C 1
ATOM 2711 O O . SER A 1 338 ? -22.189 -20.151 23.599 1.00 85.81 338 SER A O 1
ATOM 2713 N N . PHE A 1 339 ? -20.886 -18.499 22.798 1.00 87.56 339 PHE A N 1
ATOM 2714 C CA . PHE A 1 339 ? -20.728 -17.798 24.073 1.00 87.56 339 PHE A CA 1
ATOM 2715 C C . PHE A 1 339 ? -22.065 -17.261 24.588 1.00 87.56 339 PHE A C 1
ATOM 2717 O O . PHE A 1 339 ? -22.400 -17.420 25.757 1.00 87.56 339 PHE A O 1
ATOM 2724 N N . LEU A 1 340 ? -22.840 -16.616 23.715 1.00 86.06 340 LEU A N 1
ATOM 2725 C CA . LEU A 1 340 ? -24.114 -16.027 24.107 1.00 86.06 340 LEU A CA 1
ATOM 2726 C C . LEU A 1 340 ? -25.145 -17.093 24.484 1.00 86.06 340 LEU A C 1
ATOM 2728 O O . LEU A 1 340 ? -25.908 -16.854 25.414 1.00 86.06 340 LEU A O 1
ATOM 2732 N N . ALA A 1 341 ? -25.137 -18.251 23.818 1.00 85.25 341 ALA A N 1
ATOM 2733 C CA . ALA A 1 341 ? -26.032 -19.374 24.098 1.00 85.25 341 ALA A CA 1
ATOM 2734 C C . ALA A 1 341 ? -25.751 -20.076 25.441 1.00 85.25 341 ALA A C 1
ATOM 2736 O O . ALA A 1 341 ? -26.561 -20.890 25.880 1.00 85.25 341 ALA A O 1
ATOM 2737 N N . GLU A 1 342 ? -24.633 -19.784 26.117 1.00 86.56 342 GLU A N 1
ATOM 2738 C CA . GLU A 1 342 ? -24.368 -20.334 27.447 1.00 86.56 342 GLU A CA 1
ATOM 2739 C C . GLU A 1 342 ? -25.449 -19.897 28.448 1.00 86.56 342 GLU A C 1
ATOM 2741 O O . GLU A 1 342 ? -25.693 -18.704 28.649 1.00 86.56 342 GLU A O 1
ATOM 2746 N N . ASP A 1 343 ? -26.052 -20.863 29.150 1.00 83.94 343 ASP A N 1
ATOM 2747 C CA . ASP A 1 343 ? -27.131 -20.614 30.117 1.00 83.94 343 ASP A CA 1
ATOM 2748 C C . ASP A 1 343 ? -26.762 -19.593 31.197 1.00 83.94 343 ASP A C 1
ATOM 2750 O O . ASP A 1 343 ? -27.609 -18.832 31.664 1.00 83.94 343 ASP A O 1
ATOM 2754 N N . THR A 1 344 ? -25.493 -19.557 31.601 1.00 84.94 344 THR A N 1
ATOM 2755 C CA . THR A 1 344 ? -24.978 -18.602 32.586 1.00 84.94 344 THR A CA 1
ATOM 2756 C C . THR A 1 344 ? -25.023 -17.173 32.053 1.00 84.94 344 THR A C 1
ATOM 2758 O O . THR A 1 344 ? -25.503 -16.282 32.756 1.00 84.94 344 THR A O 1
ATOM 2761 N N . VAL A 1 345 ? -24.561 -16.955 30.819 1.00 85.38 345 VAL A N 1
ATOM 2762 C CA . VAL A 1 345 ? -24.573 -15.654 30.140 1.00 85.38 345 VAL A CA 1
ATOM 2763 C C . VAL A 1 345 ? -26.014 -15.215 29.923 1.00 85.38 345 VAL A C 1
ATOM 2765 O O . VAL A 1 345 ? -26.405 -14.141 30.384 1.00 85.38 345 VAL A O 1
ATOM 2768 N N . ARG A 1 346 ? -26.825 -16.090 29.323 1.00 86.56 346 ARG A N 1
ATOM 2769 C CA . ARG A 1 346 ? -28.248 -15.864 29.068 1.00 86.56 346 ARG A CA 1
ATOM 2770 C C . ARG A 1 346 ? -29.005 -15.483 30.340 1.00 86.56 346 ARG A C 1
ATOM 2772 O O . ARG A 1 346 ? -29.672 -14.452 30.374 1.00 86.56 346 ARG A O 1
ATOM 2779 N N . HIS A 1 347 ? -28.863 -16.261 31.416 1.00 87.81 347 HIS A N 1
ATOM 2780 C CA . HIS A 1 347 ? -29.566 -16.004 32.674 1.00 87.81 347 HIS A CA 1
ATOM 2781 C C . HIS A 1 347 ? -29.139 -14.686 33.330 1.00 87.81 347 HIS A C 1
ATOM 2783 O O . HIS A 1 347 ? -29.992 -13.956 33.832 1.00 87.81 347 HIS A O 1
ATOM 2789 N N . GLN A 1 348 ? -27.841 -14.357 33.336 1.00 87.81 348 GLN A N 1
ATOM 2790 C CA . GLN A 1 348 ? -27.377 -13.100 33.931 1.00 87.81 348 GLN A CA 1
ATOM 2791 C C . GLN A 1 348 ? -27.895 -11.882 33.167 1.00 87.81 348 GLN A C 1
ATOM 2793 O O . GLN A 1 348 ? -28.303 -10.916 33.801 1.00 87.81 348 GLN A O 1
ATOM 2798 N N . VAL A 1 349 ? -27.918 -11.930 31.835 1.00 87.69 349 VAL A N 1
ATOM 2799 C CA . VAL A 1 349 ? -28.347 -10.797 31.002 1.00 87.69 349 VAL A CA 1
ATOM 2800 C C . VAL A 1 349 ? -29.865 -10.621 31.068 1.00 87.69 349 VAL A C 1
ATOM 2802 O O . VAL A 1 349 ? -30.340 -9.544 31.431 1.00 87.69 349 VAL A O 1
ATOM 2805 N N . LEU A 1 350 ? -30.631 -11.692 30.827 1.00 87.56 350 LEU A N 1
ATOM 2806 C CA . LEU A 1 350 ? -32.099 -11.650 30.853 1.00 87.56 350 LEU A CA 1
ATOM 2807 C C . LEU A 1 350 ? -32.648 -11.217 32.215 1.00 87.56 350 LEU A C 1
ATOM 2809 O O . LEU A 1 350 ? -33.605 -10.453 32.274 1.00 87.56 350 LEU A O 1
ATOM 2813 N N . LYS A 1 351 ? -32.010 -11.630 33.318 1.00 90.25 351 LYS A N 1
ATOM 2814 C CA . LYS A 1 351 ? -32.388 -11.211 34.675 1.00 90.25 351 LYS A CA 1
ATOM 2815 C C . LYS A 1 351 ? -32.409 -9.690 34.845 1.00 90.25 351 LYS A C 1
ATOM 2817 O O . LYS A 1 351 ? -33.243 -9.185 35.593 1.00 90.25 351 LYS A O 1
ATOM 2822 N N . TYR A 1 352 ? -31.467 -8.961 34.244 1.00 88.06 352 TYR A N 1
ATOM 2823 C CA . TYR A 1 352 ? -31.406 -7.501 34.378 1.00 88.06 352 TYR A CA 1
ATOM 2824 C C . TYR A 1 352 ? -32.242 -6.776 33.322 1.00 88.06 352 TYR A C 1
ATOM 2826 O O . TYR A 1 352 ? -32.789 -5.725 33.644 1.00 88.06 352 TYR A O 1
ATOM 2834 N N . LEU A 1 353 ? -32.424 -7.361 32.133 1.00 86.81 353 LEU A N 1
ATOM 2835 C CA . LEU A 1 353 ? -33.382 -6.859 31.142 1.00 86.81 353 LEU A CA 1
ATOM 2836 C C . LEU A 1 353 ? -34.827 -6.942 31.663 1.00 86.81 353 LEU A C 1
ATOM 2838 O O . LEU A 1 353 ? -35.519 -5.933 31.690 1.00 86.81 353 LEU A O 1
ATOM 2842 N N . GLN A 1 354 ? -35.241 -8.077 32.233 1.00 86.94 354 GLN A N 1
ATOM 2843 C CA . GLN A 1 354 ? -36.570 -8.221 32.852 1.00 86.94 354 GLN A CA 1
ATOM 2844 C C . GLN A 1 354 ? -36.776 -7.242 34.016 1.00 86.94 354 GLN A C 1
ATOM 2846 O O . GLN A 1 354 ? -37.823 -6.618 34.147 1.00 86.94 354 GLN A O 1
ATOM 2851 N N . LYS A 1 355 ? -35.745 -7.032 34.847 1.00 85.38 355 LYS A N 1
ATOM 2852 C CA . LYS A 1 355 ? -35.788 -6.010 35.907 1.00 85.38 355 LYS A CA 1
ATOM 2853 C C . LYS A 1 355 ? -35.924 -4.588 35.369 1.00 85.38 355 LYS A C 1
ATOM 2855 O O . LYS A 1 355 ? -36.374 -3.714 36.111 1.00 85.38 355 LYS A O 1
ATOM 2860 N N . MET A 1 356 ? -35.469 -4.318 34.150 1.00 83.69 356 MET A N 1
ATOM 2861 C CA . MET A 1 356 ? -35.654 -3.025 33.502 1.00 83.69 356 MET A CA 1
ATOM 2862 C C . MET A 1 356 ? -37.112 -2.865 33.067 1.00 83.69 356 MET A C 1
ATOM 2864 O O . MET A 1 356 ? -37.731 -1.885 33.469 1.00 83.69 356 MET A O 1
ATOM 2868 N N . GLU A 1 357 ? -37.673 -3.865 32.383 1.00 82.06 357 GLU A N 1
ATOM 2869 C CA . GLU A 1 357 ? -39.084 -3.909 31.959 1.00 82.06 357 GLU A CA 1
ATOM 2870 C C . GLU A 1 357 ? -40.048 -3.778 33.154 1.00 82.06 357 GLU A C 1
ATOM 2872 O O . GLU A 1 357 ? -40.992 -2.992 33.136 1.00 82.06 357 GLU A O 1
ATOM 2877 N N . GLU A 1 358 ? -39.766 -4.454 34.274 1.00 81.19 358 GLU A N 1
ATOM 2878 C CA . GLU A 1 358 ? -40.539 -4.304 35.517 1.00 81.19 358 GLU A CA 1
ATOM 2879 C C . GLU A 1 358 ? -40.509 -2.863 36.072 1.00 81.19 358 GLU A C 1
ATOM 2881 O O . GLU A 1 358 ? -41.452 -2.417 36.737 1.00 81.19 358 GLU A O 1
ATOM 2886 N N . ASN A 1 359 ? -39.425 -2.125 35.810 1.00 72.75 359 ASN A N 1
ATOM 2887 C CA . ASN A 1 359 ? -39.231 -0.743 36.244 1.00 72.75 359 ASN A CA 1
ATOM 2888 C C . ASN A 1 359 ? -39.709 0.304 35.218 1.00 72.75 359 ASN A C 1
ATOM 2890 O O . ASN A 1 359 ? -39.843 1.461 35.619 1.00 72.75 359 ASN A O 1
ATOM 2894 N N . GLU A 1 360 ? -40.034 -0.063 33.970 1.00 58.97 360 GLU A N 1
ATOM 2895 C CA . GLU A 1 360 ? -40.593 0.835 32.929 1.00 58.97 360 GLU A CA 1
ATOM 2896 C C . GLU A 1 360 ? -41.896 1.513 33.352 1.00 58.97 360 GLU A C 1
ATOM 2898 O O . GLU A 1 360 ? -42.188 2.639 32.951 1.00 58.97 360 GLU A O 1
ATOM 2903 N N . ASN A 1 361 ? -42.635 0.898 34.274 1.00 58.72 361 ASN A N 1
ATOM 2904 C CA . ASN A 1 361 ? -43.824 1.495 34.882 1.00 58.72 361 ASN A CA 1
ATOM 2905 C C . ASN A 1 361 ? -43.519 2.727 35.769 1.00 58.72 361 ASN A C 1
ATOM 2907 O O . ASN A 1 361 ? -44.440 3.389 36.255 1.00 58.72 361 ASN A O 1
ATOM 2911 N N . LYS A 1 362 ? -42.242 3.063 36.003 1.00 56.16 362 LYS A N 1
ATOM 2912 C CA . LYS A 1 362 ? -41.782 4.290 36.671 1.00 56.16 362 LYS A CA 1
ATOM 2913 C C . LYS A 1 362 ? -41.067 5.170 35.641 1.00 56.16 362 LYS A C 1
ATOM 2915 O O . LYS A 1 362 ? -40.268 4.681 34.863 1.00 56.16 362 LYS A O 1
ATOM 2920 N N . LYS A 1 363 ? -41.346 6.479 35.677 1.00 49.09 363 LYS A N 1
ATOM 2921 C CA . LYS A 1 363 ? -41.062 7.547 34.682 1.00 49.09 363 LYS A CA 1
ATOM 2922 C C . LYS A 1 363 ? -39.628 7.726 34.113 1.00 49.09 363 LYS A C 1
ATOM 2924 O O . LYS A 1 363 ? -39.371 8.754 33.500 1.00 49.09 363 LYS A O 1
ATOM 2929 N N . SER A 1 364 ? -38.706 6.786 34.282 1.00 56.50 364 SER A N 1
ATOM 2930 C CA . SER A 1 364 ? -37.434 6.706 33.556 1.00 56.50 364 SER A CA 1
ATOM 2931 C C . SER A 1 364 ? -36.843 5.309 33.782 1.00 56.50 364 SER A C 1
ATOM 2933 O O . SER A 1 364 ? -36.215 5.053 34.813 1.00 56.50 364 SER A O 1
ATOM 2935 N N . ALA A 1 365 ? -37.113 4.371 32.873 1.00 67.56 365 ALA A N 1
ATOM 2936 C CA . ALA A 1 365 ? -36.402 3.099 32.860 1.00 67.56 365 ALA A CA 1
ATOM 2937 C C . ALA A 1 365 ? -35.091 3.285 32.108 1.00 67.56 365 ALA A C 1
ATOM 2939 O O . ALA A 1 365 ? -35.070 3.506 30.903 1.00 67.56 365 ALA A O 1
ATOM 2940 N N . MET A 1 366 ? -33.997 3.224 32.856 1.00 82.81 366 MET A N 1
ATOM 2941 C CA . MET A 1 366 ? -32.646 3.222 32.313 1.00 82.81 366 MET A CA 1
ATOM 2942 C C . MET A 1 366 ? -31.920 1.992 32.844 1.00 82.81 366 MET A C 1
ATOM 2944 O O . MET A 1 366 ? -32.131 1.575 33.993 1.00 82.81 366 MET A O 1
ATOM 2948 N N . TYR A 1 367 ? -31.044 1.423 32.025 1.00 84.88 367 TYR A N 1
ATOM 2949 C CA . TYR A 1 367 ? -30.197 0.317 32.439 1.00 84.88 367 TYR A CA 1
ATOM 2950 C C . TYR A 1 367 ? -29.121 0.807 33.418 1.00 84.88 367 TYR A C 1
ATOM 2952 O O . TYR A 1 367 ? -28.238 1.576 33.049 1.00 84.88 367 TYR A O 1
ATOM 2960 N N . LYS A 1 368 ? -29.172 0.347 34.674 1.00 87.25 368 LYS A N 1
ATOM 2961 C CA . LYS A 1 368 ? -28.309 0.860 35.758 1.00 87.25 368 LYS A CA 1
ATOM 2962 C C . LYS A 1 368 ? -26.868 0.347 35.683 1.00 87.25 368 LYS A C 1
ATOM 2964 O O . LYS A 1 368 ? -26.645 -0.831 35.388 1.00 87.25 368 LYS A O 1
ATOM 2969 N N . VAL A 1 369 ? -25.893 1.169 36.091 1.00 85.44 369 VAL A N 1
ATOM 2970 C CA . VAL A 1 369 ? -24.457 0.804 36.096 1.00 85.44 369 VAL A CA 1
ATOM 2971 C C . VAL A 1 369 ? -24.174 -0.390 36.996 1.00 85.44 369 VAL A C 1
ATOM 2973 O O . VAL A 1 369 ? -23.542 -1.352 36.557 1.00 85.44 369 VAL A O 1
ATOM 2976 N N . GLY A 1 370 ? -24.749 -0.419 38.201 1.00 84.94 370 GLY A N 1
ATOM 2977 C CA . GLY A 1 370 ? -24.584 -1.548 39.123 1.00 84.94 370 GLY A CA 1
ATOM 2978 C C . GLY A 1 370 ? -25.076 -2.903 38.579 1.00 84.94 370 GLY A C 1
ATOM 2979 O O . GLY A 1 370 ? -24.601 -3.957 39.013 1.00 84.94 370 GLY A O 1
ATOM 2980 N N . TRP A 1 371 ? -26.004 -2.919 37.612 1.00 88.50 371 TRP A N 1
ATOM 2981 C CA . TRP A 1 371 ? -26.423 -4.157 36.941 1.00 88.50 371 TRP A CA 1
ATOM 2982 C C . TRP A 1 371 ? -25.345 -4.659 35.985 1.00 88.50 371 TRP A C 1
ATOM 2984 O O . TRP A 1 371 ? -24.981 -5.832 36.045 1.00 88.50 371 TRP A O 1
ATOM 2994 N N . ALA A 1 372 ? -24.778 -3.770 35.167 1.00 87.19 372 ALA A N 1
ATOM 2995 C CA . ALA A 1 372 ? -23.662 -4.103 34.286 1.00 87.19 372 ALA A CA 1
ATOM 2996 C C . ALA A 1 372 ? -22.437 -4.585 35.085 1.00 87.19 372 ALA A C 1
ATOM 2998 O O . ALA A 1 372 ? -21.837 -5.598 34.729 1.00 87.19 372 ALA A O 1
ATOM 2999 N N . GLU A 1 373 ? -22.108 -3.932 36.205 1.00 86.12 373 GLU A N 1
ATOM 3000 C CA . GLU A 1 373 ? -21.025 -4.369 37.098 1.00 86.12 373 GLU A CA 1
ATOM 3001 C C . GLU A 1 373 ? -21.271 -5.771 37.663 1.00 86.12 373 GLU A C 1
ATOM 3003 O O . GLU A 1 373 ? -20.359 -6.599 37.696 1.00 86.12 373 GLU A O 1
ATOM 3008 N N . SER A 1 374 ? -22.513 -6.065 38.059 1.00 86.62 374 SER A N 1
ATOM 3009 C CA . SER A 1 374 ? -22.897 -7.391 38.551 1.00 86.62 374 SER A CA 1
ATOM 3010 C C . SER A 1 374 ? -22.723 -8.470 37.479 1.00 86.62 374 SER A C 1
ATOM 3012 O O . SER A 1 374 ? -22.239 -9.559 37.787 1.00 86.62 374 SER A O 1
ATOM 3014 N N . VAL A 1 375 ? -23.071 -8.170 36.221 1.00 85.31 375 VAL A N 1
ATOM 3015 C CA . VAL A 1 375 ? -22.868 -9.083 35.083 1.00 85.31 375 VAL A CA 1
ATOM 3016 C C . VAL A 1 375 ? -21.375 -9.331 34.855 1.00 85.31 375 VAL A C 1
ATOM 3018 O O . VAL A 1 375 ? -20.958 -10.487 34.793 1.00 85.31 375 VAL A O 1
ATOM 3021 N N . VAL A 1 376 ? -20.546 -8.280 34.816 1.00 85.56 376 VAL A N 1
ATOM 3022 C CA . VAL A 1 376 ? -19.082 -8.416 34.669 1.00 85.56 376 VAL A CA 1
ATOM 3023 C C . VAL A 1 376 ? -18.489 -9.261 35.799 1.00 85.56 376 VAL A C 1
ATOM 3025 O O . VAL A 1 376 ? -17.679 -10.154 35.547 1.00 85.56 376 VAL A O 1
ATOM 3028 N N . GLN A 1 377 ? -18.905 -9.029 37.047 1.00 83.31 377 GLN A N 1
ATOM 3029 C CA . GLN A 1 377 ? -18.426 -9.798 38.198 1.00 83.31 377 GLN A CA 1
ATOM 3030 C C . GLN A 1 377 ? -18.864 -11.267 38.137 1.00 83.31 377 GLN A C 1
ATOM 3032 O O . GLN A 1 377 ? -18.035 -12.154 38.345 1.00 83.31 377 GLN A O 1
ATOM 3037 N N . ALA A 1 378 ? -20.132 -11.541 37.824 1.00 81.62 378 ALA A N 1
ATOM 3038 C CA . ALA A 1 378 ? -20.659 -12.902 37.734 1.00 81.62 378 ALA A CA 1
ATOM 3039 C C . ALA A 1 378 ? -19.975 -13.713 36.622 1.00 81.62 378 ALA A C 1
ATOM 3041 O O . ALA A 1 378 ? -19.620 -14.874 36.832 1.00 81.62 378 ALA A O 1
ATOM 3042 N N . LEU A 1 379 ? -19.735 -13.091 35.464 1.00 79.75 379 LEU A N 1
ATOM 3043 C CA . LEU A 1 379 ? -19.051 -13.722 34.332 1.00 79.75 379 LEU A CA 1
ATOM 3044 C C . LEU A 1 379 ? -17.529 -13.829 34.544 1.00 79.75 379 LEU A C 1
ATOM 3046 O O . LEU A 1 379 ? -16.895 -14.736 34.007 1.00 79.75 379 LEU A O 1
ATOM 3050 N N . GLY A 1 380 ? -16.937 -12.960 35.370 1.00 69.88 380 GLY A N 1
ATOM 3051 C CA . GLY A 1 380 ? -15.522 -13.022 35.753 1.00 69.88 380 GLY A CA 1
ATOM 3052 C C . GLY A 1 380 ? -15.196 -14.060 36.840 1.00 69.88 380 GLY A C 1
ATOM 3053 O O . GLY A 1 380 ? -14.111 -14.642 36.831 1.00 69.88 380 GLY A O 1
ATOM 3054 N N . GLN A 1 381 ? -16.118 -14.332 37.773 1.00 62.69 381 GLN A N 1
ATOM 3055 C CA . GLN A 1 381 ? -15.898 -15.246 38.911 1.00 62.69 381 GLN A CA 1
ATOM 3056 C C . GLN A 1 381 ? -15.928 -16.740 38.545 1.00 62.69 381 GLN A C 1
ATOM 3058 O O . GLN A 1 381 ? -15.337 -17.548 39.264 1.00 62.69 381 GLN A O 1
ATOM 3063 N N . GLN A 1 382 ? -16.540 -17.111 37.416 1.00 52.22 382 GLN A N 1
ATOM 3064 C CA . GLN A 1 382 ? -16.667 -18.500 36.934 1.00 52.22 382 GLN A CA 1
ATOM 3065 C C . GLN A 1 382 ? -15.317 -19.235 36.761 1.00 52.22 382 GLN A C 1
ATOM 3067 O O . GLN A 1 382 ? -15.278 -20.463 36.783 1.00 52.22 382 GLN A O 1
ATOM 3072 N N . ASN A 1 383 ? -14.199 -18.506 36.656 1.00 47.38 383 ASN A N 1
ATOM 3073 C CA . ASN A 1 383 ? -12.861 -19.083 36.481 1.00 47.38 383 ASN A CA 1
ATOM 3074 C C . ASN A 1 383 ? -12.056 -19.265 37.780 1.00 47.38 383 ASN A C 1
ATOM 3076 O O . ASN A 1 383 ? -10.974 -19.844 37.729 1.00 47.38 383 ASN A O 1
ATOM 3080 N N . ARG A 1 384 ? -12.544 -18.823 38.951 1.00 42.38 384 ARG A N 1
ATOM 3081 C CA . ARG A 1 384 ? -11.860 -19.122 40.231 1.00 42.38 384 ARG A CA 1
ATOM 3082 C C . ARG A 1 384 ? -12.208 -20.504 40.790 1.00 42.38 384 ARG A C 1
ATOM 3084 O O . ARG A 1 384 ? -11.467 -21.023 41.615 1.00 42.38 384 ARG A O 1
ATOM 3091 N N . THR A 1 385 ? -13.312 -21.105 40.350 1.00 35.81 385 THR A N 1
ATOM 3092 C CA . THR A 1 385 ? -13.892 -22.320 40.950 1.00 35.81 385 THR A CA 1
ATOM 3093 C C . THR A 1 385 ? -13.651 -23.616 40.169 1.00 35.81 385 THR A C 1
ATOM 3095 O O . THR A 1 385 ? -14.032 -24.677 40.653 1.00 35.81 385 THR A O 1
ATOM 3098 N N . LYS A 1 386 ? -12.960 -23.593 39.020 1.00 33.75 386 LYS A N 1
ATOM 3099 C CA . LYS A 1 386 ? -12.514 -24.811 38.310 1.00 33.75 386 LYS A CA 1
ATOM 3100 C C . LYS A 1 386 ? -10.990 -24.918 38.292 1.00 33.75 386 LYS A C 1
ATOM 3102 O O . LYS A 1 386 ? -10.346 -24.820 37.254 1.00 33.75 386 LYS A O 1
ATOM 3107 N N . GLY A 1 387 ? -10.419 -25.121 39.477 1.00 29.19 387 GLY A N 1
ATOM 3108 C CA . GLY A 1 387 ? -9.040 -25.564 39.635 1.00 29.19 387 GLY A CA 1
ATOM 3109 C C . GLY A 1 387 ? -8.915 -27.060 39.354 1.00 29.19 387 GLY A C 1
ATOM 3110 O O . GLY A 1 387 ? -9.309 -27.877 40.178 1.00 29.19 387 GLY A O 1
ATOM 3111 N N . VAL A 1 388 ? -8.313 -27.409 38.219 1.00 27.14 388 VAL A N 1
ATOM 3112 C CA . VAL A 1 388 ? -7.464 -28.599 38.102 1.00 27.14 388 VAL A CA 1
ATOM 3113 C C . VAL A 1 388 ? -6.171 -28.124 37.454 1.00 27.14 388 VAL A C 1
ATOM 3115 O O . VAL A 1 388 ? -6.187 -27.586 36.348 1.00 27.14 388 VAL A O 1
ATOM 3118 N N . LEU A 1 389 ? -5.066 -28.269 38.189 1.00 36.28 389 LEU A N 1
ATOM 3119 C CA . LEU A 1 389 ? -3.709 -28.057 37.699 1.00 36.28 389 LEU A CA 1
ATOM 3120 C C . LEU A 1 389 ? -3.519 -28.823 36.381 1.00 36.28 389 LEU A C 1
ATOM 3122 O O . LEU A 1 389 ? -3.497 -30.052 36.383 1.00 36.28 389 LEU A O 1
ATOM 3126 N N . SER A 1 390 ? -3.325 -28.108 35.275 1.00 24.98 390 SER A N 1
ATOM 3127 C CA . SER A 1 390 ? -2.657 -28.665 34.102 1.00 24.98 390 SER A CA 1
ATOM 3128 C C . SER A 1 390 ? -1.212 -28.185 34.129 1.00 24.98 390 SER A C 1
ATOM 3130 O O . SER A 1 390 ? -0.892 -27.040 33.817 1.00 24.98 390 SER A O 1
ATOM 3132 N N . THR A 1 391 ? -0.339 -29.071 34.593 1.00 26.12 391 THR A N 1
ATOM 3133 C CA . THR A 1 391 ? 1.113 -28.956 34.513 1.00 26.12 391 THR A CA 1
ATOM 3134 C C . THR A 1 391 ? 1.560 -29.238 33.081 1.00 26.12 391 THR A C 1
ATOM 3136 O O . THR A 1 391 ? 2.053 -30.321 32.787 1.00 26.12 391 THR A O 1
ATOM 3139 N N . THR A 1 392 ? 1.384 -28.273 32.184 1.00 24.91 392 THR A N 1
ATOM 3140 C CA . THR A 1 392 ? 2.110 -28.210 30.908 1.00 24.91 392 THR A CA 1
ATOM 3141 C C . THR A 1 392 ? 2.269 -26.739 30.526 1.00 24.91 392 THR A C 1
ATOM 3143 O O . THR A 1 392 ? 1.255 -26.060 30.357 1.00 24.91 392 THR A O 1
ATOM 3146 N N . PRO A 1 393 ? 3.499 -26.212 30.405 1.00 26.03 393 PRO A N 1
ATOM 3147 C CA . PRO A 1 393 ? 3.713 -24.829 30.015 1.00 26.03 393 PRO A CA 1
ATOM 3148 C C . PRO A 1 393 ? 3.480 -24.704 28.506 1.00 26.03 393 PRO A C 1
ATOM 3150 O O . PRO A 1 393 ? 4.378 -24.928 27.701 1.00 26.03 393 PRO A O 1
ATOM 3153 N N . THR A 1 394 ? 2.259 -24.365 28.109 1.00 26.05 394 THR A N 1
ATOM 3154 C CA . THR A 1 394 ? 2.002 -23.764 26.796 1.00 26.05 394 THR A CA 1
ATOM 3155 C C . THR A 1 394 ? 2.093 -22.247 26.948 1.00 26.05 394 THR A C 1
ATOM 3157 O O . THR A 1 394 ? 1.438 -21.712 27.848 1.00 26.05 394 THR A O 1
ATOM 3160 N N . PRO A 1 395 ? 2.875 -21.539 26.116 1.00 27.72 395 PRO A N 1
ATOM 3161 C CA . PRO A 1 395 ? 3.001 -20.095 26.218 1.00 27.72 395 PRO A CA 1
ATOM 3162 C C . PRO A 1 395 ? 1.658 -19.457 25.859 1.00 27.72 395 PRO A C 1
ATOM 3164 O O . PRO A 1 395 ? 1.218 -19.495 24.714 1.00 27.72 395 PRO A O 1
ATOM 3167 N N . SER A 1 396 ? 0.974 -18.912 26.863 1.00 31.94 396 SER A N 1
ATOM 3168 C CA . SER A 1 396 ? -0.194 -18.061 26.665 1.00 31.94 396 SER A CA 1
ATOM 3169 C C . SER A 1 396 ? 0.263 -16.693 26.162 1.00 31.94 396 SER A C 1
ATOM 3171 O O . SER A 1 396 ? 1.145 -16.086 26.768 1.00 31.94 396 SER A O 1
ATOM 3173 N N . GLU A 1 397 ? -0.387 -16.206 25.107 1.00 35.50 397 GLU A N 1
ATOM 3174 C CA . GLU A 1 397 ? -0.137 -14.975 24.333 1.00 35.50 397 GLU A CA 1
ATOM 3175 C C . GLU A 1 397 ? -0.226 -13.637 25.112 1.00 35.50 397 GLU A C 1
ATOM 3177 O O . GLU A 1 397 ? -0.439 -12.592 24.514 1.00 35.50 397 GLU A O 1
ATOM 3182 N N . PHE A 1 398 ? -0.061 -13.623 26.437 1.00 35.66 398 PHE A N 1
ATOM 3183 C CA . PHE A 1 398 ? -0.065 -12.402 27.261 1.00 35.66 398 PHE A CA 1
ATOM 3184 C C . PHE A 1 398 ? 0.932 -12.446 28.435 1.00 35.66 398 PHE A C 1
ATOM 3186 O O . PHE A 1 398 ? 0.730 -11.794 29.458 1.00 35.66 398 PHE A O 1
ATOM 3193 N N . GLY A 1 399 ? 2.017 -13.212 28.306 1.00 29.66 399 GLY A N 1
ATOM 3194 C CA . GLY A 1 399 ? 3.161 -13.129 29.214 1.00 29.66 399 GLY A CA 1
ATOM 3195 C C . GLY A 1 399 ? 4.310 -12.359 28.573 1.00 29.66 399 GLY A C 1
ATOM 3196 O O . GLY A 1 399 ? 5.140 -12.968 27.907 1.00 29.66 399 GLY A O 1
ATOM 3197 N N . GLU A 1 400 ? 4.378 -11.043 28.774 1.00 34.00 400 GLU A N 1
ATOM 3198 C CA . GLU A 1 400 ? 5.648 -10.329 28.608 1.00 34.00 400 GLU A CA 1
ATOM 3199 C C . GLU A 1 400 ? 6.513 -10.576 29.849 1.00 34.00 400 GLU A C 1
ATOM 3201 O O . GLU A 1 400 ? 6.042 -10.479 30.985 1.00 34.00 400 GLU A O 1
ATOM 3206 N N . MET A 1 401 ? 7.777 -10.938 29.620 1.00 27.00 401 MET A N 1
ATOM 3207 C CA . MET A 1 401 ? 8.793 -11.069 30.662 1.00 27.00 401 MET A CA 1
ATOM 3208 C C . MET A 1 401 ? 9.077 -9.682 31.246 1.00 27.00 401 MET A C 1
ATOM 3210 O O . MET A 1 401 ? 9.560 -8.801 30.539 1.00 27.00 401 MET A O 1
ATOM 3214 N N . THR A 1 402 ? 8.795 -9.483 32.530 1.00 35.50 402 THR A N 1
ATOM 3215 C CA . THR A 1 402 ? 9.399 -8.393 33.300 1.00 35.50 402 THR A CA 1
ATOM 3216 C C . THR A 1 402 ? 10.784 -8.838 33.776 1.00 35.50 402 THR A C 1
ATOM 3218 O O . THR A 1 402 ? 10.968 -9.998 34.151 1.00 35.50 402 THR A O 1
ATOM 3221 N N . ASP A 1 403 ? 11.753 -7.917 33.800 1.00 38.34 403 ASP A N 1
ATOM 3222 C CA . ASP A 1 403 ? 13.137 -8.156 34.263 1.00 38.34 403 ASP A CA 1
ATOM 3223 C C . ASP A 1 403 ? 13.238 -8.631 35.736 1.00 38.34 403 ASP A C 1
ATOM 3225 O O . ASP A 1 403 ? 14.307 -9.049 36.175 1.00 38.34 403 ASP A O 1
ATOM 3229 N N . ASP A 1 404 ? 12.127 -8.648 36.483 1.00 34.72 404 ASP A N 1
ATOM 3230 C CA . ASP A 1 404 ? 12.063 -9.040 37.899 1.00 34.72 404 ASP A CA 1
ATOM 3231 C C . ASP A 1 404 ? 11.485 -10.450 38.153 1.00 34.72 404 ASP A C 1
ATOM 3233 O O . ASP A 1 404 ? 11.215 -10.816 39.298 1.00 34.72 404 ASP A O 1
ATOM 3237 N N . GLY A 1 405 ? 11.269 -11.278 37.123 1.00 33.41 405 GLY A N 1
ATOM 3238 C CA . GLY A 1 405 ? 10.934 -12.703 37.302 1.00 33.41 405 GLY A CA 1
ATOM 3239 C C . GLY A 1 405 ? 9.603 -12.999 38.018 1.00 33.41 405 GLY A C 1
ATOM 3240 O O . GLY A 1 405 ? 9.333 -14.150 38.365 1.00 33.41 405 GLY A O 1
ATOM 3241 N N . SER A 1 406 ? 8.747 -11.993 38.223 1.00 30.61 406 SER A N 1
ATOM 3242 C CA . SER A 1 406 ? 7.384 -12.161 38.729 1.00 30.61 406 SER A CA 1
ATOM 3243 C C . SER A 1 406 ? 6.388 -12.059 37.578 1.00 30.61 406 SER A C 1
ATOM 3245 O O . SER A 1 406 ? 6.040 -10.987 37.088 1.00 30.61 406 SER A O 1
ATOM 3247 N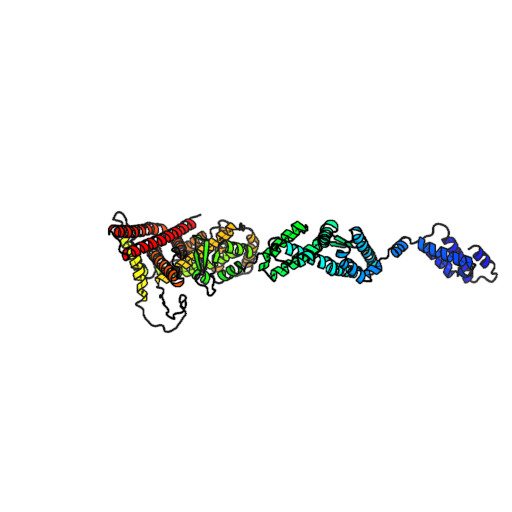 N . THR A 1 407 ? 5.923 -13.220 37.125 1.00 33.09 407 THR A N 1
ATOM 3248 C CA . THR A 1 407 ? 4.782 -13.345 36.217 1.00 33.09 407 THR A CA 1
ATOM 3249 C C . THR A 1 407 ? 3.510 -12.891 36.935 1.00 33.09 407 THR A C 1
ATOM 3251 O O . THR A 1 407 ? 2.825 -13.702 37.559 1.00 33.09 407 THR A O 1
ATOM 3254 N N . ASP A 1 408 ? 3.159 -11.609 36.830 1.00 32.75 408 ASP A N 1
ATOM 3255 C CA . ASP A 1 408 ? 1.795 -11.133 37.093 1.00 32.75 408 ASP A CA 1
ATOM 3256 C C . ASP A 1 408 ? 0.879 -11.658 35.967 1.00 32.75 408 ASP A C 1
ATOM 3258 O O . ASP A 1 408 ? 0.468 -10.947 35.049 1.00 32.75 408 ASP A O 1
ATOM 3262 N N . GLN A 1 409 ? 0.596 -12.965 36.002 1.00 36.72 409 GLN A N 1
ATOM 3263 C CA . GLN A 1 409 ? -0.370 -13.623 35.127 1.00 36.72 409 GLN A CA 1
ATOM 3264 C C . GLN A 1 409 ? -1.770 -13.139 35.500 1.00 36.72 409 GLN A C 1
ATOM 3266 O O . GLN A 1 409 ? -2.472 -13.733 36.319 1.00 36.72 409 GLN A O 1
ATOM 3271 N N . ILE A 1 410 ? -2.214 -12.051 34.879 1.00 45.75 410 ILE A N 1
ATOM 3272 C CA . ILE A 1 410 ? -3.635 -11.717 34.865 1.00 45.75 410 ILE A CA 1
ATOM 3273 C C . ILE A 1 410 ? -4.296 -12.756 33.962 1.00 45.75 410 ILE A C 1
ATOM 3275 O O . ILE A 1 410 ? -4.292 -12.631 32.740 1.00 45.75 410 ILE A O 1
ATOM 3279 N N . HIS A 1 411 ? -4.818 -13.824 34.564 1.00 49.50 411 HIS A N 1
ATOM 3280 C CA . HIS A 1 411 ? -5.608 -14.819 33.851 1.00 49.50 411 HIS A CA 1
ATOM 3281 C C . HIS A 1 411 ? -6.790 -14.116 33.168 1.00 49.50 411 HIS A C 1
ATOM 3283 O O . HIS A 1 411 ? -7.716 -13.666 33.843 1.00 49.50 411 HIS A O 1
ATOM 3289 N N . ALA A 1 412 ? -6.751 -14.004 31.837 1.00 60.91 412 ALA A N 1
ATOM 3290 C CA . ALA A 1 412 ? -7.849 -13.441 31.059 1.00 60.91 412 ALA A CA 1
ATOM 3291 C C . ALA A 1 412 ? -9.136 -14.232 31.346 1.00 60.91 412 ALA A C 1
ATOM 3293 O O . ALA A 1 412 ? -9.175 -15.459 31.181 1.00 60.91 412 ALA A O 1
ATOM 3294 N N . THR A 1 413 ? -10.182 -13.544 31.806 1.00 78.19 413 THR A N 1
ATOM 3295 C CA . THR A 1 413 ? -11.470 -14.180 32.099 1.00 78.19 413 THR A CA 1
ATOM 3296 C C . THR A 1 413 ? -12.141 -14.661 30.810 1.00 78.19 413 THR A C 1
ATOM 3298 O O . THR A 1 413 ? -11.797 -14.232 29.707 1.00 78.19 413 THR A O 1
ATOM 3301 N N . HIS A 1 414 ? -13.118 -15.565 30.925 1.00 81.25 414 HIS A N 1
ATOM 3302 C CA . HIS A 1 414 ? -13.899 -16.004 29.763 1.00 81.25 414 HIS A CA 1
ATOM 3303 C C . HIS A 1 414 ? -14.575 -14.809 29.061 1.00 81.25 414 HIS A C 1
ATOM 3305 O O . HIS A 1 414 ? -14.562 -14.714 27.836 1.00 81.25 414 HIS A O 1
ATOM 3311 N N . PHE A 1 415 ? -15.050 -13.838 29.848 1.00 86.62 415 PHE A N 1
ATOM 3312 C CA . PHE A 1 415 ? -15.621 -12.590 29.347 1.00 86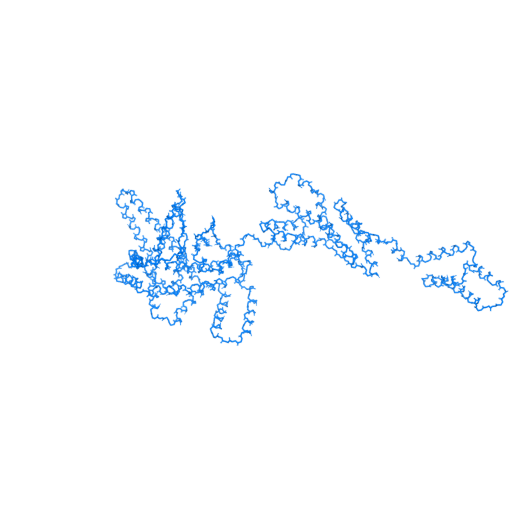.62 415 PHE A CA 1
ATOM 3313 C C . PHE A 1 415 ? -14.582 -11.669 28.680 1.00 86.62 415 PHE A C 1
ATOM 3315 O O . PHE A 1 415 ? -14.886 -11.040 27.670 1.00 86.62 415 PHE A O 1
ATOM 3322 N N . ASP A 1 416 ? -13.333 -11.637 29.165 1.00 83.94 416 ASP A N 1
ATOM 3323 C CA . ASP A 1 416 ? -12.246 -10.906 28.490 1.00 83.94 416 ASP A CA 1
ATOM 3324 C C . ASP A 1 416 ? -11.934 -11.500 27.111 1.00 83.94 416 ASP A C 1
ATOM 3326 O O . ASP A 1 416 ? -11.713 -10.756 26.156 1.00 83.94 416 ASP A O 1
ATOM 3330 N N . LYS A 1 417 ? -11.955 -12.834 26.981 1.00 86.12 417 LYS A N 1
ATOM 3331 C CA . LYS A 1 417 ? -11.798 -13.506 25.681 1.00 86.12 417 LYS A CA 1
ATOM 3332 C C . LYS A 1 417 ? -12.946 -13.158 24.735 1.00 86.12 417 LYS A C 1
ATOM 3334 O O . LYS A 1 417 ? -12.703 -12.882 23.564 1.00 86.12 417 LYS A O 1
ATOM 3339 N N . PHE A 1 418 ? -14.178 -13.112 25.241 1.00 90.44 418 PHE A N 1
ATOM 3340 C CA . PHE A 1 418 ? -15.337 -12.674 24.463 1.00 90.44 418 PHE A CA 1
ATOM 3341 C C . PHE A 1 418 ? -15.186 -11.225 23.973 1.00 90.44 418 PHE A C 1
ATOM 3343 O O . PHE A 1 418 ? -15.351 -10.964 22.781 1.00 90.44 418 PHE A O 1
ATOM 3350 N N . ARG A 1 419 ? -14.751 -10.305 24.847 1.00 90.69 419 ARG A N 1
ATOM 3351 C CA . ARG A 1 419 ? -14.422 -8.920 24.468 1.00 90.69 419 ARG A CA 1
ATOM 3352 C C . ARG A 1 419 ? -13.378 -8.874 23.350 1.00 90.69 419 ARG A C 1
ATOM 3354 O O . ARG A 1 419 ? -13.597 -8.201 22.350 1.00 90.69 419 ARG A O 1
ATOM 3361 N N . GLN A 1 420 ? -12.282 -9.626 23.478 1.00 89.06 420 GLN A N 1
ATOM 3362 C CA . GLN A 1 420 ? -11.226 -9.691 22.459 1.00 89.06 420 GLN A CA 1
ATOM 3363 C C . GLN A 1 420 ? -11.736 -10.205 21.108 1.00 89.06 420 GLN A C 1
ATOM 3365 O O . GLN A 1 420 ? -11.320 -9.693 20.071 1.00 89.06 420 GLN A O 1
ATOM 3370 N N . ILE A 1 421 ? -12.643 -11.187 21.098 1.00 92.50 421 ILE A N 1
ATOM 3371 C CA . ILE A 1 421 ? -13.249 -11.696 19.861 1.00 92.50 421 ILE A CA 1
ATOM 3372 C C . ILE A 1 421 ? -14.039 -10.588 19.156 1.00 92.50 421 ILE A C 1
ATOM 3374 O O . ILE A 1 421 ? -13.879 -10.417 17.947 1.00 92.50 421 ILE A O 1
ATOM 3378 N N . ILE A 1 422 ? -14.838 -9.808 19.892 1.00 93.94 422 ILE A N 1
ATOM 3379 C CA . ILE A 1 422 ? -15.591 -8.682 19.319 1.00 93.94 422 ILE A CA 1
ATOM 3380 C C . ILE A 1 422 ? -14.638 -7.582 18.835 1.00 93.94 422 ILE A C 1
ATOM 3382 O O . ILE A 1 422 ? -14.805 -7.090 17.720 1.00 93.94 422 ILE A O 1
ATOM 3386 N N . THR A 1 423 ? -13.592 -7.253 19.602 1.00 92.56 423 THR A N 1
ATOM 3387 C CA . THR A 1 423 ? -12.549 -6.307 19.169 1.00 92.56 423 THR A CA 1
ATOM 3388 C C . THR A 1 423 ? -11.896 -6.746 17.860 1.00 92.56 423 THR A C 1
ATOM 3390 O O . THR A 1 423 ? -11.702 -5.935 16.961 1.00 92.56 423 THR A O 1
ATOM 3393 N N . GLN A 1 424 ? -11.592 -8.036 17.717 1.00 93.69 424 GLN A N 1
ATOM 3394 C CA . GLN A 1 424 ? -11.014 -8.596 16.497 1.00 93.69 424 GLN A CA 1
ATOM 3395 C C . GLN A 1 424 ? -11.992 -8.531 15.312 1.00 93.69 424 GLN A C 1
ATOM 3397 O O . GLN A 1 424 ? -11.586 -8.204 14.201 1.00 93.69 424 GLN A O 1
ATOM 3402 N N . ILE A 1 425 ? -13.287 -8.789 15.525 1.00 93.81 425 ILE A N 1
ATOM 3403 C CA . ILE A 1 425 ? -14.307 -8.582 14.482 1.00 93.81 425 ILE A CA 1
ATOM 3404 C C . ILE A 1 425 ? -14.293 -7.119 14.017 1.00 93.81 425 ILE A C 1
ATOM 3406 O O . ILE A 1 425 ? -14.215 -6.863 12.816 1.00 93.81 425 ILE A O 1
ATOM 3410 N N . GLY A 1 426 ? -14.288 -6.166 14.952 1.00 92.50 426 GLY A N 1
ATOM 3411 C CA . GLY A 1 426 ? -14.246 -4.746 14.614 1.00 92.50 426 GLY A CA 1
ATOM 3412 C C . GLY A 1 426 ? -12.965 -4.324 13.902 1.00 92.50 426 GLY A C 1
ATOM 3413 O O . GLY A 1 426 ? -13.043 -3.674 12.868 1.00 92.50 426 GLY A O 1
ATOM 3414 N N . ASN A 1 427 ? -11.796 -4.767 14.370 1.00 92.88 427 ASN A N 1
ATOM 3415 C CA . ASN A 1 427 ? -10.513 -4.537 13.698 1.00 92.88 427 ASN A CA 1
ATOM 3416 C C . ASN A 1 427 ? -10.530 -5.033 12.241 1.00 92.88 427 ASN A C 1
ATOM 3418 O O . ASN A 1 427 ? -10.051 -4.332 11.352 1.00 92.88 427 ASN A O 1
ATOM 3422 N N . ALA A 1 428 ? -11.103 -6.215 11.981 1.00 92.50 428 ALA A N 1
ATOM 3423 C CA . ALA A 1 428 ? -11.210 -6.763 10.631 1.00 92.50 428 ALA A CA 1
ATOM 3424 C C . ALA A 1 428 ? -12.087 -5.889 9.719 1.00 92.50 428 ALA A C 1
ATOM 3426 O O . ALA A 1 428 ? -11.695 -5.585 8.596 1.00 92.50 428 ALA A O 1
ATOM 3427 N N . ILE A 1 429 ? -13.247 -5.446 10.206 1.00 90.44 429 ILE A N 1
ATOM 3428 C CA . ILE A 1 429 ? -14.177 -4.610 9.430 1.00 90.44 429 ILE A CA 1
ATOM 3429 C C . ILE A 1 429 ? -13.602 -3.218 9.198 1.00 90.44 429 ILE A C 1
ATOM 3431 O O . ILE A 1 429 ? -13.648 -2.706 8.081 1.00 90.44 429 ILE A O 1
ATOM 3435 N N . SER A 1 430 ? -13.020 -2.614 10.232 1.00 90.06 430 SER A N 1
ATOM 3436 C CA . SER A 1 430 ? -12.379 -1.307 10.127 1.00 90.06 430 SER A CA 1
ATOM 3437 C C . SER A 1 430 ? -11.173 -1.334 9.193 1.00 90.06 430 SER A C 1
ATOM 3439 O O . SER A 1 430 ? -10.932 -0.347 8.506 1.00 90.06 430 SER A O 1
ATOM 3441 N N . PHE A 1 431 ? -10.455 -2.458 9.101 1.00 90.88 431 PHE A N 1
ATOM 3442 C CA . PHE A 1 431 ? -9.398 -2.631 8.108 1.00 90.88 431 PHE A CA 1
ATOM 3443 C C . PHE A 1 431 ? -9.944 -2.618 6.680 1.00 90.88 431 PHE A C 1
ATOM 3445 O O . PHE A 1 431 ? -9.428 -1.873 5.853 1.00 90.88 431 PHE A O 1
ATOM 3452 N N . ILE A 1 432 ? -11.013 -3.374 6.395 1.00 87.19 432 ILE A N 1
ATOM 3453 C CA . ILE A 1 432 ? -11.666 -3.340 5.075 1.00 87.19 432 ILE A CA 1
ATOM 3454 C C . ILE A 1 432 ? -12.135 -1.933 4.741 1.00 87.19 432 ILE A C 1
ATOM 3456 O O . ILE A 1 432 ? -11.879 -1.449 3.644 1.00 87.19 432 ILE A O 1
ATOM 3460 N N . ARG A 1 433 ? -12.757 -1.253 5.703 1.00 86.00 433 ARG A N 1
ATOM 3461 C CA . ARG A 1 433 ? -13.203 0.125 5.530 1.00 86.00 433 ARG A CA 1
ATOM 3462 C C . ARG A 1 433 ? -12.046 1.065 5.185 1.00 86.00 433 ARG A C 1
ATOM 3464 O O . ARG A 1 433 ? -12.157 1.809 4.221 1.00 86.00 433 ARG A O 1
ATOM 3471 N N . LEU A 1 434 ? -10.954 1.034 5.951 1.00 87.56 434 LEU A N 1
ATOM 3472 C CA . LEU A 1 434 ? -9.780 1.877 5.696 1.00 87.56 434 LEU A CA 1
ATOM 3473 C C . LEU A 1 434 ? -9.139 1.556 4.343 1.00 87.56 434 LEU A C 1
ATOM 3475 O O . LEU A 1 434 ? -8.712 2.461 3.639 1.00 87.56 434 LEU A O 1
ATOM 3479 N N . LEU A 1 435 ? -9.111 0.282 3.952 1.00 85.62 435 LEU A N 1
ATOM 3480 C CA . LEU A 1 435 ? -8.603 -0.138 2.651 1.00 85.62 435 LEU A CA 1
ATOM 3481 C C . LEU A 1 435 ? -9.493 0.351 1.495 1.00 85.62 435 LEU A C 1
ATOM 3483 O O . LEU A 1 435 ? -8.967 0.771 0.470 1.00 85.62 435 LEU A O 1
ATOM 3487 N N . CYS A 1 436 ? -10.819 0.336 1.660 1.00 80.31 436 CYS A N 1
ATOM 3488 C CA . CYS A 1 436 ? -11.757 0.880 0.672 1.00 80.31 436 CYS A CA 1
ATOM 3489 C C . CYS A 1 436 ? -11.648 2.406 0.585 1.00 80.31 436 CYS A C 1
ATOM 3491 O O . CYS A 1 436 ? -11.534 2.937 -0.512 1.00 80.31 436 CYS A O 1
ATOM 3493 N N . GLN A 1 437 ? -11.565 3.099 1.726 1.00 82.56 437 GLN A N 1
ATOM 3494 C CA . GLN A 1 437 ? -11.329 4.545 1.766 1.00 82.56 437 GLN A CA 1
ATOM 3495 C C . GLN A 1 437 ? -10.006 4.909 1.071 1.00 82.56 437 GLN A C 1
ATOM 3497 O O . GLN A 1 437 ? -9.953 5.852 0.290 1.00 82.56 437 GLN A O 1
ATOM 3502 N N . ALA A 1 438 ? -8.943 4.129 1.295 1.00 82.12 438 ALA A N 1
ATOM 3503 C CA . ALA A 1 438 ? -7.677 4.324 0.598 1.00 82.12 438 ALA A CA 1
ATOM 3504 C C . ALA A 1 438 ? -7.803 4.093 -0.917 1.00 82.12 438 ALA A C 1
ATOM 3506 O O . ALA A 1 438 ? -7.091 4.733 -1.684 1.00 82.12 438 ALA A O 1
ATOM 3507 N N . ALA A 1 439 ? -8.673 3.190 -1.371 1.00 75.81 439 ALA A N 1
ATOM 3508 C CA . ALA A 1 439 ? -8.922 2.996 -2.798 1.00 75.81 439 ALA A CA 1
ATOM 3509 C C . ALA A 1 439 ? -9.647 4.200 -3.417 1.00 75.81 439 ALA A C 1
ATOM 3511 O O . ALA A 1 439 ? -9.226 4.676 -4.469 1.00 75.81 439 ALA A O 1
ATOM 3512 N N . GLU A 1 440 ? -10.667 4.723 -2.730 1.00 73.44 440 GLU A N 1
ATOM 3513 C CA . GLU A 1 440 ? -11.427 5.909 -3.149 1.00 73.44 440 GLU A CA 1
ATOM 3514 C C . GLU A 1 440 ? -10.541 7.162 -3.241 1.00 73.44 440 GLU A C 1
ATOM 3516 O O . GLU A 1 440 ? -10.575 7.872 -4.243 1.00 73.44 440 GLU A O 1
ATOM 3521 N N . GLU A 1 441 ? -9.697 7.414 -2.234 1.00 75.19 441 GLU A N 1
ATOM 3522 C CA . GLU A 1 441 ? -8.819 8.595 -2.186 1.00 75.19 441 GLU A CA 1
ATOM 3523 C C . GLU A 1 441 ? -7.734 8.612 -3.273 1.00 75.19 441 GLU A C 1
ATOM 3525 O O . GLU A 1 441 ? -7.176 9.668 -3.566 1.00 75.19 441 GLU A O 1
ATOM 3530 N N . ASN A 1 442 ? -7.413 7.461 -3.869 1.00 65.75 442 ASN A N 1
ATOM 3531 C CA . ASN A 1 442 ? -6.389 7.359 -4.908 1.00 65.75 442 ASN A CA 1
ATOM 3532 C C . ASN A 1 442 ? -6.942 7.426 -6.336 1.00 65.75 442 ASN A C 1
ATOM 3534 O O . ASN A 1 442 ? -6.172 7.180 -7.262 1.00 65.75 442 ASN A O 1
ATOM 3538 N N . GLU A 1 443 ? -8.237 7.724 -6.519 1.00 59.66 443 GLU A N 1
ATOM 3539 C CA . GLU A 1 443 ? -8.906 7.753 -7.834 1.00 59.66 443 GLU A CA 1
ATOM 3540 C C . GLU A 1 443 ? -8.622 6.488 -8.668 1.00 59.66 443 GLU A C 1
ATOM 3542 O O . GLU A 1 443 ? -8.584 6.531 -9.898 1.00 59.66 443 GLU A O 1
ATOM 3547 N N . ILE A 1 444 ? -8.385 5.345 -8.006 1.00 55.19 444 ILE A N 1
ATOM 3548 C CA . ILE A 1 444 ? -8.157 4.071 -8.689 1.00 55.19 444 ILE A CA 1
ATOM 3549 C C . ILE A 1 444 ? -9.512 3.651 -9.232 1.00 55.19 444 ILE A C 1
ATOM 3551 O O . ILE A 1 444 ? -10.317 3.043 -8.524 1.00 55.19 444 ILE A O 1
ATOM 3555 N N . ASP A 1 445 ? -9.769 4.047 -10.476 1.00 44.00 445 ASP A N 1
ATOM 3556 C CA . ASP A 1 445 ? -11.031 3.801 -11.139 1.00 44.00 445 ASP A CA 1
ATOM 3557 C C . ASP A 1 445 ? -11.302 2.295 -11.102 1.00 44.00 445 ASP A C 1
ATOM 3559 O O . ASP A 1 445 ? -10.488 1.477 -11.549 1.00 44.00 445 ASP A O 1
ATOM 3563 N N . HIS A 1 446 ? -12.448 1.912 -10.532 1.00 47.94 446 HIS A N 1
ATOM 3564 C CA . HIS A 1 446 ? -12.842 0.513 -10.347 1.00 47.94 446 HIS A CA 1
ATOM 3565 C C . HIS A 1 446 ? -12.871 -0.269 -11.679 1.00 47.94 446 HIS A C 1
ATOM 3567 O O . HIS A 1 446 ? -12.992 -1.490 -11.670 1.00 47.94 446 HIS A O 1
ATOM 3573 N N . LEU A 1 447 ? -12.745 0.433 -12.811 1.00 42.84 447 LEU A N 1
ATOM 3574 C CA . LEU A 1 447 ? -12.903 0.006 -14.195 1.00 42.84 447 LEU A CA 1
ATOM 3575 C C . LEU A 1 447 ? -11.667 -0.648 -14.852 1.00 42.84 447 LEU A C 1
ATOM 3577 O O . LEU A 1 447 ? -11.857 -1.467 -15.753 1.00 42.84 447 LEU A O 1
ATOM 3581 N N . GLU A 1 448 ? -10.422 -0.381 -14.432 1.00 42.78 448 GLU A N 1
ATOM 3582 C CA . GLU A 1 448 ? -9.244 -0.837 -15.212 1.00 42.78 448 GLU A CA 1
ATOM 3583 C C . GLU A 1 448 ? -8.893 -2.334 -15.063 1.00 42.78 448 GLU A C 1
ATOM 3585 O O . GLU A 1 448 ? -8.246 -2.910 -15.941 1.00 42.78 448 GLU A O 1
ATOM 3590 N N . LEU A 1 449 ? -9.363 -3.020 -14.011 1.00 45.47 449 LEU A N 1
ATOM 3591 C CA . LEU A 1 449 ? -9.105 -4.461 -13.809 1.00 45.47 449 LEU A CA 1
ATOM 3592 C C . LEU A 1 449 ? -10.190 -5.399 -14.369 1.00 45.47 449 LEU A C 1
ATOM 3594 O O . LEU A 1 449 ? -9.979 -6.618 -14.430 1.00 45.47 449 LEU A O 1
ATOM 3598 N N . PHE A 1 450 ? -11.342 -4.865 -14.784 1.00 49.06 450 PHE A N 1
ATOM 3599 C CA . PHE A 1 450 ? -12.498 -5.665 -15.207 1.00 49.06 450 PHE A CA 1
ATOM 3600 C C . PHE A 1 450 ? -12.246 -6.590 -16.408 1.00 49.06 450 PHE A C 1
ATOM 3602 O O . PHE A 1 450 ? -12.709 -7.733 -16.364 1.00 49.06 450 PHE A O 1
ATOM 3609 N N . PRO A 1 451 ? -11.517 -6.186 -17.468 1.00 49.31 451 PRO A N 1
ATOM 3610 C CA . PRO A 1 451 ? -11.386 -7.028 -18.658 1.00 49.31 451 PRO A CA 1
ATOM 3611 C C . PRO A 1 451 ? -10.587 -8.315 -18.408 1.00 49.31 451 PRO A C 1
ATOM 3613 O O . PRO A 1 451 ? -10.955 -9.382 -18.901 1.00 49.31 451 PRO A O 1
ATOM 3616 N N . SER A 1 452 ? -9.514 -8.235 -17.616 1.00 42.50 452 SER A N 1
ATOM 3617 C CA . SER A 1 452 ? -8.579 -9.350 -17.414 1.00 42.50 452 SER A CA 1
ATOM 3618 C C . SER A 1 452 ? -9.095 -10.388 -16.417 1.00 42.50 452 SER A C 1
ATOM 3620 O O . SER A 1 452 ? -8.955 -11.585 -16.662 1.00 42.50 452 SER A O 1
ATOM 3622 N N . ILE A 1 453 ? -9.740 -9.956 -15.324 1.00 44.41 453 ILE A N 1
ATOM 3623 C CA . ILE A 1 453 ? -10.323 -10.875 -14.332 1.00 44.41 453 ILE A CA 1
ATOM 3624 C C . ILE A 1 453 ? -11.575 -11.551 -14.893 1.00 44.41 453 ILE A C 1
ATOM 3626 O O . ILE A 1 453 ? -11.722 -12.762 -14.744 1.00 44.41 453 ILE A O 1
ATOM 3630 N N . LYS A 1 454 ? -12.439 -10.807 -15.601 1.00 44.44 454 LYS A N 1
ATOM 3631 C CA . LYS A 1 454 ? -13.627 -11.371 -16.255 1.00 44.44 454 LYS A CA 1
ATOM 3632 C C . LYS A 1 454 ? -13.249 -12.490 -17.227 1.00 44.44 454 LYS A C 1
ATOM 3634 O O . LYS A 1 454 ? -13.810 -13.576 -17.143 1.00 44.44 454 LYS A O 1
ATOM 3639 N N . LYS A 1 455 ? -12.233 -12.257 -18.063 1.00 51.53 455 LYS A N 1
ATOM 3640 C CA . LYS A 1 455 ? -11.718 -13.260 -19.001 1.00 51.53 455 LYS A CA 1
ATOM 3641 C C . LYS A 1 455 ? -11.152 -14.490 -18.283 1.00 51.53 455 LYS A C 1
ATOM 3643 O O . LYS A 1 455 ? -11.497 -15.610 -18.630 1.00 51.53 455 LYS A O 1
ATOM 3648 N N . HIS A 1 456 ? -10.354 -14.294 -17.232 1.00 48.16 456 HIS A N 1
ATOM 3649 C CA . HIS A 1 456 ? -9.781 -15.410 -16.473 1.00 48.16 456 HIS A CA 1
ATOM 3650 C C . HIS A 1 456 ? -10.847 -16.239 -15.729 1.00 48.16 456 HIS A C 1
ATOM 3652 O O . HIS A 1 456 ? -10.693 -17.446 -15.558 1.00 48.16 456 HIS A O 1
ATOM 3658 N N . MET A 1 457 ? -11.948 -15.610 -15.305 1.00 42.75 457 MET A N 1
ATOM 3659 C CA . MET A 1 457 ? -13.091 -16.289 -14.685 1.00 42.75 457 MET A CA 1
ATOM 3660 C C . MET A 1 457 ? -13.951 -17.047 -15.709 1.00 42.75 457 MET A C 1
ATOM 3662 O O . MET A 1 457 ? -14.369 -18.166 -15.423 1.00 42.75 457 MET A O 1
ATOM 3666 N N . GLU A 1 458 ? -14.159 -16.490 -16.905 1.00 53.97 458 GLU A N 1
ATOM 3667 C CA . GLU A 1 458 ? -14.814 -17.171 -18.037 1.00 53.97 458 GLU A CA 1
ATOM 3668 C C . GLU A 1 458 ? -13.989 -18.390 -18.521 1.00 53.97 458 GLU A C 1
ATOM 3670 O O . GLU A 1 458 ? -14.541 -19.454 -18.823 1.00 53.97 458 GLU A O 1
ATOM 3675 N N . ASP A 1 459 ? -12.656 -18.287 -18.498 1.00 52.50 459 ASP A N 1
ATOM 3676 C CA . ASP A 1 459 ? -11.725 -19.384 -18.808 1.00 52.50 459 ASP A CA 1
ATOM 3677 C C . ASP A 1 459 ? -11.741 -20.507 -17.734 1.00 52.50 459 ASP A C 1
ATOM 3679 O O . ASP A 1 459 ? -11.532 -21.691 -18.023 1.00 52.50 459 ASP A O 1
ATOM 3683 N N . LEU A 1 460 ? -12.034 -20.172 -16.472 1.00 47.19 460 LEU A N 1
ATOM 3684 C CA . LEU A 1 460 ? -12.188 -21.140 -15.372 1.00 47.19 460 LEU A CA 1
ATOM 3685 C C . LEU A 1 460 ? -13.553 -21.856 -15.399 1.00 47.19 460 LEU A C 1
ATOM 3687 O O . LEU A 1 460 ? -13.628 -23.052 -15.098 1.00 47.19 460 LEU A O 1
ATOM 3691 N N . GLU A 1 461 ? -14.618 -21.156 -15.804 1.00 52.16 461 GLU A N 1
ATOM 3692 C CA . GLU A 1 461 ? -15.953 -21.734 -16.047 1.00 52.16 461 GLU A CA 1
ATOM 3693 C C . GLU A 1 461 ? -15.935 -22.735 -17.220 1.00 52.16 461 GLU A C 1
ATOM 3695 O O . GLU A 1 461 ? -16.646 -23.738 -17.195 1.00 52.16 461 GLU A O 1
ATOM 3700 N N . SER A 1 462 ? -15.084 -22.508 -18.224 1.00 55.00 462 SER A N 1
ATOM 3701 C CA . SER A 1 462 ? -14.960 -23.373 -19.407 1.00 55.00 462 SER A CA 1
ATOM 3702 C C . SER A 1 462 ? -13.998 -24.557 -19.231 1.00 55.00 462 SER A C 1
ATOM 3704 O O . SER A 1 462 ? -14.124 -25.554 -19.945 1.00 55.00 462 SER A O 1
ATOM 3706 N N . SER A 1 463 ? -13.073 -24.502 -18.267 1.00 49.03 463 SER A N 1
ATOM 3707 C CA . SER A 1 463 ? -12.083 -25.566 -18.016 1.00 49.03 463 SER A CA 1
ATOM 3708 C C . SER A 1 463 ? -12.482 -26.567 -16.922 1.00 49.03 463 SER A C 1
ATOM 3710 O O . SER A 1 463 ? -11.923 -27.664 -16.862 1.00 49.03 463 SER A O 1
ATOM 3712 N N . SER A 1 464 ? -13.474 -26.251 -16.082 1.00 45.78 464 SER A N 1
ATOM 3713 C CA . SER A 1 464 ? -13.934 -27.126 -14.994 1.00 45.78 464 SER A CA 1
ATOM 3714 C C . SER A 1 464 ? -15.272 -27.810 -15.317 1.00 45.78 464 SER A C 1
ATOM 3716 O O . SER A 1 464 ? -16.343 -27.407 -14.880 1.00 45.78 464 SER A O 1
ATOM 3718 N N . GLY A 1 465 ? -15.214 -28.911 -16.069 1.00 46.84 465 GLY A N 1
ATOM 3719 C CA . GLY A 1 465 ? -16.377 -29.724 -16.461 1.00 46.84 465 GLY A CA 1
ATOM 3720 C C . GLY A 1 465 ? -17.067 -30.527 -15.341 1.00 46.84 465 GLY A C 1
ATOM 3721 O O . GLY A 1 465 ? -17.500 -31.648 -15.597 1.00 46.84 465 GLY A O 1
ATOM 3722 N N . ILE A 1 466 ? -17.171 -30.015 -14.107 1.00 40.94 466 ILE A N 1
ATOM 3723 C CA . ILE A 1 466 ? -17.907 -30.680 -13.013 1.00 40.94 466 ILE A CA 1
ATOM 3724 C C . ILE A 1 466 ? -18.750 -29.653 -12.233 1.00 40.94 466 ILE A C 1
ATOM 3726 O O . ILE A 1 466 ? -18.183 -28.792 -11.556 1.00 40.94 466 ILE A O 1
ATOM 3730 N N . PRO A 1 467 ? -20.093 -29.760 -12.232 1.00 45.19 467 PRO A N 1
ATOM 3731 C CA . PRO A 1 467 ? -20.947 -28.909 -11.419 1.00 45.19 467 PRO A CA 1
ATOM 3732 C C . PRO A 1 467 ? -20.987 -29.456 -9.986 1.00 45.19 467 PRO A C 1
ATOM 3734 O O . PRO A 1 467 ? -21.746 -30.364 -9.662 1.00 45.19 467 PRO A O 1
ATOM 3737 N N . SER A 1 468 ? -20.156 -28.910 -9.098 1.00 48.16 468 SER A N 1
ATOM 3738 C CA . SER A 1 468 ? -20.466 -28.948 -7.668 1.00 48.16 468 SER A CA 1
ATOM 3739 C C . SER A 1 468 ? -21.318 -27.720 -7.366 1.00 48.16 468 SER A C 1
ATOM 3741 O O . SER A 1 468 ? -20.811 -26.598 -7.346 1.00 48.16 468 SER A O 1
ATOM 3743 N N . ASP A 1 469 ? -22.617 -27.917 -7.135 1.00 52.75 469 ASP A N 1
ATOM 3744 C CA . ASP A 1 469 ? -23.592 -26.843 -6.869 1.00 52.75 469 ASP A CA 1
ATOM 3745 C C . ASP A 1 469 ? -23.121 -25.849 -5.792 1.00 52.75 469 ASP A C 1
ATOM 3747 O O . ASP A 1 469 ? -23.455 -24.668 -5.822 1.00 52.75 469 ASP A O 1
ATOM 3751 N N . LYS A 1 470 ? -22.266 -26.284 -4.857 1.00 44.03 470 LYS A N 1
ATOM 3752 C CA . LYS A 1 470 ? -21.710 -25.423 -3.804 1.00 44.03 470 LYS A CA 1
ATOM 3753 C C . LYS A 1 470 ? -20.568 -24.518 -4.265 1.00 44.03 470 LYS A C 1
ATOM 3755 O O . LYS A 1 470 ? -20.349 -23.491 -3.625 1.00 44.03 470 LYS A O 1
ATOM 3760 N N . SER A 1 471 ? -19.779 -24.884 -5.275 1.00 42.75 471 SER A N 1
ATOM 3761 C CA . SER A 1 471 ? -18.740 -23.999 -5.828 1.00 42.75 471 SER A CA 1
ATOM 3762 C C . SER A 1 471 ? -19.326 -23.055 -6.868 1.00 42.75 471 SER A C 1
ATOM 3764 O O . SER A 1 471 ? -18.982 -21.882 -6.840 1.00 42.75 471 SER A O 1
ATOM 3766 N N . ALA A 1 472 ? -20.279 -23.517 -7.684 1.00 45.12 472 ALA A N 1
ATOM 3767 C CA . ALA A 1 472 ? -21.014 -22.672 -8.626 1.00 45.12 472 ALA A CA 1
ATOM 3768 C C . ALA A 1 472 ? -21.876 -21.618 -7.909 1.00 45.12 472 ALA A C 1
ATOM 3770 O O . ALA A 1 472 ? -21.846 -20.451 -8.284 1.00 45.12 472 ALA A O 1
ATOM 3771 N N . TYR A 1 473 ? -22.557 -21.980 -6.812 1.00 46.12 473 TYR A N 1
ATOM 3772 C CA . TYR A 1 473 ? -23.281 -21.013 -5.978 1.00 46.12 473 TYR A CA 1
ATOM 3773 C C . TYR A 1 473 ? -22.341 -19.995 -5.324 1.00 46.12 473 TYR A C 1
ATOM 3775 O O . TYR A 1 473 ? -22.616 -18.803 -5.352 1.00 46.12 473 TYR A O 1
ATOM 3783 N N . ARG A 1 474 ? -21.200 -20.438 -4.772 1.00 43.94 474 ARG A N 1
ATOM 3784 C CA . ARG A 1 474 ? -20.210 -19.532 -4.162 1.00 43.94 474 ARG A CA 1
ATOM 3785 C C . ARG A 1 474 ? -19.564 -18.610 -5.191 1.00 43.94 474 ARG A C 1
ATOM 3787 O O . ARG A 1 474 ? -19.405 -17.432 -4.908 1.00 43.94 474 ARG A O 1
ATOM 3794 N N . LEU A 1 475 ? -19.251 -19.116 -6.380 1.00 43.28 475 LEU A N 1
ATOM 3795 C CA . LEU A 1 475 ? -18.693 -18.329 -7.476 1.00 43.28 475 LEU A CA 1
ATOM 3796 C C . LEU A 1 475 ? -19.733 -17.366 -8.062 1.00 43.28 475 LEU A C 1
ATOM 3798 O O . LEU A 1 475 ? -19.392 -16.233 -8.364 1.00 43.28 475 LEU A O 1
ATOM 3802 N N . GLY A 1 476 ? -21.003 -17.773 -8.140 1.00 44.62 476 GLY A N 1
ATOM 3803 C CA . GLY A 1 476 ? -22.123 -16.918 -8.533 1.00 44.62 476 GLY A CA 1
ATOM 3804 C C . GLY A 1 476 ? -22.446 -15.842 -7.496 1.00 44.62 476 GLY A C 1
ATOM 3805 O O . GLY A 1 476 ? -22.754 -14.716 -7.863 1.00 44.62 476 GLY A O 1
ATOM 3806 N N . LEU A 1 477 ? -22.314 -16.141 -6.201 1.00 45.38 477 LEU A N 1
ATOM 3807 C CA . LEU A 1 477 ? -22.449 -15.158 -5.124 1.00 45.38 477 LEU A CA 1
ATOM 3808 C C . LEU A 1 477 ? -21.296 -14.155 -5.153 1.00 45.38 477 LEU A C 1
ATOM 3810 O O . LEU A 1 477 ? -21.526 -12.961 -5.025 1.00 45.38 477 LEU A O 1
ATOM 3814 N N . ILE A 1 478 ? -20.077 -14.642 -5.390 1.00 45.78 478 ILE A N 1
ATOM 3815 C CA . ILE A 1 478 ? -18.885 -13.825 -5.600 1.00 45.78 478 ILE A CA 1
ATOM 3816 C C . ILE A 1 478 ? -19.087 -12.945 -6.839 1.00 45.78 478 ILE A C 1
ATOM 3818 O O . ILE A 1 478 ? -18.984 -11.738 -6.719 1.00 45.78 478 ILE A O 1
ATOM 3822 N N . LYS A 1 479 ? -19.493 -13.493 -7.987 1.00 43.72 479 LYS A N 1
ATOM 3823 C CA . LYS A 1 479 ? -19.814 -12.750 -9.220 1.00 43.72 479 LYS A CA 1
ATOM 3824 C C . LYS A 1 479 ? -20.903 -11.694 -9.001 1.00 43.72 479 LYS A C 1
ATOM 3826 O O . LYS A 1 479 ? -20.708 -10.548 -9.376 1.00 43.72 479 LYS A O 1
ATOM 3831 N N . ASN A 1 480 ? -21.984 -12.033 -8.299 1.00 45.88 480 ASN A N 1
ATOM 3832 C CA . ASN A 1 480 ? -23.069 -11.107 -7.953 1.00 45.88 480 ASN A CA 1
ATOM 3833 C C . ASN A 1 480 ? -22.675 -10.075 -6.883 1.00 45.88 480 ASN A C 1
ATOM 3835 O O . ASN A 1 480 ? -23.265 -8.996 -6.837 1.00 45.88 480 ASN A O 1
ATOM 3839 N N . MET A 1 481 ? -21.727 -10.399 -5.998 1.00 44.19 481 MET A N 1
ATOM 3840 C CA . MET A 1 481 ? -21.085 -9.432 -5.111 1.00 44.19 481 MET A CA 1
ATOM 3841 C C . MET A 1 481 ? -20.192 -8.517 -5.936 1.00 44.19 481 MET A C 1
ATOM 3843 O O . MET A 1 481 ? -20.301 -7.319 -5.777 1.00 44.19 481 MET A O 1
ATOM 3847 N N . PHE A 1 482 ? -19.373 -9.039 -6.849 1.00 49.72 482 PHE A N 1
ATOM 3848 C CA . PHE A 1 482 ? -18.442 -8.280 -7.688 1.00 49.72 482 PHE A CA 1
ATOM 3849 C C . PHE A 1 482 ? -19.155 -7.356 -8.690 1.00 49.72 482 PHE A C 1
ATOM 3851 O O . PHE A 1 482 ? -18.738 -6.217 -8.874 1.00 49.72 482 PHE A O 1
ATOM 3858 N N . GLU A 1 483 ? -20.280 -7.785 -9.265 1.00 48.41 483 GLU A N 1
ATOM 3859 C CA . GLU A 1 483 ? -21.158 -6.939 -10.087 1.00 48.41 483 GLU A CA 1
ATOM 3860 C C . GLU A 1 483 ? -21.894 -5.873 -9.253 1.00 48.41 483 GLU A C 1
ATOM 3862 O O . GLU A 1 483 ? -22.205 -4.797 -9.764 1.00 48.41 483 GLU A O 1
ATOM 3867 N N . ARG A 1 484 ? -22.134 -6.120 -7.955 1.00 45.81 484 ARG A N 1
ATOM 3868 C CA . ARG A 1 484 ? -22.655 -5.107 -7.017 1.00 45.81 484 ARG A CA 1
ATOM 3869 C C . ARG A 1 484 ? -21.572 -4.158 -6.502 1.00 45.81 484 ARG A C 1
ATOM 3871 O O . ARG A 1 484 ? -21.830 -2.966 -6.418 1.00 45.81 484 ARG A O 1
ATOM 3878 N N . ILE A 1 485 ? -20.365 -4.663 -6.262 1.00 48.88 485 ILE A N 1
ATOM 3879 C CA . ILE A 1 485 ? -19.140 -3.926 -5.918 1.00 48.88 485 ILE A CA 1
ATOM 3880 C C . ILE A 1 485 ? -18.796 -2.922 -7.023 1.00 48.88 485 ILE A C 1
ATOM 3882 O O . ILE A 1 485 ? -18.393 -1.805 -6.729 1.00 48.88 485 ILE A O 1
ATOM 3886 N N . SER A 1 486 ? -19.008 -3.293 -8.292 1.00 47.59 486 SER A N 1
ATOM 3887 C CA . SER A 1 486 ? -18.831 -2.387 -9.434 1.00 47.59 486 SER A CA 1
ATOM 3888 C C . SER A 1 486 ? -19.794 -1.199 -9.434 1.00 47.59 486 SER A C 1
ATOM 3890 O O . SER A 1 486 ? -19.510 -0.200 -10.085 1.00 47.59 486 SER A O 1
ATOM 3892 N N . ASN A 1 487 ? -20.952 -1.333 -8.781 1.00 49.59 487 ASN A N 1
ATOM 3893 C CA . ASN A 1 487 ? -22.038 -0.359 -8.849 1.00 49.59 487 ASN A CA 1
ATOM 3894 C C . ASN A 1 487 ? -22.224 0.425 -7.537 1.00 49.59 487 ASN A C 1
ATOM 3896 O O . ASN A 1 487 ? -22.833 1.491 -7.573 1.00 49.59 487 ASN A O 1
ATOM 3900 N N . GLN A 1 488 ? -21.715 -0.067 -6.396 1.00 49.94 488 GLN A N 1
ATOM 3901 C CA . GLN A 1 488 ? -21.738 0.611 -5.093 1.00 49.94 488 GLN A CA 1
ATOM 3902 C C . GLN A 1 488 ? -20.493 0.234 -4.267 1.00 49.94 488 GLN A C 1
ATOM 3904 O O . GLN A 1 488 ? -20.310 -0.930 -3.917 1.00 49.94 488 GLN A O 1
ATOM 3909 N N . GLY A 1 489 ? -19.660 1.220 -3.925 1.00 54.34 489 GLY A N 1
ATOM 3910 C CA . GLY A 1 489 ? -18.398 1.070 -3.179 1.00 54.34 489 GLY A CA 1
ATOM 3911 C C . GLY A 1 489 ? -18.514 0.627 -1.708 1.00 54.34 489 GLY A C 1
ATOM 3912 O O . GLY A 1 489 ? -17.533 0.700 -0.974 1.00 54.34 489 GLY A O 1
ATOM 3913 N N . ASP A 1 490 ? -19.672 0.138 -1.250 1.00 67.38 490 ASP A N 1
ATOM 3914 C CA . ASP A 1 490 ? -19.906 -0.208 0.159 1.00 67.38 490 ASP A CA 1
ATOM 3915 C C . ASP A 1 490 ? -19.751 -1.716 0.448 1.00 67.38 490 ASP A C 1
ATOM 3917 O O . ASP A 1 490 ? -20.707 -2.462 0.686 1.00 67.38 490 ASP A O 1
ATOM 3921 N N . PHE A 1 491 ? -18.501 -2.191 0.450 1.00 71.62 491 PHE A N 1
ATOM 3922 C CA . PHE A 1 491 ? -18.166 -3.571 0.836 1.00 71.62 491 PHE A CA 1
ATOM 3923 C C . PHE A 1 491 ? -18.611 -3.921 2.262 1.00 71.62 491 PHE A C 1
ATOM 3925 O O . PHE A 1 491 ? -18.888 -5.086 2.561 1.00 71.62 491 PHE A O 1
ATOM 3932 N N . VAL A 1 492 ? -18.659 -2.933 3.156 1.00 74.88 492 VAL A N 1
ATOM 3933 C CA . VAL A 1 492 ? -19.038 -3.141 4.552 1.00 74.88 492 VAL A CA 1
ATOM 3934 C C . VAL A 1 492 ? -20.542 -3.373 4.662 1.00 74.88 492 VAL A C 1
ATOM 3936 O O . VAL A 1 492 ? -20.949 -4.354 5.288 1.00 74.88 492 VAL A O 1
ATOM 3939 N N . GLY A 1 493 ? -21.361 -2.557 3.998 1.00 76.25 493 GLY A N 1
ATOM 3940 C CA . GLY A 1 493 ? -22.805 -2.767 3.897 1.00 76.25 493 GLY A CA 1
ATOM 3941 C C . GLY A 1 493 ? -23.161 -4.102 3.244 1.00 76.25 493 GLY A C 1
ATOM 3942 O O . GLY A 1 493 ? -24.037 -4.817 3.736 1.00 76.25 493 GLY A O 1
ATOM 3943 N N . LEU A 1 494 ? -22.423 -4.514 2.205 1.00 74.69 494 LEU A N 1
ATOM 3944 C CA . LEU A 1 494 ? -22.583 -5.842 1.600 1.00 74.69 494 LEU A CA 1
ATOM 3945 C C . LEU A 1 494 ? -22.280 -6.975 2.590 1.00 74.69 494 LEU A C 1
ATOM 3947 O O . LEU A 1 494 ? -23.037 -7.943 2.648 1.00 74.69 494 LEU A O 1
ATOM 3951 N N . MET A 1 495 ? -21.216 -6.859 3.395 1.00 77.44 495 MET A N 1
ATOM 3952 C CA . MET A 1 495 ? -20.930 -7.840 4.448 1.00 77.44 495 MET A CA 1
ATOM 3953 C C . MET A 1 495 ? -22.048 -7.889 5.493 1.00 77.44 495 MET A C 1
ATOM 3955 O O . MET A 1 495 ? -22.457 -8.983 5.875 1.00 77.44 495 MET A O 1
ATOM 3959 N N . ILE A 1 496 ? -22.569 -6.739 5.934 1.00 82.25 496 ILE A N 1
ATOM 3960 C CA . ILE A 1 496 ? -23.695 -6.682 6.881 1.00 82.25 496 ILE A CA 1
ATOM 3961 C C . ILE A 1 496 ? -24.908 -7.420 6.303 1.00 82.25 496 ILE A C 1
ATOM 3963 O O . ILE A 1 496 ? -25.474 -8.287 6.970 1.00 82.25 496 ILE A O 1
ATOM 3967 N N . LEU A 1 497 ? -25.278 -7.123 5.054 1.00 77.62 497 LEU A N 1
ATOM 3968 C CA . LEU A 1 497 ? -26.424 -7.736 4.384 1.00 77.62 497 LEU A CA 1
ATOM 3969 C C . LEU A 1 497 ? -26.238 -9.247 4.206 1.00 77.62 497 LEU A C 1
ATOM 3971 O O . LEU A 1 497 ? -27.166 -10.015 4.461 1.00 77.62 497 LEU A O 1
ATOM 3975 N N . GLU A 1 498 ? -25.037 -9.684 3.829 1.00 76.50 498 GLU A N 1
ATOM 3976 C CA . GLU A 1 498 ? -24.70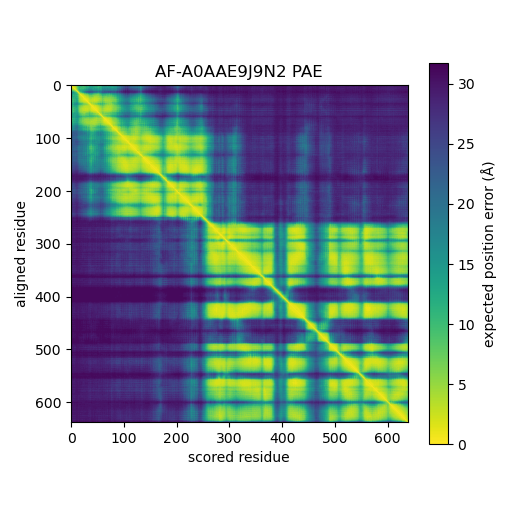1 -11.100 3.692 1.00 76.50 498 GLU A CA 1
ATOM 3977 C C . GLU A 1 498 ? -24.801 -11.826 5.039 1.00 76.50 498 GLU A C 1
ATOM 3979 O O . GLU A 1 498 ? -25.506 -12.829 5.137 1.00 76.50 498 GLU A O 1
ATOM 3984 N N . PHE A 1 499 ? -24.174 -11.313 6.103 1.00 80.75 499 PHE A N 1
ATOM 3985 C CA . PHE A 1 499 ? -24.250 -11.931 7.430 1.00 80.75 499 PHE A CA 1
ATOM 3986 C C . PHE A 1 499 ? -25.675 -11.938 7.990 1.00 80.75 499 PHE A C 1
ATOM 3988 O O . PHE A 1 499 ? -26.094 -12.949 8.552 1.00 80.75 499 PHE A O 1
ATOM 3995 N N . LYS A 1 500 ? -26.451 -10.876 7.764 1.00 79.69 500 LYS A N 1
ATOM 3996 C CA . LYS A 1 500 ? -27.877 -10.829 8.103 1.00 79.69 500 LYS A CA 1
ATOM 3997 C C . LYS A 1 500 ? -28.670 -11.897 7.345 1.00 79.69 500 LYS A C 1
ATOM 3999 O O . LYS A 1 500 ? -29.453 -12.632 7.941 1.00 79.69 500 LYS A O 1
ATOM 4004 N N . SER A 1 501 ? -28.419 -12.060 6.045 1.00 72.75 501 SER A N 1
ATOM 4005 C CA . SER A 1 501 ? -29.052 -13.115 5.246 1.00 72.75 501 SER A CA 1
ATOM 4006 C C . SER A 1 501 ? -28.659 -14.520 5.718 1.00 72.75 501 SER A C 1
ATOM 4008 O O . SER A 1 501 ? -29.497 -15.417 5.741 1.00 72.75 501 SER A O 1
ATOM 4010 N N . LEU A 1 502 ? -27.412 -14.721 6.160 1.00 70.81 502 LEU A N 1
ATOM 4011 C CA . LEU A 1 502 ? -26.940 -15.997 6.700 1.00 70.81 502 LEU A CA 1
ATOM 4012 C C . LEU A 1 502 ? -27.604 -16.354 8.030 1.00 70.81 502 LEU A C 1
ATOM 4014 O O . LEU A 1 502 ? -27.758 -17.547 8.311 1.00 70.81 502 LEU A O 1
ATOM 4018 N N . LEU A 1 503 ? -27.988 -15.354 8.827 1.00 72.25 503 LEU A N 1
ATOM 4019 C CA . LEU A 1 503 ? -28.792 -15.554 10.030 1.00 72.25 503 LEU A CA 1
ATOM 4020 C C . LEU A 1 503 ? -30.230 -15.944 9.682 1.00 72.25 503 LEU A C 1
ATOM 4022 O O . LEU A 1 503 ? -30.762 -16.865 10.286 1.00 72.25 503 LEU A O 1
ATOM 4026 N N . LEU A 1 504 ? -30.831 -15.316 8.670 1.00 68.12 504 LEU A N 1
ATOM 4027 C CA . LEU A 1 504 ? -32.213 -15.591 8.258 1.00 68.12 504 LEU A CA 1
ATOM 4028 C C . LEU A 1 504 ? -32.377 -16.920 7.490 1.00 68.12 504 LEU A C 1
ATOM 4030 O O . LEU A 1 504 ? -33.388 -17.599 7.647 1.00 68.12 504 LEU A O 1
ATOM 4034 N N . ASN A 1 505 ? -31.401 -17.294 6.653 1.00 59.94 505 ASN A N 1
ATOM 4035 C CA . ASN A 1 505 ? -31.501 -18.427 5.720 1.00 59.94 505 ASN A CA 1
ATOM 4036 C C . ASN A 1 505 ? -31.048 -19.767 6.303 1.00 59.94 505 ASN A C 1
ATOM 4038 O O . ASN A 1 505 ? -31.489 -20.822 5.842 1.00 59.94 505 ASN A O 1
ATOM 4042 N N . ASN A 1 506 ? -30.136 -19.766 7.278 1.00 53.06 506 ASN A N 1
ATOM 4043 C CA . ASN A 1 506 ? -29.848 -21.000 7.994 1.00 53.06 506 ASN A CA 1
ATOM 4044 C C . ASN A 1 506 ? -31.018 -21.265 8.933 1.00 53.06 506 ASN A C 1
ATOM 4046 O O . ASN A 1 506 ? -31.398 -20.389 9.698 1.00 53.06 506 ASN A O 1
ATOM 4050 N N . SER A 1 507 ? -31.542 -22.488 8.922 1.00 46.75 507 SER A N 1
ATOM 4051 C CA . SER A 1 507 ? -32.370 -23.029 9.998 1.00 46.75 507 SER A CA 1
ATOM 4052 C C . SER A 1 507 ? -31.557 -23.007 11.300 1.00 46.75 507 SER A C 1
ATOM 4054 O O . SER A 1 507 ? -30.922 -23.995 11.684 1.00 46.75 507 SER A O 1
ATOM 4056 N N . LEU A 1 508 ? -31.447 -21.831 11.916 1.00 52.56 508 LEU A N 1
ATOM 4057 C CA . LEU A 1 508 ? -30.783 -21.632 13.187 1.00 52.56 508 LEU A CA 1
ATOM 4058 C C . LEU A 1 508 ? -31.492 -22.540 14.195 1.00 52.56 508 LEU A C 1
ATOM 4060 O O . LEU A 1 508 ? -32.718 -22.639 14.204 1.00 52.56 508 LEU A O 1
ATOM 4064 N N . SER A 1 509 ? -30.717 -23.256 15.012 1.00 54.50 509 SER A N 1
ATOM 4065 C CA . SER A 1 509 ? -31.278 -23.941 16.171 1.00 54.50 509 SER A CA 1
ATOM 4066 C C . SER A 1 509 ? -32.027 -22.910 17.014 1.00 54.50 509 SER A C 1
ATOM 4068 O O . SER A 1 509 ? -31.584 -21.765 17.091 1.00 54.50 509 SER A O 1
ATOM 4070 N N . GLN A 1 510 ? -33.142 -23.304 17.627 1.00 55.53 510 GLN A N 1
ATOM 4071 C CA . GLN A 1 510 ? -34.032 -22.395 18.358 1.00 55.53 510 GLN A CA 1
ATOM 4072 C C . GLN A 1 510 ? -33.276 -21.513 19.375 1.00 55.53 510 GLN A C 1
ATOM 4074 O O . GLN A 1 510 ? -33.500 -20.310 19.437 1.00 55.53 510 GLN A O 1
ATOM 4079 N N . GLU A 1 511 ? -32.257 -22.075 20.031 1.00 54.44 511 GLU A N 1
ATOM 4080 C CA . GLU A 1 511 ? -31.341 -21.382 20.954 1.00 54.44 511 GLU A CA 1
ATOM 4081 C C . GLU A 1 511 ? -30.559 -20.208 20.327 1.00 54.44 511 GLU A C 1
ATOM 4083 O O . GLU A 1 511 ? -30.255 -19.234 21.007 1.00 54.44 511 GLU A O 1
ATOM 4088 N N . ARG A 1 512 ? -30.218 -20.259 19.030 1.00 60.12 512 ARG A N 1
ATOM 4089 C CA . ARG A 1 512 ? -29.487 -19.173 18.346 1.00 60.12 512 ARG A CA 1
ATOM 4090 C C . ARG A 1 512 ? -30.382 -17.993 17.971 1.00 60.12 512 ARG A C 1
ATOM 4092 O O . ARG A 1 512 ? -29.856 -16.906 17.768 1.00 60.12 512 ARG A O 1
ATOM 4099 N N . ILE A 1 513 ? -31.692 -18.211 17.863 1.00 61.09 513 ILE A N 1
ATOM 4100 C CA . ILE A 1 513 ? -32.670 -17.146 17.616 1.00 61.09 513 ILE A CA 1
ATOM 4101 C C . ILE A 1 513 ? -32.892 -16.361 18.913 1.00 61.09 513 ILE A C 1
ATOM 4103 O O . ILE A 1 513 ? -32.815 -15.141 18.890 1.00 61.09 513 ILE A O 1
ATOM 4107 N N . GLU A 1 514 ? -33.013 -17.052 20.053 1.00 66.81 514 GLU A N 1
ATOM 4108 C CA . GLU A 1 514 ? -33.155 -16.412 21.373 1.00 66.81 514 GLU A CA 1
ATOM 4109 C C . GLU A 1 514 ? -31.970 -15.495 21.722 1.00 66.81 514 GLU A C 1
ATOM 4111 O O . GLU A 1 514 ? -32.146 -14.456 22.348 1.00 66.81 514 GLU A O 1
ATOM 4116 N N . VAL A 1 515 ? -30.753 -15.848 21.290 1.00 72.75 515 VAL A N 1
ATOM 4117 C CA . VAL A 1 515 ? -29.541 -15.032 21.483 1.00 72.75 515 VAL A CA 1
ATOM 4118 C C . VAL A 1 515 ? -29.645 -13.637 20.850 1.00 72.75 515 VAL A C 1
ATOM 4120 O O . VAL A 1 515 ? -29.089 -12.678 21.394 1.00 72.75 515 VAL A O 1
ATOM 4123 N N . LEU A 1 516 ? -30.331 -13.518 19.709 1.00 75.50 516 LEU A N 1
ATOM 4124 C CA . LEU A 1 516 ? -30.490 -12.247 18.994 1.00 75.50 516 LEU A CA 1
ATOM 4125 C C . LEU A 1 516 ? -31.304 -11.251 19.828 1.00 75.50 516 LEU A C 1
ATOM 4127 O O . LEU A 1 516 ? -30.985 -10.062 19.846 1.00 75.50 516 LEU A O 1
ATOM 4131 N N . ASP A 1 517 ? -32.276 -11.754 20.591 1.00 80.06 517 ASP A N 1
ATOM 4132 C CA . ASP A 1 517 ? -33.219 -10.930 21.344 1.00 80.06 517 ASP A CA 1
ATOM 4133 C C . ASP A 1 517 ? -32.560 -10.195 22.520 1.00 80.06 517 ASP A C 1
ATOM 4135 O O . ASP A 1 517 ? -33.000 -9.107 22.872 1.00 80.06 517 ASP A O 1
ATOM 4139 N N . TYR A 1 518 ? -31.485 -10.728 23.121 1.00 87.44 518 TYR A N 1
ATOM 4140 C CA . TYR A 1 518 ? -30.864 -10.136 24.322 1.00 87.44 518 TYR A CA 1
ATOM 4141 C C . TYR A 1 518 ? -29.413 -9.673 24.160 1.00 87.44 518 TYR A C 1
ATOM 4143 O O . TYR A 1 518 ? -28.823 -9.186 25.130 1.00 87.44 518 TYR A O 1
ATOM 4151 N N . PHE A 1 519 ? -28.812 -9.779 22.968 1.00 89.69 519 PHE A N 1
ATOM 4152 C CA . PHE A 1 519 ? -27.420 -9.361 22.745 1.00 89.69 519 PHE A CA 1
ATOM 4153 C C . PHE A 1 519 ? -27.154 -7.910 23.184 1.00 89.69 519 PHE A C 1
ATOM 4155 O O . PHE A 1 519 ? -26.127 -7.627 23.808 1.00 89.69 519 PHE A O 1
ATOM 4162 N N . HIS A 1 520 ? -28.105 -7.004 22.935 1.00 89.62 520 HIS A N 1
ATOM 4163 C CA . HIS A 1 520 ? -28.026 -5.597 23.334 1.00 89.62 520 HIS A CA 1
ATOM 4164 C C . HIS A 1 520 ? -27.772 -5.421 24.848 1.00 89.62 520 HIS A C 1
ATOM 4166 O O . HIS A 1 520 ? -26.993 -4.553 25.244 1.00 89.62 520 HIS A O 1
ATOM 4172 N N . GLY A 1 521 ? -28.319 -6.302 25.696 1.00 88.12 521 GLY A N 1
ATOM 4173 C CA . GLY A 1 521 ? -28.117 -6.293 27.150 1.00 88.12 521 GLY A CA 1
ATOM 4174 C C . GLY A 1 521 ? -26.709 -6.694 27.613 1.00 88.12 521 GLY A C 1
ATOM 4175 O O . GLY A 1 521 ? -26.336 -6.434 28.757 1.00 88.12 521 GLY A O 1
ATOM 4176 N N . VAL A 1 522 ? -25.891 -7.293 26.741 1.00 90.38 522 VAL A N 1
ATOM 4177 C CA . VAL A 1 522 ? -24.490 -7.652 27.038 1.00 90.38 522 VAL A CA 1
ATOM 4178 C C . VAL A 1 522 ? -23.554 -6.449 26.876 1.00 90.38 522 VAL A C 1
ATOM 4180 O O . VAL A 1 522 ? -22.516 -6.367 27.543 1.00 90.38 522 VAL A O 1
ATOM 4183 N N . LEU A 1 523 ? -23.915 -5.495 26.012 1.00 92.00 523 LEU A N 1
ATOM 4184 C CA . LEU A 1 523 ? -23.072 -4.357 25.638 1.00 92.00 523 LEU A CA 1
ATOM 4185 C C . LEU A 1 523 ? -22.660 -3.465 26.823 1.00 92.00 523 LEU A C 1
ATOM 4187 O O . LEU A 1 523 ? -21.467 -3.164 26.917 1.00 92.00 523 LEU A O 1
ATOM 4191 N N . PRO A 1 524 ? -23.547 -3.111 27.780 1.00 91.50 524 PRO A N 1
ATOM 4192 C CA . PRO A 1 524 ? -23.149 -2.391 28.990 1.00 91.50 524 PRO A CA 1
ATOM 4193 C C . PRO A 1 524 ? -21.981 -3.044 29.741 1.00 91.50 524 PRO A C 1
ATOM 4195 O O . PRO A 1 524 ? -21.008 -2.382 30.108 1.00 91.50 524 PRO A O 1
ATOM 4198 N N . ALA A 1 525 ? -22.034 -4.368 29.919 1.00 90.56 525 ALA A N 1
ATOM 4199 C CA . ALA A 1 525 ? -20.988 -5.127 30.598 1.00 90.56 525 ALA A CA 1
ATOM 4200 C C . ALA A 1 525 ? -19.683 -5.167 29.780 1.00 90.56 525 ALA A C 1
ATOM 4202 O O . ALA A 1 525 ? -18.593 -5.031 30.343 1.00 90.56 525 ALA A O 1
ATOM 4203 N N . LEU A 1 526 ? -19.775 -5.304 28.453 1.00 90.25 526 LEU A N 1
ATOM 4204 C CA . LEU A 1 526 ? -18.617 -5.255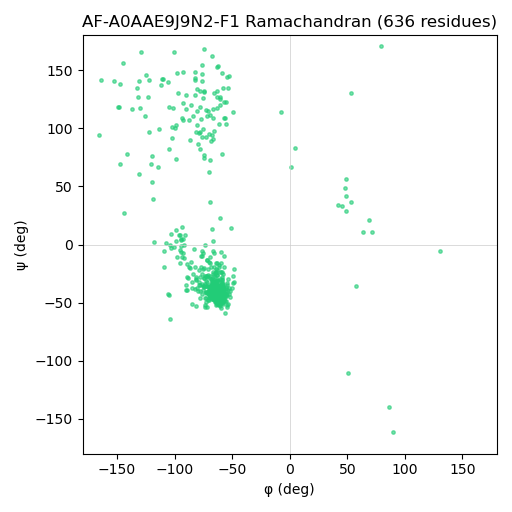 27.551 1.00 90.25 526 LEU A CA 1
ATOM 4205 C C . LEU A 1 526 ? -17.908 -3.899 27.596 1.00 90.25 526 LEU A C 1
ATOM 4207 O O . LEU A 1 526 ? -16.679 -3.851 27.665 1.00 90.25 526 LEU A O 1
ATOM 4211 N N . PHE A 1 527 ? -18.668 -2.804 27.599 1.00 90.19 527 PHE A N 1
ATOM 4212 C CA . PHE A 1 527 ? -18.119 -1.453 27.660 1.00 90.19 527 PHE A CA 1
ATOM 4213 C C . PHE A 1 527 ? -17.427 -1.169 28.996 1.00 90.19 527 PHE A C 1
ATOM 4215 O O . PHE A 1 527 ? -16.309 -0.652 29.000 1.00 90.19 527 PHE A O 1
ATOM 4222 N N . LEU A 1 528 ? -18.005 -1.603 30.123 1.00 88.75 528 LEU A N 1
ATOM 4223 C CA . LEU A 1 528 ? -17.314 -1.540 31.418 1.00 88.75 528 LEU A CA 1
ATOM 4224 C C . LEU A 1 528 ? -16.032 -2.382 31.431 1.00 88.75 528 LEU A C 1
ATOM 4226 O O . LEU A 1 528 ? -15.002 -1.949 31.948 1.00 88.75 528 LEU A O 1
ATOM 4230 N N . SER A 1 529 ? -16.071 -3.579 30.842 1.00 88.38 529 SER A N 1
ATOM 4231 C CA . SER A 1 529 ? -14.898 -4.449 30.733 1.00 88.38 529 SER A CA 1
ATOM 4232 C C . SER A 1 529 ? -13.773 -3.802 29.912 1.00 88.38 529 SER A C 1
ATOM 4234 O O . SER A 1 529 ? -12.611 -3.862 30.318 1.00 88.38 529 SER A O 1
ATOM 4236 N N . GLN A 1 530 ? -14.101 -3.120 28.810 1.00 86.12 530 GLN A N 1
ATOM 4237 C CA . GLN A 1 530 ? -13.119 -2.374 28.016 1.00 86.12 530 GLN A CA 1
ATOM 4238 C C . GLN A 1 530 ? -12.559 -1.171 28.761 1.00 86.12 530 GLN A C 1
ATOM 4240 O O . GLN A 1 530 ? -11.352 -0.956 28.731 1.00 86.12 530 GLN A O 1
ATOM 4245 N N . MET A 1 531 ? -13.404 -0.416 29.465 1.00 85.19 531 MET A N 1
ATOM 4246 C CA . MET A 1 531 ? -12.954 0.712 30.280 1.00 85.19 531 MET A CA 1
ATOM 4247 C C . MET A 1 531 ? -11.935 0.248 31.329 1.00 85.19 531 MET A C 1
ATOM 4249 O O . MET A 1 531 ? -10.837 0.798 31.410 1.00 85.19 531 MET A O 1
ATOM 4253 N N . ASN A 1 532 ? -12.248 -0.829 32.058 1.00 83.50 532 ASN A N 1
ATOM 4254 C CA . ASN A 1 532 ? -11.345 -1.423 33.045 1.00 83.50 532 ASN A CA 1
ATOM 4255 C C . ASN A 1 532 ? -10.017 -1.871 32.417 1.00 83.50 532 ASN A C 1
ATOM 4257 O O . ASN A 1 532 ? -8.951 -1.640 32.993 1.00 83.50 532 ASN A O 1
ATOM 4261 N N . TYR A 1 533 ? -10.069 -2.481 31.229 1.00 82.06 533 TYR A N 1
ATOM 4262 C CA . TYR A 1 533 ? -8.879 -2.877 30.481 1.00 82.06 533 TYR A CA 1
ATOM 4263 C C . TYR A 1 533 ? -8.023 -1.668 30.074 1.00 82.06 533 TYR A C 1
ATOM 4265 O O . TYR A 1 533 ? -6.830 -1.643 30.380 1.00 82.06 533 TYR A O 1
ATOM 4273 N N . SER A 1 534 ? -8.621 -0.648 29.454 1.00 79.44 534 SER A N 1
ATOM 4274 C CA . SER A 1 534 ? -7.916 0.552 28.994 1.00 79.44 534 SER A CA 1
ATOM 4275 C C . SER A 1 534 ? -7.282 1.319 30.152 1.00 79.44 534 SER A C 1
ATOM 4277 O O . SER A 1 534 ? -6.110 1.683 30.071 1.00 79.44 534 SER A O 1
ATOM 4279 N N . THR A 1 535 ? -7.997 1.494 31.268 1.00 78.75 535 THR A N 1
ATOM 4280 C CA . THR A 1 535 ? -7.455 2.147 32.469 1.00 78.75 535 THR A CA 1
ATOM 4281 C C . THR A 1 535 ? -6.327 1.330 33.103 1.00 78.75 535 THR A C 1
ATOM 4283 O O . THR A 1 535 ? -5.311 1.892 33.516 1.00 78.75 535 THR A O 1
ATOM 4286 N N . ALA A 1 536 ? -6.454 -0.000 33.173 1.00 77.75 536 ALA A N 1
ATOM 4287 C CA . ALA A 1 536 ? -5.385 -0.858 33.685 1.00 77.75 536 ALA A CA 1
ATOM 4288 C C . ALA A 1 536 ? -4.129 -0.791 32.802 1.00 77.75 536 ALA A C 1
ATOM 4290 O O . ALA A 1 536 ? -3.017 -0.698 33.324 1.00 77.75 536 ALA A O 1
ATOM 4291 N N . HIS A 1 537 ? -4.304 -0.801 31.481 1.00 73.81 537 HIS A N 1
ATOM 4292 C CA . HIS A 1 537 ? -3.213 -0.716 30.517 1.00 73.81 537 HIS A CA 1
ATOM 4293 C C . HIS A 1 537 ? -2.518 0.653 30.565 1.00 73.81 537 HIS A C 1
ATOM 4295 O O . HIS A 1 537 ? -1.296 0.722 30.675 1.00 73.81 537 HIS A O 1
ATOM 4301 N N . GLU A 1 538 ? -3.284 1.745 30.604 1.00 75.62 538 GLU A N 1
ATOM 4302 C CA . GLU A 1 538 ? -2.761 3.105 30.773 1.00 75.62 538 GLU A CA 1
ATOM 4303 C C . GLU A 1 538 ? -1.931 3.234 32.060 1.00 75.62 538 GLU A C 1
ATOM 4305 O O . GLU A 1 538 ? -0.827 3.783 32.050 1.00 75.62 538 GLU A O 1
ATOM 4310 N N . ASN A 1 539 ? -2.418 2.666 33.167 1.00 74.06 539 ASN A N 1
ATOM 4311 C CA . ASN A 1 539 ? -1.694 2.654 34.436 1.00 74.06 539 ASN A CA 1
ATOM 4312 C C . ASN A 1 539 ? -0.385 1.852 34.367 1.00 74.06 539 ASN A C 1
ATOM 4314 O O . ASN A 1 539 ? 0.596 2.256 34.992 1.00 74.06 539 ASN A O 1
ATOM 4318 N N . ARG A 1 540 ? -0.337 0.738 33.620 1.00 71.19 540 ARG A N 1
ATOM 4319 C CA . ARG A 1 540 ? 0.913 -0.010 33.395 1.00 71.19 540 ARG A CA 1
ATOM 4320 C C . ARG A 1 540 ? 1.914 0.815 32.601 1.00 71.19 540 ARG A C 1
ATOM 4322 O O . ARG A 1 540 ? 3.049 0.937 33.046 1.00 71.19 540 ARG A O 1
ATOM 4329 N N . ILE A 1 541 ? 1.494 1.446 31.503 1.00 69.50 541 ILE A N 1
ATOM 4330 C CA . ILE A 1 541 ? 2.388 2.295 30.700 1.00 69.50 541 ILE A CA 1
ATOM 4331 C C . ILE A 1 541 ? 2.939 3.448 31.552 1.00 69.50 541 ILE A C 1
ATOM 4333 O O . ILE A 1 541 ? 4.145 3.684 31.566 1.00 69.50 541 ILE A O 1
ATOM 4337 N N . LYS A 1 542 ? 2.087 4.125 32.335 1.00 70.06 542 LYS A N 1
ATOM 4338 C CA . LYS A 1 542 ? 2.524 5.199 33.247 1.00 70.06 542 LYS A CA 1
ATOM 4339 C C . LYS A 1 542 ? 3.571 4.725 34.263 1.00 70.06 542 LYS A C 1
ATOM 4341 O O . LYS A 1 542 ? 4.509 5.467 34.543 1.00 70.06 542 LYS A O 1
ATOM 4346 N N . LYS A 1 543 ? 3.426 3.504 34.798 1.00 69.50 543 LYS A N 1
ATOM 4347 C CA . LYS A 1 543 ? 4.386 2.899 35.740 1.00 69.50 543 LYS A CA 1
ATOM 4348 C C . LYS A 1 543 ? 5.707 2.519 35.070 1.00 69.50 543 LYS A C 1
ATOM 4350 O O . LYS A 1 543 ? 6.755 2.854 35.606 1.00 69.50 543 LYS A O 1
ATOM 4355 N N . VAL A 1 544 ? 5.653 1.847 33.919 1.00 62.41 544 VAL A N 1
ATOM 4356 C CA . VAL A 1 544 ? 6.837 1.342 33.200 1.00 62.41 544 VAL A CA 1
ATOM 4357 C C . VAL A 1 544 ? 7.705 2.485 32.675 1.00 62.41 544 VAL A C 1
ATOM 4359 O O . VAL A 1 544 ? 8.924 2.427 32.779 1.00 62.41 544 VAL A O 1
ATOM 4362 N N . PHE A 1 545 ? 7.094 3.554 32.160 1.00 58.41 545 PHE A N 1
ATOM 4363 C CA . PHE A 1 545 ? 7.836 4.657 31.544 1.00 58.41 545 PHE A CA 1
ATOM 4364 C C . PHE A 1 545 ? 8.148 5.823 32.492 1.00 58.41 545 PHE A C 1
ATOM 4366 O O . PHE A 1 545 ? 8.702 6.820 32.038 1.00 58.41 545 PHE A O 1
ATOM 4373 N N . ALA A 1 546 ? 7.801 5.728 33.785 1.00 55.56 546 ALA A N 1
ATOM 4374 C CA . ALA A 1 546 ? 8.014 6.772 34.800 1.00 55.56 546 ALA A CA 1
ATOM 4375 C C . ALA A 1 546 ? 7.697 8.203 34.301 1.00 55.56 546 ALA A C 1
ATOM 4377 O O . ALA A 1 546 ? 8.349 9.178 34.683 1.00 55.56 546 ALA A O 1
ATOM 4378 N N . LEU A 1 547 ? 6.698 8.339 33.418 1.00 54.81 547 LEU A N 1
ATOM 4379 C CA . LEU A 1 547 ? 6.308 9.616 32.828 1.00 54.81 547 LEU A CA 1
ATOM 4380 C C . LEU A 1 547 ? 5.491 10.396 33.857 1.00 54.81 547 LEU A C 1
ATOM 4382 O O . LEU A 1 547 ? 4.260 10.430 33.831 1.00 54.81 547 LEU A O 1
ATOM 4386 N N . ASN A 1 548 ? 6.195 11.058 34.770 1.00 47.84 548 ASN A N 1
ATOM 4387 C CA . ASN A 1 548 ? 5.625 12.126 35.569 1.00 47.84 548 ASN A CA 1
ATOM 4388 C C . ASN A 1 548 ? 5.288 13.278 34.613 1.00 47.84 548 ASN A C 1
ATOM 4390 O O . ASN A 1 548 ? 6.182 14.049 34.289 1.00 47.84 548 ASN A O 1
ATOM 4394 N N . GLN A 1 549 ? 4.016 13.375 34.191 1.00 49.78 549 GLN A N 1
ATOM 4395 C CA . GLN A 1 549 ? 3.293 14.577 33.703 1.00 49.78 549 GLN A CA 1
ATOM 4396 C C . GLN A 1 549 ? 2.525 14.442 32.373 1.00 49.78 549 GLN A C 1
ATOM 4398 O O . GLN A 1 549 ? 1.740 15.337 32.061 1.00 49.78 549 GLN A O 1
ATOM 4403 N N . HIS A 1 550 ? 2.599 13.335 31.628 1.00 43.62 550 HIS A N 1
ATOM 4404 C CA . HIS A 1 550 ? 1.721 13.166 30.457 1.00 43.62 550 HIS A CA 1
ATOM 4405 C C . HIS A 1 550 ? 0.369 12.564 30.864 1.00 43.62 550 HIS A C 1
ATOM 4407 O O . HIS A 1 550 ? 0.176 11.351 30.881 1.00 43.62 550 HIS A O 1
ATOM 4413 N N . ARG A 1 551 ? -0.590 13.439 31.195 1.00 42.84 551 ARG A N 1
ATOM 4414 C CA . ARG A 1 551 ? -1.973 13.070 31.567 1.00 42.84 551 ARG A CA 1
ATOM 4415 C C . ARG A 1 551 ? -2.790 12.441 30.422 1.00 42.84 551 ARG A C 1
ATOM 4417 O O . ARG A 1 551 ? -3.868 11.928 30.683 1.00 42.84 551 ARG A O 1
ATOM 4424 N N . ASN A 1 552 ? -2.259 12.421 29.195 1.00 42.84 552 ASN A N 1
ATOM 4425 C CA . ASN A 1 552 ? -2.983 12.069 27.966 1.00 42.84 552 ASN A CA 1
ATOM 4426 C C . ASN A 1 552 ? -2.400 10.837 27.243 1.00 42.84 552 ASN A C 1
ATOM 4428 O O . ASN A 1 552 ? -2.310 10.826 26.017 1.00 42.84 552 ASN A O 1
ATOM 4432 N N . LEU A 1 553 ? -1.966 9.809 27.975 1.00 49.19 553 LEU A N 1
ATOM 4433 C CA . LEU A 1 553 ? -1.625 8.519 27.368 1.00 49.19 553 LEU A CA 1
ATOM 4434 C C . LEU A 1 553 ? -2.917 7.759 27.064 1.00 49.19 553 LEU A C 1
ATOM 4436 O O . LEU A 1 553 ? -3.499 7.129 27.940 1.00 49.19 553 LEU A O 1
ATOM 4440 N N . VAL A 1 554 ? -3.388 7.851 25.823 1.00 47.50 554 VAL A N 1
ATOM 4441 C CA . VAL A 1 554 ? -4.582 7.129 25.378 1.00 47.50 554 VAL A CA 1
ATOM 4442 C C . VAL A 1 554 ? -4.155 5.771 24.835 1.00 47.50 554 VAL A C 1
ATOM 4444 O O . VAL A 1 554 ? -3.427 5.682 23.849 1.00 47.50 554 VAL A O 1
ATOM 4447 N N . VAL A 1 555 ? -4.615 4.705 25.487 1.00 59.94 555 VAL A N 1
ATOM 4448 C CA . VAL A 1 555 ? -4.592 3.356 24.917 1.00 59.94 555 VAL A CA 1
ATOM 4449 C C . VAL A 1 555 ? -5.719 3.308 23.891 1.00 59.94 555 VAL A C 1
ATOM 4451 O O . VAL A 1 555 ? -6.885 3.206 24.265 1.00 59.94 555 VAL A O 1
ATOM 4454 N N . CYS A 1 556 ? -5.386 3.469 22.612 1.00 66.81 556 CYS A N 1
ATOM 4455 C CA . CYS A 1 556 ? -6.368 3.348 21.539 1.00 66.81 556 CYS A CA 1
ATOM 4456 C C . CYS A 1 556 ? -6.632 1.863 21.272 1.00 66.81 556 CYS A C 1
ATOM 4458 O O . CYS A 1 556 ? -5.718 1.126 20.913 1.00 66.81 556 CYS A O 1
ATOM 4460 N N . ASP A 1 557 ? -7.871 1.425 21.470 1.00 76.25 557 ASP A N 1
ATOM 4461 C CA . ASP A 1 557 ? -8.363 0.110 21.052 1.00 76.25 557 ASP A CA 1
ATOM 4462 C C . ASP A 1 557 ? -9.846 0.253 20.690 1.00 76.25 557 ASP A C 1
ATOM 4464 O O . ASP A 1 557 ? -10.749 -0.185 21.410 1.00 76.25 557 ASP A O 1
ATOM 4468 N N . ASP A 1 558 ? -10.089 0.961 19.585 1.00 86.12 558 ASP A N 1
ATOM 4469 C CA . ASP A 1 558 ? -11.434 1.301 19.100 1.00 86.12 558 ASP A CA 1
ATOM 4470 C C . ASP A 1 558 ? -12.136 0.114 18.420 1.00 86.12 558 ASP A C 1
ATOM 4472 O O . ASP A 1 558 ? -13.319 0.196 18.073 1.00 86.12 558 ASP A O 1
ATOM 4476 N N . GLY A 1 559 ? -11.428 -1.009 18.252 1.00 89.25 559 GLY A N 1
ATOM 4477 C CA . GLY A 1 559 ? -11.938 -2.210 17.597 1.00 89.25 559 GLY A CA 1
ATOM 4478 C C . GLY A 1 559 ? -13.188 -2.768 18.272 1.00 89.25 559 GLY A C 1
ATOM 4479 O O . GLY A 1 559 ? -14.088 -3.247 17.590 1.00 89.25 559 GLY A O 1
ATOM 4480 N N . LEU A 1 560 ? -13.314 -2.656 19.601 1.00 91.25 560 LEU A N 1
ATOM 4481 C CA . LEU A 1 560 ? -14.516 -3.133 20.294 1.00 91.25 560 LEU A CA 1
ATOM 4482 C C . LEU A 1 560 ? -15.768 -2.364 19.857 1.00 91.25 560 LEU A C 1
ATOM 4484 O O . LEU A 1 560 ? -16.798 -2.977 19.595 1.00 91.25 560 LEU A O 1
ATOM 4488 N N . GLY A 1 561 ? -15.677 -1.034 19.753 1.00 90.38 561 GLY A N 1
ATOM 4489 C CA . GLY A 1 561 ? -16.802 -0.198 19.334 1.00 90.38 561 GLY A CA 1
ATOM 4490 C C . GLY A 1 561 ? -17.258 -0.539 17.915 1.00 90.38 561 GLY A C 1
ATOM 4491 O O . GLY A 1 561 ? -18.447 -0.749 17.685 1.00 90.38 561 GLY A O 1
ATOM 4492 N N . ALA A 1 562 ? -16.309 -0.686 16.985 1.00 91.06 562 ALA A N 1
ATOM 4493 C CA . ALA A 1 562 ? -16.599 -1.107 15.614 1.00 91.06 562 ALA A CA 1
ATOM 4494 C C . ALA A 1 562 ? -17.241 -2.503 15.551 1.00 91.06 562 ALA A C 1
ATOM 4496 O O . ALA A 1 562 ? -18.207 -2.703 14.816 1.00 91.06 562 ALA A O 1
ATOM 4497 N N . GLY A 1 563 ? -16.753 -3.451 16.357 1.00 92.88 563 GLY A N 1
ATOM 4498 C CA . GLY A 1 563 ? -17.300 -4.805 16.432 1.00 92.88 563 GLY A CA 1
ATOM 4499 C C . GLY A 1 563 ? -18.723 -4.840 16.991 1.00 92.88 563 GLY A C 1
ATOM 4500 O O . GLY A 1 563 ? -19.592 -5.475 16.398 1.00 92.88 563 GLY A O 1
ATOM 4501 N N . CYS A 1 564 ? -18.989 -4.123 18.088 1.00 93.06 564 CYS A N 1
ATOM 4502 C CA . CYS A 1 564 ? -20.330 -4.016 18.667 1.00 93.06 564 CYS A CA 1
ATOM 4503 C C . CYS A 1 564 ? -21.324 -3.387 17.682 1.00 93.06 564 CYS A C 1
ATOM 4505 O O . CYS A 1 564 ? -22.417 -3.918 17.503 1.00 93.06 564 CYS A O 1
ATOM 4507 N N . ALA A 1 565 ? -20.935 -2.295 17.015 1.00 92.06 565 ALA A N 1
ATOM 4508 C CA . ALA A 1 565 ? -21.794 -1.608 16.055 1.00 92.06 565 ALA A CA 1
ATOM 4509 C C . ALA A 1 565 ? -22.124 -2.512 14.857 1.00 92.06 565 ALA A C 1
ATOM 4511 O O . ALA A 1 565 ? -23.283 -2.628 14.466 1.00 92.06 565 ALA A O 1
ATOM 4512 N N . PHE A 1 566 ? -21.129 -3.228 14.325 1.00 91.62 566 PHE A N 1
ATOM 4513 C CA . PHE A 1 566 ? -21.352 -4.201 13.259 1.00 91.62 566 PHE A CA 1
ATOM 4514 C C . PHE A 1 566 ? -22.305 -5.327 13.674 1.00 91.62 566 PHE A C 1
ATOM 4516 O O . PHE A 1 566 ? -23.233 -5.646 12.934 1.00 91.62 566 PHE A O 1
ATOM 4523 N N . LEU A 1 567 ? -22.106 -5.921 14.857 1.00 91.69 567 LEU A N 1
ATOM 4524 C CA . LEU A 1 567 ? -22.972 -6.996 15.346 1.00 91.69 567 LEU A CA 1
ATOM 4525 C C . LEU A 1 567 ? -24.413 -6.514 15.557 1.00 91.69 567 LEU A C 1
ATOM 4527 O O . LEU A 1 567 ? -25.335 -7.230 15.181 1.00 91.69 567 LEU A O 1
ATOM 4531 N N . LEU A 1 568 ? -24.619 -5.297 16.071 1.00 91.25 568 LEU A N 1
ATOM 4532 C CA . LEU A 1 568 ? -25.957 -4.710 16.198 1.00 91.25 568 LEU A CA 1
ATOM 4533 C C . LEU A 1 568 ? -26.646 -4.509 14.843 1.00 91.25 568 LEU A C 1
ATOM 4535 O O . LEU A 1 568 ? -27.838 -4.785 14.740 1.00 91.25 568 LEU A O 1
ATOM 4539 N N . HIS A 1 569 ? -25.922 -4.092 13.797 1.00 89.25 569 HIS A N 1
ATOM 4540 C CA . HIS A 1 569 ? -26.490 -4.000 12.445 1.00 89.25 569 HIS A CA 1
ATOM 4541 C C . HIS A 1 569 ? -26.823 -5.365 11.845 1.00 89.25 569 HIS A C 1
ATOM 4543 O O . HIS A 1 569 ? -27.825 -5.503 11.151 1.00 89.25 569 HIS A O 1
ATOM 4549 N N . VAL A 1 570 ? -25.989 -6.375 12.094 1.00 87.38 570 VAL A N 1
ATOM 4550 C CA . VAL A 1 570 ? -26.229 -7.731 11.589 1.00 87.38 570 VAL A CA 1
ATOM 4551 C C . VAL A 1 570 ? -27.422 -8.392 12.292 1.00 87.38 570 VAL A C 1
ATOM 4553 O O . VAL A 1 570 ? -28.168 -9.125 11.646 1.00 87.38 570 VAL A O 1
ATOM 4556 N N . MET A 1 571 ? -27.601 -8.141 13.593 1.00 86.81 571 MET A N 1
ATOM 4557 C CA . MET A 1 571 ? -28.666 -8.728 14.419 1.00 86.81 571 MET A CA 1
ATOM 4558 C C . MET A 1 571 ? -29.950 -7.882 14.490 1.00 86.81 571 MET A C 1
ATOM 4560 O O . MET A 1 571 ? -30.877 -8.286 15.179 1.00 86.81 571 MET A O 1
ATOM 4564 N N . ASP A 1 572 ? -30.009 -6.721 13.825 1.00 85.12 572 ASP A N 1
ATOM 4565 C CA . ASP A 1 572 ? -31.099 -5.733 13.959 1.00 85.12 572 ASP A CA 1
ATOM 4566 C C . ASP A 1 572 ? -31.381 -5.298 15.418 1.00 85.12 572 ASP A C 1
ATOM 4568 O O . ASP A 1 572 ? -32.518 -5.054 15.810 1.00 85.12 572 ASP A O 1
ATOM 4572 N N . GLY A 1 573 ? -30.336 -5.179 16.244 1.00 86.50 573 GLY A N 1
ATOM 4573 C CA . GLY A 1 573 ? -30.457 -4.927 17.689 1.00 86.50 573 GLY A CA 1
ATOM 4574 C C . GLY A 1 573 ? -30.408 -3.457 18.128 1.00 86.50 573 GLY A C 1
ATOM 4575 O O . GLY A 1 573 ? -30.351 -3.197 19.329 1.00 86.50 573 GLY A O 1
ATOM 4576 N N . TRP A 1 574 ? -30.362 -2.498 17.197 1.00 88.75 574 TRP A N 1
ATOM 4577 C CA . TRP A 1 574 ? -30.150 -1.076 17.517 1.00 88.75 574 TRP A CA 1
ATOM 4578 C C . TRP A 1 574 ? -31.291 -0.455 18.322 1.00 88.75 574 TRP A C 1
ATOM 4580 O O . TRP A 1 574 ? -31.017 0.156 19.349 1.00 88.75 574 TRP A O 1
ATOM 4590 N N . ASP A 1 575 ? -32.548 -0.679 17.930 1.00 87.69 575 ASP A N 1
ATOM 4591 C CA . ASP A 1 575 ? -33.707 -0.125 18.648 1.00 87.69 575 ASP A CA 1
ATOM 4592 C C . ASP A 1 575 ? -33.747 -0.621 20.105 1.00 87.69 575 ASP A C 1
ATOM 4594 O O . ASP A 1 575 ? -33.970 0.145 21.043 1.00 87.69 575 ASP A O 1
ATOM 4598 N N . ALA A 1 576 ? -33.458 -1.911 20.311 1.00 86.69 576 ALA A N 1
ATOM 4599 C CA . ALA A 1 576 ? -33.386 -2.513 21.638 1.00 86.69 576 ALA A CA 1
ATOM 4600 C C . ALA A 1 576 ? -32.209 -1.967 22.467 1.00 86.69 576 ALA A C 1
ATOM 4602 O O . ALA A 1 576 ? -32.334 -1.795 23.678 1.00 86.69 576 ALA A O 1
ATOM 4603 N N . TYR A 1 577 ? -31.074 -1.665 21.830 1.00 89.50 577 TYR A N 1
ATOM 4604 C CA . TYR A 1 577 ? -29.940 -1.016 22.488 1.00 89.50 577 TYR A CA 1
ATOM 4605 C C . TYR A 1 577 ? -30.253 0.432 22.889 1.00 89.50 577 TYR A C 1
ATOM 4607 O O . TYR A 1 577 ? -29.963 0.816 24.023 1.00 89.50 577 TYR A O 1
ATOM 4615 N N . ASP A 1 578 ? -30.866 1.216 22.001 1.00 87.75 578 ASP A N 1
ATOM 4616 C CA . ASP A 1 578 ? -31.216 2.614 22.269 1.00 87.75 578 ASP A CA 1
ATOM 4617 C C . ASP A 1 578 ? -32.207 2.721 23.441 1.00 87.75 578 ASP A C 1
ATOM 4619 O O . ASP A 1 578 ? -32.049 3.579 24.312 1.00 87.75 578 ASP A O 1
ATOM 4623 N N . ASN A 1 579 ? -33.138 1.766 23.563 1.00 87.81 579 ASN A N 1
ATOM 4624 C CA . ASN A 1 579 ? -34.063 1.675 24.697 1.00 87.81 579 ASN A CA 1
ATOM 4625 C C . ASN A 1 579 ? -33.369 1.489 26.059 1.00 87.81 579 ASN A C 1
ATOM 4627 O O . ASN A 1 579 ? -33.932 1.871 27.086 1.00 87.81 579 ASN A O 1
ATOM 4631 N N . LEU A 1 580 ? -32.139 0.957 26.106 1.00 86.56 580 LEU A N 1
ATOM 4632 C CA . LEU A 1 580 ? -31.412 0.798 27.371 1.00 86.56 580 LEU A CA 1
ATOM 4633 C C . LEU A 1 580 ? -31.063 2.144 28.016 1.00 86.56 580 LEU A C 1
ATOM 4635 O O . LEU A 1 580 ? -30.852 2.194 29.231 1.00 86.56 580 LEU A O 1
ATOM 4639 N N . ASN A 1 581 ? -30.914 3.211 27.215 1.00 86.44 581 ASN A N 1
ATOM 4640 C CA . ASN A 1 581 ? -30.397 4.517 27.646 1.00 86.44 581 ASN A CA 1
ATOM 4641 C C . ASN A 1 581 ? -29.131 4.398 28.525 1.00 86.44 581 ASN A C 1
ATOM 4643 O O . ASN A 1 581 ? -28.893 5.181 29.448 1.00 86.44 581 ASN A O 1
ATOM 4647 N N . TRP A 1 582 ? -28.309 3.377 28.248 1.00 88.50 582 TRP A N 1
ATOM 4648 C CA . TRP A 1 582 ? -27.180 2.962 29.086 1.00 88.50 582 TRP A CA 1
ATOM 4649 C C . TRP A 1 582 ? -26.145 4.075 29.260 1.00 88.50 582 TRP A C 1
ATOM 4651 O O . TRP A 1 582 ? -25.658 4.320 30.365 1.00 88.50 582 TRP A O 1
ATOM 4661 N N . PHE A 1 583 ? -25.811 4.759 28.164 1.00 85.88 583 PHE A N 1
ATOM 4662 C CA . PHE A 1 583 ? -24.799 5.807 28.188 1.00 85.88 583 PHE A CA 1
ATOM 4663 C C . PHE A 1 583 ? -25.221 6.973 29.089 1.00 85.88 583 PHE A C 1
ATOM 4665 O O . PHE A 1 583 ? -24.440 7.421 29.927 1.00 85.88 583 PHE A O 1
ATOM 4672 N N . GLU A 1 584 ? -26.473 7.416 28.961 1.00 85.94 584 GLU A N 1
ATOM 4673 C CA . GLU A 1 584 ? -27.031 8.480 29.793 1.00 85.94 584 GLU A CA 1
ATOM 4674 C C . GLU A 1 584 ? -27.127 8.038 31.262 1.00 85.94 584 GLU A C 1
ATOM 4676 O O . GLU A 1 584 ? -26.769 8.806 32.155 1.00 85.94 584 GLU A O 1
ATOM 4681 N N . SER A 1 585 ? -27.492 6.776 31.528 1.00 86.94 585 SER A N 1
ATOM 4682 C CA . SER A 1 585 ? -27.477 6.230 32.891 1.00 86.94 585 SER A CA 1
ATOM 4683 C C . SER A 1 585 ? -26.087 6.291 33.523 1.00 86.94 585 SER A C 1
ATOM 4685 O O . SER A 1 585 ? -25.973 6.645 34.695 1.00 86.94 585 SER A O 1
ATOM 4687 N N . PHE A 1 586 ? -25.034 5.949 32.775 1.00 87.12 586 PHE A N 1
ATOM 4688 C CA . PHE A 1 586 ? -23.663 5.977 33.284 1.00 87.12 586 PHE A CA 1
ATOM 4689 C C . PHE A 1 586 ? -23.185 7.402 33.573 1.00 87.12 586 PHE A C 1
ATOM 4691 O O . PHE A 1 586 ? -22.607 7.655 34.631 1.00 87.12 586 PHE A O 1
ATOM 4698 N N . VAL A 1 587 ? -23.447 8.340 32.658 1.00 86.06 587 VAL A N 1
ATOM 4699 C CA . VAL A 1 587 ? -23.092 9.754 32.840 1.00 86.06 587 VAL A CA 1
ATOM 4700 C C . VAL A 1 587 ? -23.806 10.332 34.063 1.00 86.06 587 VAL A C 1
ATOM 4702 O O . VAL A 1 587 ? -23.145 10.899 34.934 1.00 86.06 587 VAL A O 1
ATOM 4705 N N . ASN A 1 588 ? -25.119 10.116 34.182 1.00 86.56 588 ASN A N 1
ATOM 4706 C CA . ASN A 1 588 ? -25.915 10.606 35.308 1.00 86.56 588 ASN A CA 1
ATOM 4707 C C . ASN A 1 588 ? -25.414 10.048 36.650 1.00 86.56 588 ASN A C 1
ATOM 4709 O O . ASN A 1 588 ? -25.218 10.811 37.595 1.00 86.56 588 ASN A O 1
ATOM 4713 N N . GLU A 1 589 ? -25.131 8.744 36.731 1.00 85.88 589 GLU A N 1
ATOM 4714 C CA . GLU A 1 589 ? -24.636 8.109 37.960 1.00 85.88 589 GLU A CA 1
ATOM 4715 C C . GLU A 1 589 ? -23.268 8.671 38.387 1.00 85.88 589 GLU A C 1
ATOM 4717 O O . GLU A 1 589 ? -23.070 9.029 39.552 1.00 85.88 589 GLU A O 1
ATOM 4722 N N . LYS A 1 590 ? -22.335 8.846 37.440 1.00 83.88 590 LYS A N 1
ATOM 4723 C CA . LYS A 1 590 ? -21.006 9.415 37.723 1.00 83.88 590 LYS A CA 1
ATOM 4724 C C . LYS A 1 590 ? -21.072 10.896 38.093 1.00 83.88 590 LYS A C 1
ATOM 4726 O O . LYS A 1 590 ? -20.351 11.333 38.995 1.00 83.88 590 LYS A O 1
ATOM 4731 N N . GLU A 1 591 ? -21.926 11.676 37.433 1.00 84.50 591 GLU A N 1
ATOM 4732 C CA . GLU A 1 591 ? -22.155 13.075 37.791 1.00 84.50 591 GLU A CA 1
ATOM 4733 C C . GLU A 1 591 ? -22.764 13.228 39.184 1.00 84.50 591 GLU A C 1
ATOM 4735 O O . GLU A 1 591 ? -22.363 14.123 39.932 1.00 84.50 591 GLU A O 1
ATOM 4740 N N . ASP A 1 592 ? -23.721 12.377 39.541 1.00 85.38 592 ASP A N 1
ATOM 4741 C CA . ASP A 1 592 ? -24.373 12.412 40.845 1.00 85.38 592 ASP A CA 1
ATOM 4742 C C . ASP A 1 592 ? -23.411 12.000 41.965 1.00 85.38 592 ASP A C 1
ATOM 4744 O O . ASP A 1 592 ? -23.361 12.679 42.996 1.00 85.38 592 ASP A O 1
ATOM 4748 N N . GLU A 1 593 ? -22.550 10.998 41.745 1.00 83.62 593 GLU A N 1
ATOM 4749 C CA . GLU A 1 593 ? -21.432 10.689 42.650 1.00 83.62 593 GLU A CA 1
ATOM 4750 C C . GLU A 1 593 ? -20.481 11.887 42.821 1.00 83.62 593 GLU A C 1
ATOM 4752 O O . GLU A 1 593 ? -20.098 12.236 43.942 1.00 83.62 593 GLU A O 1
ATOM 4757 N N . LEU A 1 594 ? -20.134 12.574 41.727 1.00 82.44 594 LEU A N 1
ATOM 4758 C CA . LEU A 1 594 ? -19.306 13.786 41.754 1.00 82.44 594 LEU A CA 1
ATOM 4759 C C . LEU A 1 594 ? -19.984 14.942 42.506 1.00 82.44 594 LEU A C 1
ATOM 4761 O O . LEU A 1 594 ? -19.314 15.681 43.233 1.00 82.44 594 LEU A O 1
ATOM 4765 N N . LYS A 1 595 ? -21.300 15.124 42.346 1.00 83.81 595 LYS A N 1
ATOM 4766 C CA . LYS A 1 595 ? -22.090 16.144 43.058 1.00 83.81 595 LYS A CA 1
ATOM 4767 C C . LYS A 1 595 ? -22.180 15.823 44.552 1.00 83.81 595 LYS A C 1
ATOM 4769 O O . LYS A 1 595 ? -22.047 16.738 45.365 1.00 83.81 595 LYS A O 1
ATOM 4774 N N . LEU A 1 596 ? -22.358 14.553 44.920 1.00 82.81 596 LEU A N 1
ATOM 4775 C CA . LEU A 1 596 ? -22.371 14.091 46.312 1.00 82.81 596 LEU A CA 1
ATOM 4776 C C . LEU A 1 596 ? -21.029 14.359 47.003 1.00 82.81 596 LEU A C 1
ATOM 4778 O O . LEU A 1 596 ? -21.019 14.952 48.078 1.00 82.81 596 LEU A O 1
ATOM 4782 N N . LEU A 1 597 ? -19.910 14.032 46.349 1.00 78.06 597 LEU A N 1
ATOM 4783 C CA . LEU A 1 597 ? -18.559 14.272 46.875 1.00 78.06 597 LEU A CA 1
ATOM 4784 C C . LEU A 1 597 ? -18.231 15.767 47.037 1.00 78.06 597 LEU A C 1
ATOM 4786 O O . LEU A 1 597 ? -17.521 16.153 47.961 1.00 78.06 597 LEU A O 1
ATOM 4790 N N . LYS A 1 598 ? -18.769 16.639 46.174 1.00 73.44 598 LYS A N 1
ATOM 4791 C CA . LYS A 1 598 ? -18.610 18.100 46.306 1.00 73.44 598 LYS A CA 1
ATOM 4792 C C . LYS A 1 598 ? -19.452 18.701 47.434 1.00 73.44 598 LYS A C 1
ATOM 4794 O O . LYS A 1 598 ? -19.090 19.745 47.969 1.00 73.44 598 LYS A O 1
ATOM 4799 N N . ARG A 1 599 ? -20.580 18.075 47.791 1.00 70.56 599 ARG A N 1
ATOM 4800 C CA . ARG A 1 599 ? -21.464 18.540 48.876 1.00 70.56 599 ARG A CA 1
ATOM 4801 C C . ARG A 1 599 ? -20.895 18.261 50.272 1.00 70.56 599 ARG A C 1
ATOM 4803 O O . ARG A 1 599 ? -21.297 18.940 51.210 1.00 70.56 599 ARG A O 1
ATOM 4810 N N . SER A 1 600 ? -19.952 17.327 50.409 1.00 65.19 600 SER A N 1
ATOM 4811 C CA . SER A 1 600 ? -19.318 16.947 51.685 1.00 65.19 600 SER A CA 1
ATOM 4812 C C . SER A 1 600 ? -18.303 17.955 52.258 1.00 65.19 600 SER A C 1
ATOM 4814 O O . SER A 1 600 ? -17.798 17.732 53.355 1.00 65.19 600 SER A O 1
ATOM 4816 N N . GLY A 1 601 ? -18.041 19.092 51.600 1.00 69.06 601 GLY A N 1
ATOM 4817 C CA . GLY A 1 601 ? -17.158 20.144 52.126 1.00 69.06 601 GLY A CA 1
ATOM 4818 C C . GLY A 1 601 ? -15.677 19.924 51.794 1.00 69.06 601 GLY A C 1
ATOM 4819 O O . GLY A 1 601 ? -15.353 19.571 50.662 1.00 69.06 601 GLY A O 1
ATOM 4820 N N . THR A 1 602 ? -14.771 20.206 52.743 1.00 62.50 602 THR A N 1
ATOM 4821 C CA . THR A 1 602 ? -13.310 20.123 52.556 1.00 62.50 602 THR A CA 1
ATOM 4822 C C . THR A 1 602 ? -12.893 18.691 52.225 1.00 62.50 602 THR A C 1
ATOM 4824 O O . THR A 1 602 ? -12.859 17.834 53.105 1.00 62.50 602 THR A O 1
ATOM 4827 N N . LEU A 1 603 ? -12.589 18.444 50.952 1.00 68.69 603 LEU A N 1
ATOM 4828 C CA . LEU A 1 603 ? -12.232 17.123 50.447 1.00 68.69 603 LEU A CA 1
ATOM 4829 C C . LEU A 1 603 ? -10.933 16.635 51.099 1.00 68.69 603 LEU A C 1
ATOM 4831 O O . LEU A 1 603 ? -9.903 17.308 51.065 1.00 68.69 603 LEU A O 1
ATOM 4835 N N . SER A 1 604 ? -10.967 15.439 51.675 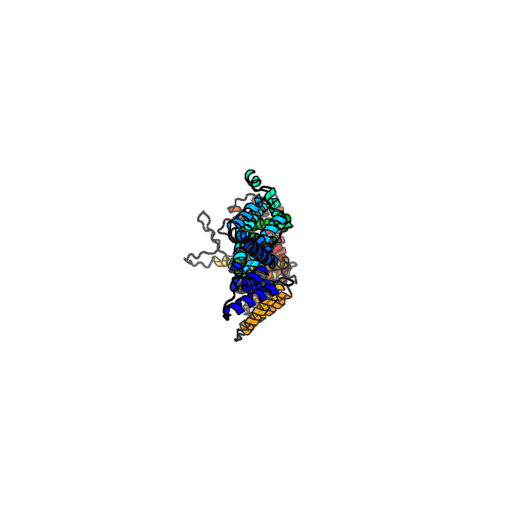1.00 77.56 604 SER A N 1
ATOM 4836 C CA . SER A 1 604 ? -9.755 14.712 52.050 1.00 77.56 604 SER A CA 1
ATOM 4837 C C . SER A 1 604 ? -8.942 14.373 50.797 1.00 77.56 604 SER A C 1
ATOM 4839 O O . SER A 1 604 ? -9.503 14.134 49.728 1.00 77.56 604 SER A O 1
ATOM 4841 N N . ARG A 1 605 ? -7.616 14.229 50.919 1.00 77.31 605 ARG A N 1
ATOM 4842 C CA . ARG A 1 605 ? -6.746 13.800 49.805 1.00 77.31 605 ARG A CA 1
ATOM 4843 C C . ARG A 1 605 ? -7.211 12.487 49.153 1.00 77.31 605 ARG A C 1
ATOM 4845 O O . ARG A 1 605 ? -7.010 12.278 47.960 1.00 77.31 605 ARG A O 1
ATOM 4852 N N . ALA A 1 606 ? -7.851 11.599 49.917 1.00 76.94 606 ALA A N 1
ATOM 4853 C CA . ALA A 1 606 ? -8.452 10.375 49.385 1.00 76.94 606 ALA A CA 1
ATOM 4854 C C . ALA A 1 606 ? -9.698 10.649 48.515 1.00 76.94 606 ALA A C 1
ATOM 4856 O O . ALA A 1 606 ? -9.913 9.974 47.509 1.00 76.94 606 ALA A O 1
ATOM 4857 N N . GLU A 1 607 ? -10.502 11.647 48.881 1.00 79.19 607 GLU A N 1
ATOM 4858 C CA . GLU A 1 607 ? -11.703 12.060 48.148 1.00 79.19 607 GLU A CA 1
ATOM 4859 C C . GLU A 1 607 ? -11.347 12.859 46.889 1.00 79.19 607 GLU A C 1
ATOM 4861 O O . GLU A 1 607 ? -11.995 12.689 45.857 1.00 79.19 607 GLU A O 1
ATOM 4866 N N . GLU A 1 608 ? -10.270 13.650 46.928 1.00 78.88 608 GLU A N 1
ATOM 4867 C CA . GLU A 1 608 ? -9.695 14.307 45.747 1.00 78.88 608 GLU A CA 1
ATOM 4868 C C . GLU A 1 608 ? -9.234 13.279 44.704 1.00 78.88 608 GLU A C 1
ATOM 4870 O O . GLU A 1 608 ? -9.655 13.345 43.548 1.00 78.88 608 GLU A O 1
ATOM 4875 N N . LEU A 1 609 ? -8.456 12.269 45.118 1.00 80.12 609 LEU A N 1
ATOM 4876 C CA . LEU A 1 609 ? -8.017 11.176 44.238 1.00 80.12 609 LEU A CA 1
ATOM 4877 C C . LEU A 1 609 ? -9.197 10.367 43.679 1.00 80.12 609 LEU A C 1
ATOM 4879 O O . LEU A 1 609 ? -9.158 9.911 42.533 1.00 80.12 609 LEU A O 1
ATOM 4883 N N . ARG A 1 610 ? -10.262 10.184 44.470 1.00 80.38 610 ARG A N 1
ATOM 4884 C CA . ARG A 1 610 ? -11.500 9.545 44.002 1.00 80.38 610 ARG A CA 1
ATOM 4885 C C . ARG A 1 610 ? -12.211 10.406 42.959 1.00 80.38 610 ARG A C 1
ATOM 4887 O O . ARG A 1 610 ? -12.658 9.869 41.950 1.00 80.38 610 ARG A O 1
ATOM 4894 N N . CYS A 1 611 ? -12.282 11.721 43.160 1.00 81.12 611 CYS A N 1
ATOM 4895 C CA . CYS A 1 611 ? -12.865 12.642 42.184 1.00 81.12 611 CYS A CA 1
ATOM 4896 C C . CYS A 1 611 ? -12.072 12.662 40.872 1.00 81.12 611 CYS A C 1
ATOM 4898 O O . CYS A 1 611 ? -12.680 12.678 39.805 1.00 81.12 611 CYS A O 1
ATOM 4900 N N . GLU A 1 612 ? -10.737 12.649 40.932 1.00 80.25 612 GLU A N 1
ATOM 4901 C CA . GLU A 1 612 ? -9.891 12.542 39.736 1.00 80.25 612 GLU A CA 1
ATOM 4902 C C . GLU A 1 612 ? -10.142 11.231 38.986 1.00 80.25 612 GLU A C 1
ATOM 4904 O O . GLU A 1 612 ? -10.311 11.249 37.768 1.00 80.25 612 GLU A O 1
ATOM 4909 N N . ARG A 1 613 ? -10.253 10.106 39.705 1.00 80.50 613 ARG A N 1
ATOM 4910 C CA . ARG A 1 613 ? -10.570 8.805 39.099 1.00 80.50 613 ARG A CA 1
ATOM 4911 C C . ARG A 1 613 ? -11.933 8.803 38.406 1.00 80.50 613 ARG A C 1
ATOM 4913 O O . ARG A 1 613 ? -12.015 8.376 37.262 1.00 80.50 613 ARG A O 1
ATOM 4920 N N . LEU A 1 614 ? -12.974 9.310 39.070 1.00 81.94 614 LEU A N 1
ATOM 4921 C CA . LEU A 1 614 ? -14.326 9.377 38.502 1.00 81.94 614 LEU A CA 1
ATOM 4922 C C . LEU A 1 614 ? -14.380 10.258 37.247 1.00 81.94 614 LEU A C 1
ATOM 4924 O O . LEU A 1 614 ? -15.042 9.896 36.278 1.00 81.94 614 LEU A O 1
ATOM 4928 N N . ARG A 1 615 ? -13.657 11.389 37.230 1.00 82.06 615 ARG A N 1
ATOM 4929 C CA . ARG A 1 615 ? -13.542 12.234 36.027 1.00 82.06 615 ARG A CA 1
ATOM 4930 C C . ARG A 1 615 ? -12.827 11.508 34.892 1.00 82.06 615 ARG A C 1
ATOM 4932 O O . ARG A 1 615 ? -13.298 11.565 33.763 1.00 82.06 615 ARG A O 1
ATOM 4939 N N . HIS A 1 616 ? -11.738 10.799 35.191 1.00 81.62 616 HIS A N 1
ATOM 4940 C CA . HIS A 1 616 ? -11.003 10.020 34.191 1.00 81.62 616 HIS A CA 1
ATOM 4941 C C . HIS A 1 616 ? -11.860 8.902 33.586 1.00 81.62 616 HIS A C 1
ATOM 4943 O O . HIS A 1 616 ? -11.914 8.761 32.368 1.00 81.62 616 HIS A O 1
ATOM 4949 N N . GLU A 1 617 ? -12.576 8.139 34.418 1.00 80.81 617 GLU A N 1
ATOM 4950 C CA . GLU A 1 617 ? -13.521 7.106 33.962 1.00 80.81 617 GLU A CA 1
ATOM 4951 C C . GLU A 1 617 ? -14.601 7.700 33.049 1.00 80.81 617 GLU A C 1
ATOM 4953 O O . GLU A 1 617 ? -14.855 7.173 31.965 1.00 80.81 617 GLU A O 1
ATOM 4958 N N . HIS A 1 618 ? -15.180 8.837 33.444 1.00 83.06 618 HIS A N 1
ATOM 4959 C CA . HIS A 1 618 ? -16.158 9.562 32.637 1.00 83.06 618 HIS A CA 1
ATOM 4960 C C . HIS A 1 618 ? -15.578 10.003 31.280 1.00 83.06 618 HIS A C 1
ATOM 4962 O O . HIS A 1 618 ? -16.191 9.773 30.241 1.00 83.06 618 HIS A O 1
ATOM 4968 N N . GLU A 1 619 ? -14.372 10.576 31.247 1.00 82.56 619 GLU A N 1
ATOM 4969 C CA . GLU A 1 619 ? -13.706 10.993 30.003 1.00 82.56 619 GLU A CA 1
ATOM 4970 C C . GLU A 1 619 ? -13.379 9.815 29.070 1.00 82.56 619 GLU A C 1
ATOM 4972 O O . GLU A 1 619 ? -13.556 9.910 27.852 1.00 82.56 619 GLU A O 1
ATOM 4977 N N . VAL A 1 620 ? -12.898 8.694 29.617 1.00 81.56 620 VAL A N 1
ATOM 4978 C CA . VAL A 1 620 ? -12.630 7.468 28.846 1.00 81.56 620 VAL A CA 1
ATOM 4979 C C . VAL A 1 620 ? -13.923 6.929 28.237 1.00 81.56 620 VAL A C 1
ATOM 4981 O O . VAL A 1 620 ? -13.956 6.636 27.041 1.00 81.56 620 VAL A O 1
ATOM 4984 N N . PHE A 1 621 ? -14.993 6.858 29.025 1.00 84.50 621 PHE A N 1
ATOM 4985 C CA . PHE A 1 621 ? -16.280 6.344 28.572 1.00 84.50 621 PHE A CA 1
ATOM 4986 C C . PHE A 1 621 ? -16.945 7.254 27.525 1.00 84.50 621 PHE A C 1
ATOM 4988 O O . PHE A 1 621 ? -17.441 6.767 26.509 1.00 84.50 621 PHE A O 1
ATOM 4995 N N . CYS A 1 622 ? -16.877 8.579 27.690 1.00 84.06 622 CYS A N 1
ATOM 4996 C CA . CYS A 1 622 ? -17.373 9.536 26.696 1.00 84.06 622 CYS A CA 1
ATOM 4997 C C . CYS A 1 622 ? -16.650 9.416 25.348 1.00 84.06 622 CYS A C 1
ATOM 4999 O O . CYS A 1 622 ? -17.301 9.421 24.303 1.00 84.06 622 CYS A O 1
ATOM 5001 N N . ARG A 1 623 ? -15.318 9.251 25.351 1.00 81.00 623 ARG A N 1
ATOM 5002 C CA . ARG A 1 623 ? -14.551 8.998 24.116 1.00 81.00 623 ARG A CA 1
ATOM 5003 C C . ARG A 1 623 ? -14.959 7.688 23.455 1.00 81.00 623 ARG A C 1
ATOM 5005 O O . ARG A 1 623 ? -15.165 7.650 22.246 1.00 81.00 623 ARG A O 1
ATOM 5012 N N . MET A 1 624 ? -15.122 6.635 24.251 1.00 83.81 624 MET A N 1
ATOM 5013 C CA . MET A 1 624 ? -15.563 5.335 23.759 1.00 83.81 624 MET A CA 1
ATOM 5014 C C . MET A 1 624 ? -16.937 5.418 23.081 1.00 83.81 624 MET A C 1
ATOM 5016 O O . MET A 1 624 ? -17.110 4.887 21.985 1.00 83.81 624 MET A O 1
ATOM 5020 N N . ASN A 1 625 ? -17.894 6.127 23.686 1.00 86.19 625 ASN A N 1
ATOM 5021 C CA . ASN A 1 625 ? -19.217 6.322 23.097 1.00 86.19 625 ASN A CA 1
ATOM 5022 C C . ASN A 1 625 ? -19.191 7.198 21.843 1.00 86.19 625 ASN A C 1
ATOM 5024 O O . ASN A 1 625 ? -19.896 6.909 20.879 1.00 86.19 625 ASN A O 1
ATOM 5028 N N . HIS A 1 626 ? -18.356 8.238 21.822 1.00 85.19 626 HIS A N 1
ATOM 5029 C CA . HIS A 1 626 ? -18.154 9.040 20.619 1.00 85.19 626 HIS A CA 1
ATOM 5030 C C . HIS A 1 626 ? -17.651 8.169 19.458 1.00 85.19 626 HIS A C 1
ATOM 5032 O O . HIS A 1 626 ? -18.240 8.182 18.378 1.00 85.19 626 HIS A O 1
ATOM 5038 N N . ASN A 1 627 ? -16.637 7.334 19.707 1.00 82.38 627 ASN A N 1
ATOM 5039 C CA . ASN A 1 627 ? -16.096 6.414 18.707 1.00 82.38 627 ASN A CA 1
ATOM 5040 C C . ASN A 1 627 ? -17.139 5.381 18.260 1.00 82.38 627 ASN A C 1
ATOM 5042 O O . ASN A 1 627 ? -17.290 5.153 17.062 1.00 82.38 627 ASN A O 1
ATOM 5046 N N . PHE A 1 628 ? -17.899 4.799 19.191 1.00 87.69 628 PHE A N 1
ATOM 5047 C CA . PHE A 1 628 ? -18.992 3.869 18.894 1.00 87.69 628 PHE A CA 1
ATOM 5048 C C . PHE A 1 628 ? -20.096 4.513 18.036 1.00 87.69 628 PHE A C 1
ATOM 5050 O O . PHE A 1 628 ? -20.513 3.939 17.030 1.00 87.69 628 PHE A O 1
ATOM 5057 N N . SER A 1 629 ? -20.498 5.743 18.367 1.00 85.38 629 SER A N 1
ATOM 5058 C CA . SER A 1 629 ? -21.503 6.511 17.619 1.00 85.38 629 SER A CA 1
ATOM 5059 C C . SER A 1 629 ? -21.034 6.848 16.201 1.00 85.38 629 SER A C 1
ATOM 5061 O O . SER A 1 629 ? -21.817 6.759 15.256 1.00 85.38 629 SER A O 1
ATOM 5063 N N . ILE A 1 630 ? -19.746 7.174 16.023 1.00 83.25 630 ILE A N 1
ATOM 5064 C CA . ILE A 1 630 ? -19.149 7.362 14.692 1.00 83.25 630 ILE A CA 1
ATOM 5065 C C . ILE A 1 630 ? -19.253 6.074 13.868 1.00 83.25 630 ILE A C 1
ATOM 5067 O O . ILE A 1 630 ? -19.568 6.149 12.683 1.00 83.25 630 ILE A O 1
ATOM 5071 N N . GLN A 1 631 ? -19.006 4.898 14.459 1.00 81.69 631 GLN A N 1
ATOM 5072 C CA . GLN A 1 631 ? -19.120 3.631 13.723 1.00 81.69 631 GLN A CA 1
ATOM 5073 C C . GLN A 1 631 ? -20.555 3.363 13.270 1.00 81.69 631 GLN A C 1
ATOM 5075 O O . GLN A 1 631 ? -20.752 3.005 12.113 1.00 81.69 631 GLN A O 1
ATOM 5080 N N . ASN A 1 632 ? -21.548 3.613 14.128 1.00 83.88 632 ASN A N 1
ATOM 5081 C CA . ASN A 1 632 ? -22.959 3.518 13.746 1.00 83.88 632 ASN A CA 1
ATOM 5082 C C . ASN A 1 632 ? -23.286 4.448 12.566 1.00 83.88 632 ASN A C 1
ATOM 5084 O O . ASN A 1 632 ? -23.779 4.007 11.532 1.00 83.88 632 ASN A O 1
ATOM 5088 N N . ALA A 1 633 ? -22.923 5.731 12.672 1.00 80.19 633 ALA A N 1
ATOM 5089 C CA . ALA A 1 633 ? -23.186 6.713 11.621 1.00 80.19 633 ALA A CA 1
ATOM 5090 C C . ALA A 1 633 ? -22.532 6.341 10.280 1.00 80.19 633 ALA A C 1
ATOM 5092 O O . ALA A 1 633 ? -23.075 6.637 9.219 1.00 80.19 633 ALA A O 1
ATOM 5093 N N . VAL A 1 634 ? -21.368 5.693 10.320 1.00 73.00 634 VAL A N 1
ATOM 5094 C CA . VAL A 1 634 ? -20.670 5.212 9.124 1.00 73.00 634 VAL A CA 1
ATOM 5095 C C . VAL A 1 634 ? -21.405 4.034 8.502 1.00 73.00 634 VAL A C 1
ATOM 5097 O O . VAL A 1 634 ? -21.617 4.047 7.298 1.00 73.00 634 VAL A O 1
ATOM 5100 N N . PHE A 1 635 ? -21.806 3.039 9.293 1.00 73.31 635 PHE A N 1
ATOM 5101 C CA . PHE A 1 635 ? -22.523 1.868 8.782 1.00 73.31 635 PHE A CA 1
ATOM 5102 C C . 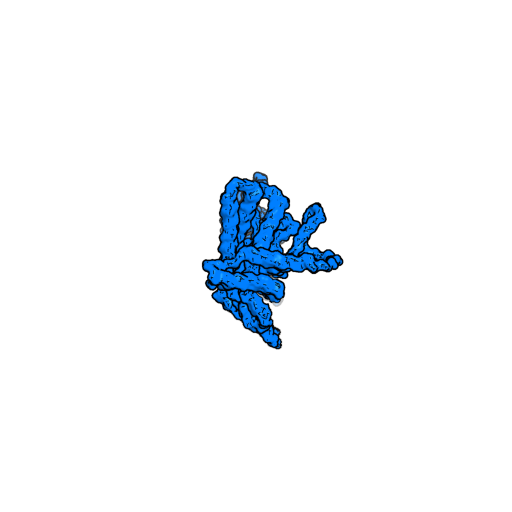PHE A 1 635 ? -23.950 2.194 8.303 1.00 73.31 635 PHE A C 1
ATOM 5104 O O . PHE A 1 635 ? -24.547 1.404 7.579 1.00 73.31 635 PHE A O 1
ATOM 5111 N N . GLN A 1 636 ? -24.498 3.356 8.677 1.00 69.88 636 GLN A N 1
ATOM 5112 C CA . GLN A 1 636 ? -25.779 3.863 8.175 1.00 69.88 636 GLN A CA 1
ATOM 5113 C C . GLN A 1 636 ? -25.680 4.654 6.858 1.00 69.88 636 GLN A C 1
ATOM 5115 O O . GLN A 1 636 ? -26.717 4.896 6.232 1.00 69.88 636 GLN A O 1
ATOM 5120 N N . ARG A 1 637 ? -24.483 5.093 6.431 1.00 56.66 637 ARG A N 1
ATOM 5121 C CA . ARG A 1 637 ? -24.322 5.811 5.155 1.00 56.66 637 ARG A CA 1
ATOM 5122 C C . ARG A 1 637 ? -24.575 4.837 3.999 1.00 56.66 637 ARG A C 1
ATOM 5124 O O . ARG A 1 637 ? -23.803 3.908 3.812 1.00 56.66 637 ARG A O 1
ATOM 5131 N N . LYS A 1 638 ? -25.679 5.063 3.282 1.00 41.97 638 LYS A N 1
ATOM 5132 C CA . LYS A 1 638 ? -26.068 4.368 2.047 1.00 41.97 638 LYS A CA 1
ATOM 5133 C C . LYS A 1 638 ? -25.354 4.920 0.827 1.00 41.97 638 LYS A C 1
ATOM 5135 O O . LYS A 1 638 ? -25.182 6.162 0.790 1.00 41.97 638 LYS A O 1
#

Solvent-accessible surface area (backbone atoms only — not comparable to full-atom values): 35895 Å² total; per-residue (Å²): 106,70,64,36,52,54,61,55,73,68,64,88,68,84,88,47,76,70,56,57,53,38,54,50,26,51,51,48,29,56,56,37,67,61,70,85,79,47,66,68,38,49,50,52,27,49,50,24,40,58,78,42,49,46,76,78,54,44,56,79,71,58,44,52,52,51,50,55,50,50,54,50,47,60,52,65,65,33,58,67,60,50,51,53,62,74,66,59,41,53,65,55,72,72,39,60,63,59,53,45,53,52,45,61,42,34,74,79,69,59,71,53,73,65,58,51,50,51,52,32,44,40,52,17,54,36,42,63,59,25,56,82,71,71,48,35,69,60,52,52,51,53,51,49,52,46,44,46,68,34,42,44,48,51,49,45,53,54,51,50,55,50,37,55,51,66,66,39,79,80,61,84,67,55,80,70,62,72,65,68,61,54,69,69,49,56,53,46,52,48,44,44,52,73,70,55,32,53,50,56,39,68,93,45,74,49,47,54,57,56,52,48,48,51,54,48,47,55,51,50,55,54,51,30,76,76,38,43,87,46,35,70,54,53,40,46,31,54,55,48,39,32,73,74,65,66,41,82,73,86,76,77,73,70,82,72,51,64,82,57,59,36,61,49,50,53,53,38,60,75,41,42,72,58,44,33,69,45,38,25,31,32,70,94,72,50,30,36,36,44,72,76,54,98,54,100,58,69,56,75,47,42,41,70,45,47,33,53,26,38,72,74,68,37,70,70,52,55,62,55,48,47,51,55,36,50,56,51,41,57,57,50,47,53,54,50,52,57,55,47,56,33,67,69,52,42,50,53,38,51,57,54,52,53,56,37,62,71,40,50,88,40,103,72,49,50,45,53,57,71,55,28,52,49,45,44,50,59,51,46,51,66,71,75,77,70,84,72,90,73,95,64,95,67,90,62,99,80,71,78,86,54,99,77,80,65,83,82,73,76,76,76,34,70,54,52,53,52,47,50,52,36,20,30,41,8,33,36,53,51,48,48,50,46,49,49,50,21,41,61,76,64,69,61,63,86,67,81,61,49,68,63,55,53,51,55,50,54,54,49,65,72,70,51,95,66,92,50,68,71,56,55,50,51,51,49,50,48,50,56,46,51,62,41,49,75,74,44,88,51,67,64,58,51,50,39,53,49,54,29,47,55,60,73,68,44,89,61,56,72,64,63,56,58,38,48,79,51,50,49,62,47,48,61,27,49,53,52,52,48,50,54,48,41,53,53,51,36,52,48,51,46,62,77,65,65,56,88,77,71,90,77,69,76,68,58,59,47,14,40,36,40,17,52,40,52,52,30,67,37,55,70,28,53,70,66,37,60,62,31,40,44,69,61,34,44,52,52,54,54,50,49,52,52,52,52,59,62,70,72,55,87,70,49,77,70,51,49,55,47,51,52,48,55,51,50,52,50,54,54,51,51,52,50,50,52,54,26,50,51,40,44,58,56,73,64,63,126